Protein 3CBW (pdb70)

B-factor: mean 14.17, std 6.21, range [4.29, 48.8]

Foldseek 3Di:
DQAAFLQPQADPVLSVVLRQLQQLLVDPFQRAFEAAEQEEPPPRHDCVLQVLLCVQAVFGGQEYEYEQAQQQDDDPAQLVRGDQVCLVVQLVLQVQFHAYEYEYLHHQLLDRGHPFFPADDLVSLVQCLDCPHSSVVSNVSNLVVVLVSLVVSVVVPGAYAYEYPAQQLDCGGHLHDPDAQDDDLSSLVSSLSVLVVSQCCNCPVSVRNRYAYEYEHEQPGPDQPSNPNDDSRHQEYEYQYAEQQLQPGPDLVVRVVSVHQYANAEYFHPDLDLRHAVLNNVVNCVVPNSSHRYHYYYDDSRRLSNHHHSNNNCPPRHYNGGPRQAPVPHGPDRRD/DAAFLQPLFDVVLRQVLVQLQQLLQDPFQFAFEAAEQEEPPPRRDCVLQVVLCVVAVFGGQEYEYEQAQQQDDDPAALVRGDQVCLVVQLVLVVQFHAYEYEYLGHQLLDRGHCFFPADDLVSLVQCLDCVHSSVVSVVSNLVSVLVSLVVCVVSVGAYAYEYPAQQLACGGHLHDVDALDDDLSSLVSSLSVLVSSVCCNCPVSVRNRYAYEYEHEQPHPCQPSSPNDDSRHQEYEYQYADPQLLPGHDLVVVVVNVHQYANAEYDHCDDLLRNQVCCVPPVVSHRYHYYYSNCSNVNCVPRHYNGGPQQDDPPHGDDRDDHDDDDDDD

Secondary structure (DSSP, 8-state):
-----SSTT--HHHHHHHHHHHHGGGSSSS-EE-EEEEEETTTT-SSHHHHHHHHHHS---SEEEEEEEETT---SSGGGGB--TTHHHHHHHHHTT-EEEEEEE---TTSSS--TT----HHHHHHHH-TTSHHHHHHHHHHHHHHHHHHHHHTTT--EEEE-S--TTSSSSTTS-SSTT---HHHHHHHHHHHHHHHHIIIIIS---SEEEEE--BTTSS-TTTT---TTS-SEEEEEEEES-TT----HHHHHTTSS-EEEEEEEESS-SS--BHHHHHHHHHHH-TTEEEEEE-SGGG-GGGSBTHHHHHHSTTEE-TT-SEETTEEPP---/----SSTT--HHHHHHHHHHHTGGGSSSS-EE-EEEEEETTTT--SHHHHHHHHHHS---SEEEEEEEETT---SSGGGGB--TTHHHHHHHHHTT-EEEEEEE---TTSSS--TT----HHHHHHHH-TTSHHHHHHHHHHHHHHHHHHHHHHTT--EEEE-S--TTSSSSTTS-SSTT---HHHHHHHHHHHHHHHHIIIIIS---SEEEEE--BTTSS-TTTT---TTT-SEEEEEEE-S-GGG---HHHHHTTSS-EEEEEEE----HHHHHHHHHHH-TTEEEEEE----HHHHHHSTTEE-TTSSEETTEEPPP-PPPP-----

Structure (mmCIF, N/CA/C/O backbone):
data_3CBW
#
_entry.id   3CBW
#
_cell.length_a   57.728
_cell.length_b   69.619
_cell.length_c   72.505
_cell.angle_alpha   90.000
_cell.angle_beta   91.090
_cell.angle_gamma   90.000
#
_symmetry.space_group_name_H-M   'P 1 21 1'
#
loop_
_entity.id
_entity.type
_entity.pdbx_description
1 polymer 'YdhT protein'
2 non-polymer 'CITRIC ACID'
3 water water
#
loop_
_atom_site.group_PDB
_atom_site.id
_atom_site.type_symbol
_atom_site.label_atom_id
_atom_site.label_alt_id
_atom_site.label_comp_id
_atom_site.label_asym_id
_atom_site.label_entity_id
_atom_site.label_seq_id
_atom_site.pdbx_PDB_ins_code
_atom_site.Cartn_x
_atom_site.Cartn_y
_atom_site.Cartn_z
_atom_site.occupancy
_atom_site.B_iso_or_equiv
_atom_site.auth_seq_id
_atom_site.auth_comp_id
_atom_site.auth_asym_id
_atom_site.auth_atom_id
_atom_site.pdbx_PDB_model_num
ATOM 1 N N . HIS A 1 10 ? 22.072 24.774 51.245 1.00 20.87 27 HIS A N 1
ATOM 2 C CA . HIS A 1 10 ? 23.501 25.047 51.542 1.00 20.57 27 HIS A CA 1
ATOM 3 C C . HIS A 1 10 ? 24.309 23.812 51.197 1.00 20.16 27 HIS A C 1
ATOM 4 O O . HIS A 1 10 ? 23.927 22.702 51.563 1.00 20.69 27 HIS A O 1
ATOM 6 N N . THR A 1 11 ? 25.408 24.000 50.479 1.00 19.32 28 THR A N 1
ATOM 7 C CA . THR A 1 11 ? 26.305 22.896 50.158 1.00 18.18 28 THR A CA 1
ATOM 8 C C . THR A 1 11 ? 27.486 22.909 51.108 1.00 16.60 28 THR A C 1
ATOM 9 O O . THR A 1 11 ? 28.056 23.960 51.402 1.00 16.77 28 THR A O 1
ATOM 13 N N . VAL A 1 12 ? 27.828 21.736 51.620 1.00 14.17 29 VAL A N 1
ATOM 14 C CA . VAL A 1 12 ? 29.038 21.588 52.419 1.00 13.16 29 VAL A CA 1
ATOM 15 C C . VAL A 1 12 ? 30.048 20.853 51.553 1.00 12.47 29 VAL A C 1
ATOM 16 O O . VAL A 1 12 ? 29.757 19.777 51.042 1.00 12.67 29 VAL A O 1
ATOM 20 N N . SER A 1 13 ? 31.207 21.478 51.350 1.00 11.34 30 SER A N 1
ATOM 21 C CA . SER A 1 13 ? 32.259 20.938 50.496 1.00 11.25 30 SER A CA 1
ATOM 22 C C . SER A 1 13 ? 33.438 20.530 51.356 1.00 9.98 30 SER A C 1
ATOM 23 O O . SER A 1 13 ? 33.724 21.186 52.353 1.00 9.40 30 SER A O 1
ATOM 26 N N . PRO A 1 14 ? 34.152 19.463 50.956 1.00 9.51 31 PRO A N 1
ATOM 27 C CA . PRO A 1 14 ? 35.380 19.098 51.658 1.00 9.04 31 PRO A CA 1
ATOM 28 C C . PRO A 1 14 ? 36.366 20.268 51.722 1.00 8.73 31 PRO A C 1
ATOM 29 O O . PRO A 1 14 ? 36.387 21.130 50.828 1.00 8.64 31 PRO A O 1
ATOM 33 N N . VAL A 1 15 ? 37.191 20.294 52.762 1.00 8.34 32 VAL A N 1
ATOM 34 C CA . VAL A 1 15 ? 38.216 21.324 52.860 1.00 8.91 32 VAL A CA 1
ATOM 35 C C . VAL A 1 15 ? 39.247 21.221 51.746 1.00 8.68 32 VAL A C 1
ATOM 36 O O . VAL A 1 15 ? 39.782 22.242 51.315 1.00 9.31 32 VAL A O 1
ATOM 40 N N . ASN A 1 16 ? 39.525 20.013 51.267 1.00 8.64 33 ASN A N 1
ATOM 41 C CA . ASN A 1 16 ? 40.439 19.851 50.142 1.00 9.03 33 ASN A CA 1
ATOM 42 C C . ASN A 1 16 ? 39.751 20.334 48.862 1.00 9.19 33 ASN A C 1
ATOM 43 O O . ASN A 1 16 ? 38.775 19.724 48.423 1.00 9.01 33 ASN A O 1
ATOM 48 N N . PRO A 1 17 ? 40.267 21.420 48.239 1.00 9.83 34 PRO A N 1
ATOM 49 C CA . PRO A 1 17 ? 39.585 21.981 47.066 1.00 10.60 34 PRO A CA 1
ATOM 50 C C . PRO A 1 17 ? 39.573 21.050 45.854 1.00 10.63 34 PRO A C 1
ATOM 51 O O . PRO A 1 17 ? 38.769 21.230 44.953 1.00 12.47 34 PRO A O 1
ATOM 55 N N . ASN A 1 18 ? 40.455 20.062 45.847 1.00 9.95 35 ASN A N 1
ATOM 56 C CA . ASN A 1 18 ? 40.568 19.123 44.740 1.00 9.81 35 ASN A CA 1
ATOM 57 C C . ASN A 1 18 ? 39.977 17.764 45.061 1.00 9.53 35 ASN A C 1
ATOM 58 O O . ASN A 1 18 ? 40.287 16.779 44.399 1.00 9.82 35 ASN A O 1
ATOM 63 N N . ALA A 1 19 ? 39.106 17.708 46.062 1.00 9.35 36 ALA A N 1
ATOM 64 C CA . ALA A 1 19 ? 38.454 16.457 46.427 1.00 9.31 36 ALA A CA 1
ATOM 65 C C . ALA A 1 19 ? 37.731 15.834 45.238 1.00 9.85 36 ALA A C 1
ATOM 66 O O . ALA A 1 19 ? 37.104 16.532 44.428 1.00 10.17 36 ALA A O 1
ATOM 68 N N . GLN A 1 20 ? 37.827 14.514 45.141 1.00 9.21 37 GLN A N 1
ATOM 69 C CA . GLN A 1 20 ? 37.097 13.729 44.145 1.00 10.08 37 GLN A CA 1
ATOM 70 C C . GLN A 1 20 ? 35.592 13.941 44.288 1.00 9.65 37 GLN A C 1
ATOM 71 O O . GLN A 1 20 ? 35.084 14.187 45.396 1.00 9.48 37 GLN A O 1
ATOM 77 N N . GLN A 1 21 ? 34.875 13.815 43.169 1.00 10.65 38 GLN A N 1
ATOM 78 C CA . GLN A 1 21 ? 33.430 14.023 43.171 1.00 10.83 38 GLN A CA 1
ATOM 79 C C . GLN A 1 21 ? 32.725 13.144 44.195 1.00 10.40 38 GLN A C 1
ATOM 80 O O . GLN A 1 21 ? 31.847 13.615 44.893 1.00 9.86 38 GLN A O 1
ATOM 86 N N . THR A 1 22 ? 33.112 11.879 44.306 1.00 10.34 39 THR A N 1
ATOM 87 C CA . THR A 1 22 ? 32.423 11.002 45.244 1.00 10.72 39 THR A CA 1
ATOM 88 C C . THR A 1 22 ? 32.605 11.479 46.687 1.00 10.05 39 THR A C 1
ATOM 89 O O . THR A 1 22 ? 31.655 11.438 47.492 1.00 9.78 39 THR A O 1
ATOM 93 N N . THR A 1 23 ? 33.812 11.936 47.002 1.00 9.48 40 THR A N 1
ATOM 94 C CA . THR A 1 23 ? 34.107 12.487 48.315 1.00 9.53 40 THR A CA 1
ATOM 95 C C . THR A 1 23 ? 33.310 13.763 48.568 1.00 9.22 40 THR A C 1
ATOM 96 O O . THR A 1 23 ? 32.770 13.955 49.654 1.00 8.92 40 THR A O 1
ATOM 100 N N . LYS A 1 24 ? 33.208 14.634 47.569 1.00 9.04 41 LYS A N 1
ATOM 101 C CA . LYS A 1 24 ? 32.355 15.826 47.684 1.00 9.65 41 LYS A CA 1
ATOM 102 C C . LYS A 1 24 ? 30.904 15.454 47.972 1.00 9.47 41 LYS A C 1
ATOM 103 O O . LYS A 1 24 ? 30.270 16.049 48.842 1.00 9.81 41 LYS A O 1
ATOM 109 N N . THR A 1 25 ? 30.381 14.480 47.239 1.00 9.65 42 THR A N 1
ATOM 110 C CA . THR A 1 25 ? 28.998 14.056 47.415 1.00 10.99 42 THR A CA 1
ATOM 111 C C . THR A 1 25 ? 28.764 13.495 48.813 1.00 10.33 42 THR A C 1
ATOM 112 O O . THR A 1 25 ? 27.820 13.884 49.497 1.00 10.60 42 THR A O 1
ATOM 116 N N . VAL A 1 26 ? 29.644 12.603 49.247 1.00 9.56 43 VAL A N 1
ATOM 117 C CA . VAL A 1 26 ? 29.515 11.999 50.564 1.00 9.76 43 VAL A CA 1
ATOM 118 C C . VAL A 1 26 ? 29.606 13.063 51.658 1.00 9.20 43 VAL A C 1
ATOM 119 O O . VAL A 1 26 ? 28.831 13.029 52.616 1.00 9.25 43 VAL A O 1
ATOM 123 N N . MET A 1 27 ? 30.525 14.018 51.524 1.00 9.06 44 MET A N 1
ATOM 124 C CA . MET A 1 27 ? 30.658 15.035 52.558 1.00 9.11 44 MET A CA 1
ATOM 125 C C . MET A 1 27 ? 29.382 15.871 52.679 1.00 8.78 44 MET A C 1
ATOM 126 O O . MET A 1 27 ? 28.905 16.137 53.788 1.00 8.86 44 MET A O 1
ATOM 131 N N . ASN A 1 28 ? 28.835 16.312 51.549 1.00 8.95 45 ASN A N 1
ATOM 132 C CA . ASN A 1 28 ? 27.606 17.086 51.585 1.00 9.15 45 ASN A CA 1
ATOM 133 C C . ASN A 1 28 ? 26.451 16.269 52.166 1.00 9.04 45 ASN A C 1
ATOM 134 O O . ASN A 1 28 ? 25.629 16.774 52.943 1.00 9.21 45 ASN A O 1
ATOM 139 N N . TRP A 1 29 ? 26.367 15.006 51.766 1.00 8.77 46 TRP A N 1
ATOM 140 C CA . TRP A 1 29 ? 25.343 14.105 52.276 1.00 8.75 46 TRP A CA 1
ATOM 141 C C . TRP A 1 29 ? 25.461 13.924 53.796 1.00 8.87 46 TRP A C 1
ATOM 142 O O . TRP A 1 29 ? 24.473 14.047 54.523 1.00 8.61 46 TRP A O 1
ATOM 153 N N . LEU A 1 30 ? 26.672 13.664 54.285 1.00 8.46 47 LEU A N 1
ATOM 154 C CA . LEU A 1 30 ? 26.894 13.501 55.727 1.00 8.39 47 LEU A CA 1
ATOM 155 C C . LEU A 1 30 ? 26.455 14.752 56.494 1.00 8.28 47 LEU A C 1
ATOM 156 O O . LEU A 1 30 ? 25.765 14.649 57.510 1.00 8.89 47 LEU A O 1
ATOM 161 N N . ALA A 1 31 ? 26.834 15.923 55.990 1.00 8.58 48 ALA A N 1
ATOM 162 C CA . ALA A 1 31 ? 26.596 17.153 56.715 1.00 8.59 48 ALA A CA 1
ATOM 163 C C . ALA A 1 31 ? 25.110 17.437 56.882 1.00 8.89 48 ALA A C 1
ATOM 164 O O . ALA A 1 31 ? 24.696 18.093 57.845 1.00 9.54 48 ALA A O 1
ATOM 166 N N . HIS A 1 32 ? 24.305 16.943 55.945 1.00 9.01 49 HIS A N 1
ATOM 167 C CA . HIS A 1 32 ? 22.864 17.204 55.972 1.00 9.56 49 HIS A CA 1
ATOM 168 C C . HIS A 1 32 ? 22.034 16.182 56.749 1.00 9.76 49 HIS A C 1
ATOM 169 O O . HIS A 1 32 ? 20.814 16.356 56.887 1.00 9.99 49 HIS A O 1
ATOM 176 N N . LEU A 1 33 ? 22.660 15.129 57.272 1.00 9.04 50 LEU A N 1
ATOM 177 C CA . LEU A 1 33 ? 21.902 14.095 57.977 1.00 9.23 50 LEU A CA 1
ATOM 178 C C . LEU A 1 33 ? 21.018 14.614 59.123 1.00 9.21 50 LEU A C 1
ATOM 179 O O . LEU A 1 33 ? 19.893 14.135 59.264 1.00 9.69 50 LEU A O 1
ATOM 184 N N . PRO A 1 34 ? 21.505 15.567 59.951 1.00 9.35 51 PRO A N 1
ATOM 185 C CA . PRO A 1 34 ? 20.644 15.997 61.072 1.00 10.44 51 PRO A CA 1
ATOM 186 C C . PRO A 1 34 ? 19.353 16.718 60.675 1.00 11.18 51 PRO A C 1
ATOM 187 O O . PRO A 1 34 ? 18.510 16.967 61.537 1.00 12.02 51 PRO A O 1
ATOM 191 N N . ASN A 1 35 ? 19.188 17.046 59.397 1.00 10.85 52 ASN A N 1
ATOM 192 C CA . ASN A 1 35 ? 17.926 17.624 58.918 1.00 11.51 52 ASN A CA 1
ATOM 193 C C . ASN A 1 35 ? 16.831 16.586 58.693 1.00 11.41 52 ASN A C 1
ATOM 194 O O . ASN A 1 35 ? 15.668 16.942 58.502 1.00 12.01 52 ASN A O 1
ATOM 199 N N . ARG A 1 36 ? 17.196 15.309 58.708 1.00 10.70 53 ARG A N 1
ATOM 200 C CA . ARG A 1 36 ? 16.237 14.227 58.512 1.00 11.09 53 ARG A CA 1
ATOM 201 C C . ARG A 1 36 ? 15.438 13.980 59.778 1.00 11.57 53 ARG A C 1
ATOM 202 O O . ARG A 1 36 ? 15.819 14.437 60.858 1.00 11.65 53 ARG A O 1
ATOM 210 N N . THR A 1 37 ? 14.358 13.218 59.632 1.00 12.44 54 THR A N 1
ATOM 211 C CA . THR A 1 37 ? 13.544 12.804 60.774 1.00 13.82 54 THR A CA 1
ATOM 212 C C . THR A 1 37 ? 13.889 11.392 61.248 1.00 14.25 54 THR A C 1
ATOM 213 O O . THR A 1 37 ? 13.490 10.988 62.344 1.00 15.12 54 THR A O 1
ATOM 217 N N . GLU A 1 38 ? 14.603 10.639 60.412 1.00 14.31 55 GLU A N 1
ATOM 218 C CA . GLU A 1 38 ? 15.045 9.287 60.741 1.00 14.84 55 GLU A CA 1
ATOM 219 C C . GLU A 1 38 ? 16.297 9.010 59.927 1.00 13.36 55 GLU A C 1
ATOM 220 O O . GLU A 1 38 ? 16.653 9.828 59.077 1.00 12.57 55 GLU A O 1
ATOM 226 N N . ASN A 1 39 ? 16.956 7.876 60.172 1.00 12.34 56 ASN A N 1
ATOM 227 C CA . ASN A 1 39 ? 18.149 7.494 59.393 1.00 12.28 56 ASN A CA 1
ATOM 228 C C . ASN A 1 39 ? 19.151 8.643 59.318 1.00 10.70 56 ASN A C 1
ATOM 229 O O . ASN A 1 39 ? 19.563 9.073 58.238 1.00 10.56 56 ASN A O 1
ATOM 234 N N . ARG A 1 40 ? 19.546 9.131 60.485 1.00 9.55 57 ARG A N 1
ATOM 235 C CA . ARG A 1 40 ? 20.328 10.362 60.576 1.00 9.59 57 ARG A CA 1
ATOM 236 C C . ARG A 1 40 ? 21.623 10.234 61.376 1.00 8.84 57 ARG A C 1
ATOM 237 O O . ARG A 1 40 ? 22.355 11.213 61.522 1.00 9.52 57 ARG A O 1
ATOM 245 N N . VAL A 1 41 ? 21.899 9.033 61.885 1.00 8.40 58 VAL A N 1
ATOM 246 C CA . VAL A 1 41 ? 23.141 8.760 62.608 1.00 8.68 58 VAL A CA 1
ATOM 247 C C . VAL A 1 41 ? 23.709 7.459 62.073 1.00 8.14 58 VAL A C 1
ATOM 248 O O . VAL A 1 41 ? 23.105 6.397 62.263 1.00 8.92 58 VAL A O 1
ATOM 252 N N . LEU A 1 42 ? 24.851 7.528 61.390 1.00 7.95 59 LEU A N 1
ATOM 253 C CA . LEU A 1 42 ? 25.481 6.308 60.906 1.00 8.35 59 LEU A CA 1
ATOM 254 C C . LEU A 1 42 ? 26.022 5.478 62.063 1.00 8.31 59 LEU A C 1
ATOM 255 O O . LEU A 1 42 ? 26.684 6.004 62.951 1.00 8.36 59 LEU A O 1
ATOM 260 N N . SER A 1 43 ? 25.760 4.179 62.038 1.00 8.12 60 SER A N 1
ATOM 261 C CA . SER A 1 43 ? 26.437 3.258 62.941 1.00 7.81 60 SER A CA 1
ATOM 262 C C . SER A 1 43 ? 27.869 3.020 62.471 1.00 7.39 60 SER A C 1
ATOM 263 O O . SER A 1 43 ? 28.212 3.252 61.307 1.00 8.31 60 SER A O 1
ATOM 266 N N . GLY A 1 44 ? 28.699 2.542 63.382 1.00 7.69 61 GLY A N 1
ATOM 267 C CA . GLY A 1 44 ? 30.100 2.336 63.079 1.00 7.26 61 GLY A CA 1
ATOM 268 C C . GLY A 1 44 ? 30.717 1.394 64.065 1.00 7.37 61 GLY A C 1
ATOM 269 O O . GLY A 1 44 ? 30.306 1.316 65.230 1.00 7.66 61 GLY A O 1
ATOM 270 N N . ALA A 1 45 ? 31.737 0.691 63.591 1.00 7.41 62 ALA A N 1
ATOM 271 C CA . ALA A 1 45 ? 32.510 -0.200 64.442 1.00 8.13 62 ALA A CA 1
ATOM 272 C C . ALA A 1 45 ? 33.961 -0.226 64.017 1.00 8.33 62 ALA A C 1
ATOM 273 O O . ALA A 1 45 ? 34.266 -0.165 62.833 1.00 8.37 62 ALA A O 1
ATOM 275 N N . PHE A 1 46 ? 34.852 -0.319 64.997 1.00 8.37 63 PHE A N 1
ATOM 276 C CA . PHE A 1 46 ? 36.269 -0.527 64.761 1.00 8.76 63 PHE A CA 1
ATOM 277 C C . PHE A 1 46 ? 36.520 -1.998 64.444 1.00 8.89 63 PHE A C 1
ATOM 278 O O . PHE A 1 46 ? 36.109 -2.885 65.193 1.00 9.96 63 PHE A O 1
ATOM 286 N N . GLY A 1 47 ? 37.193 -2.254 63.329 1.00 9.03 64 GLY A N 1
ATOM 287 C CA . GLY A 1 47 ? 37.476 -3.617 62.899 1.00 9.59 64 GLY A CA 1
ATOM 288 C C . GLY A 1 47 ? 38.799 -4.163 63.390 1.00 10.03 64 GLY A C 1
ATOM 289 O O . GLY A 1 47 ? 39.015 -5.375 63.324 1.00 10.91 64 GLY A O 1
ATOM 290 N N . GLY A 1 48 ? 39.702 -3.280 63.838 1.00 9.17 65 GLY A N 1
ATOM 291 C CA . GLY A 1 48 ? 40.987 -3.696 64.386 1.00 9.54 65 GLY A CA 1
ATOM 292 C C . GLY A 1 48 ? 42.185 -3.045 63.717 1.00 9.21 65 GLY A C 1
ATOM 293 O O . GLY A 1 48 ? 42.048 -2.174 62.849 1.00 9.52 65 GLY A O 1
ATOM 294 N N . TYR A 1 49 ? 43.365 -3.494 64.135 1.00 8.90 66 TYR A N 1
ATOM 295 C CA . TYR A 1 49 ? 44.651 -3.003 63.640 1.00 9.01 66 TYR A CA 1
ATOM 296 C C . TYR A 1 49 ? 45.129 -3.866 62.490 1.00 9.40 66 TYR A C 1
ATOM 297 O O . TYR A 1 49 ? 45.135 -5.108 62.586 1.00 9.72 66 TYR A O 1
ATOM 306 N N . SER A 1 50 ? 45.547 -3.222 61.407 1.00 9.05 67 SER A N 1
ATOM 307 C CA . SER A 1 50 ? 45.902 -3.952 60.185 1.00 9.81 67 SER A CA 1
ATOM 308 C C . SER A 1 50 ? 46.967 -5.033 60.446 1.00 10.16 67 SER A C 1
ATOM 309 O O . SER A 1 50 ? 47.930 -4.806 61.184 1.00 10.51 67 SER A O 1
ATOM 312 N N . HIS A 1 51 ? 46.761 -6.198 59.820 1.00 10.77 68 HIS A N 1
ATOM 313 C CA . HIS A 1 51 ? 47.554 -7.423 60.039 1.00 11.31 68 HIS A CA 1
ATOM 314 C C . HIS A 1 51 ? 47.965 -7.627 61.495 1.00 11.49 68 HIS A C 1
ATOM 315 O O . HIS A 1 51 ? 49.145 -7.720 61.832 1.00 12.13 68 HIS A O 1
ATOM 322 N N . ASP A 1 52 ? 46.965 -7.697 62.352 1.00 11.54 69 ASP A N 1
ATOM 323 C CA . ASP A 1 52 ? 47.192 -7.862 63.777 1.00 11.80 69 ASP A CA 1
ATOM 324 C C . ASP A 1 52 ? 45.869 -8.322 64.353 1.00 11.58 69 ASP A C 1
ATOM 325 O O . ASP A 1 52 ? 45.732 -9.482 64.767 1.00 11.40 69 ASP A O 1
ATOM 330 N N . THR A 1 53 ? 44.884 -7.423 64.370 1.00 11.32 70 THR A N 1
ATOM 331 C CA . THR A 1 53 ? 43.551 -7.776 64.838 1.00 11.86 70 THR A CA 1
ATOM 332 C C . THR A 1 53 ? 42.452 -7.411 63.838 1.00 11.85 70 THR A C 1
ATOM 333 O O . THR A 1 53 ? 41.307 -7.819 64.020 1.00 13.10 70 THR A O 1
ATOM 337 N N . PHE A 1 54 ? 42.774 -6.641 62.797 1.00 11.29 71 PHE A N 1
ATOM 338 C CA . PHE A 1 54 ? 41.748 -6.262 61.832 1.00 11.64 71 PHE A CA 1
ATOM 339 C C . PHE A 1 54 ? 41.151 -7.494 61.160 1.00 12.42 71 PHE A C 1
ATOM 340 O O . PHE A 1 54 ? 41.881 -8.375 60.705 1.00 13.26 71 PHE A O 1
ATOM 348 N N . SER A 1 55 ? 39.829 -7.532 61.073 1.00 13.45 72 SER A N 1
ATOM 349 C CA . SER A 1 55 ? 39.155 -8.560 60.299 1.00 14.33 72 SER A CA 1
ATOM 350 C C . SER A 1 55 ? 37.715 -8.130 60.125 1.00 14.26 72 SER A C 1
ATOM 351 O O . SER A 1 55 ? 37.302 -7.091 60.638 1.00 14.46 72 SER A O 1
ATOM 354 N N . MET A 1 56 ? 36.939 -8.944 59.425 1.00 13.47 73 MET A N 1
ATOM 355 C CA . MET A 1 56 ? 35.515 -8.682 59.288 1.00 12.97 73 MET A CA 1
ATOM 356 C C . MET A 1 56 ? 34.705 -9.255 60.439 1.00 12.55 73 MET A C 1
ATOM 357 O O . MET A 1 56 ? 33.488 -9.109 60.455 1.00 12.51 73 MET A O 1
ATOM 362 N N . ALA A 1 57 ? 35.384 -9.862 61.420 1.00 13.18 74 ALA A N 1
ATOM 363 C CA . ALA A 1 57 ? 34.693 -10.519 62.529 1.00 13.68 74 ALA A CA 1
ATOM 364 C C . ALA A 1 57 ? 33.783 -9.575 63.308 1.00 13.60 74 ALA A C 1
ATOM 365 O O . ALA A 1 57 ? 32.661 -9.929 63.658 1.00 13.91 74 ALA A O 1
ATOM 367 N N . GLU A 1 58 ? 34.270 -8.366 63.583 1.00 13.80 75 GLU A N 1
ATOM 368 C CA . GLU A 1 58 ? 33.463 -7.385 64.302 1.00 13.56 75 GLU A CA 1
ATOM 369 C C . GLU A 1 58 ? 32.166 -7.036 63.551 1.00 13.10 75 GLU A C 1
ATOM 370 O O . GLU A 1 58 ? 31.095 -7.068 64.140 1.00 12.80 75 GLU A O 1
ATOM 376 N N . ALA A 1 59 ? 32.261 -6.740 62.257 1.00 13.10 76 ALA A N 1
ATOM 377 C CA . ALA A 1 59 ? 31.064 -6.491 61.449 1.00 13.22 76 ALA A CA 1
ATOM 378 C C . ALA A 1 59 ? 30.134 -7.700 61.442 1.00 13.37 76 ALA A C 1
ATOM 379 O O . ALA A 1 59 ? 28.924 -7.558 61.571 1.00 13.29 76 ALA A O 1
ATOM 381 N N . ASP A 1 60 ? 30.716 -8.893 61.309 1.00 14.10 77 ASP A N 1
ATOM 382 C CA . ASP A 1 60 ? 29.921 -10.111 61.213 1.00 15.19 77 ASP A CA 1
ATOM 383 C C . ASP A 1 60 ? 29.196 -10.442 62.525 1.00 15.60 77 ASP A C 1
ATOM 384 O O . ASP A 1 60 ? 28.047 -10.891 62.495 1.00 15.36 77 ASP A O 1
ATOM 389 N N . ARG A 1 61 ? 29.855 -10.184 63.660 1.00 16.15 78 ARG A N 1
ATOM 390 C CA . ARG A 1 61 ? 29.264 -10.375 64.999 1.00 16.98 78 ARG A CA 1
ATOM 391 C C . ARG A 1 61 ? 28.106 -9.421 65.238 1.00 16.08 78 ARG A C 1
ATOM 392 O O . ARG A 1 61 ? 27.110 -9.794 65.845 1.00 16.04 78 ARG A O 1
ATOM 400 N N . ILE A 1 62 ? 28.251 -8.175 64.784 1.00 15.24 79 ILE A N 1
ATOM 401 C CA . ILE A 1 62 ? 27.172 -7.202 64.909 1.00 14.97 79 ILE A CA 1
ATOM 402 C C . ILE A 1 62 ? 25.968 -7.642 64.073 1.00 14.97 79 ILE A C 1
ATOM 403 O O . ILE A 1 62 ? 24.819 -7.564 64.514 1.00 15.39 79 ILE A O 1
ATOM 408 N N . ARG A 1 63 ? 26.246 -8.140 62.872 1.00 15.51 80 ARG A N 1
ATOM 409 C CA . ARG A 1 63 ? 25.187 -8.646 62.014 1.00 16.03 80 ARG A CA 1
ATOM 410 C C . ARG A 1 63 ? 24.503 -9.892 62.594 1.00 16.68 80 ARG A C 1
ATOM 411 O O . ARG A 1 63 ? 23.285 -10.018 62.511 1.00 16.49 80 ARG A O 1
ATOM 419 N N . SER A 1 64 ? 25.291 -10.787 63.187 1.00 16.91 81 SER A N 1
ATOM 420 C CA A SER A 1 64 ? 24.728 -11.970 63.830 0.50 17.52 81 SER A CA 1
ATOM 421 C CA B SER A 1 64 ? 24.779 -11.984 63.866 0.50 17.57 81 SER A CA 1
ATOM 422 C C . SER A 1 64 ? 23.869 -11.593 65.033 1.00 17.78 81 SER A C 1
ATOM 423 O O . SER A 1 64 ? 22.844 -12.237 65.291 1.00 18.10 81 SER A O 1
ATOM 428 N N . ALA A 1 65 ? 24.262 -10.540 65.748 1.00 17.89 82 ALA A N 1
ATOM 429 C CA . ALA A 1 65 ? 23.527 -10.071 66.929 1.00 17.99 82 ALA A CA 1
ATOM 430 C C . ALA A 1 65 ? 22.285 -9.238 66.619 1.00 18.14 82 ALA A C 1
ATOM 431 O O . ALA A 1 65 ? 21.349 -9.217 67.419 1.00 19.16 82 ALA A O 1
ATOM 433 N N . THR A 1 66 ? 22.271 -8.538 65.480 1.00 17.65 83 THR A N 1
ATOM 434 C CA . THR A 1 66 ? 21.238 -7.524 65.225 1.00 17.28 83 THR A CA 1
ATOM 435 C C . THR A 1 66 ? 20.563 -7.631 63.860 1.00 16.85 83 THR A C 1
ATOM 436 O O . THR A 1 66 ? 19.552 -6.971 63.601 1.00 17.54 83 THR A O 1
ATOM 440 N N . GLY A 1 67 ? 21.152 -8.419 62.966 1.00 16.49 84 GLY A N 1
ATOM 441 C CA . GLY A 1 67 ? 20.682 -8.476 61.587 1.00 16.09 84 GLY A CA 1
ATOM 442 C C . GLY A 1 67 ? 21.146 -7.324 60.707 1.00 15.89 84 GLY A C 1
ATOM 443 O O . GLY A 1 67 ? 20.836 -7.296 59.530 1.00 16.19 84 GLY A O 1
ATOM 444 N N . GLN A 1 68 ? 21.883 -6.374 61.281 1.00 15.29 85 GLN A N 1
ATOM 445 C CA . GLN A 1 68 ? 22.355 -5.199 60.562 1.00 14.85 85 GLN A CA 1
ATOM 446 C C . GLN A 1 68 ? 23.859 -5.110 60.676 1.00 13.84 85 GLN A C 1
ATOM 447 O O . GLN A 1 68 ? 24.452 -5.668 61.593 1.00 13.82 85 GLN A O 1
ATOM 453 N N . SER A 1 69 ? 24.476 -4.377 59.754 1.00 13.19 86 SER A N 1
ATOM 454 C CA . SER A 1 69 ? 25.922 -4.151 59.793 1.00 12.30 86 SER A CA 1
ATOM 455 C C . SER A 1 69 ? 26.227 -2.668 60.001 1.00 11.07 86 SER A C 1
ATOM 456 O O . SER A 1 69 ? 25.457 -1.820 59.555 1.00 10.27 86 SER A O 1
ATOM 459 N N . PRO A 1 70 ? 27.369 -2.349 60.648 1.00 10.12 87 PRO A N 1
ATOM 460 C CA . PRO A 1 70 ? 27.699 -0.932 60.838 1.00 9.79 87 PRO A CA 1
ATOM 461 C C . PRO A 1 70 ? 27.884 -0.211 59.506 1.00 9.09 87 PRO A C 1
ATOM 462 O O . PRO A 1 70 ? 28.475 -0.765 58.566 1.00 9.39 87 PRO A O 1
ATOM 466 N N . ALA A 1 71 ? 27.365 1.008 59.403 1.00 8.74 88 ALA A N 1
ATOM 467 C CA . ALA A 1 71 ? 27.588 1.807 58.201 1.00 8.49 88 ALA A CA 1
ATOM 468 C C . ALA A 1 71 ? 29.070 2.124 57.981 1.00 8.51 88 ALA A C 1
ATOM 469 O O . ALA A 1 71 ? 29.552 2.100 56.842 1.00 8.99 88 ALA A O 1
ATOM 471 N N . ILE A 1 72 ? 29.787 2.419 59.066 1.00 8.09 89 ILE A N 1
ATOM 472 C CA . ILE A 1 72 ? 31.198 2.756 59.012 1.00 7.93 89 ILE A CA 1
ATOM 473 C C . ILE A 1 72 ? 32.032 1.625 59.604 1.00 7.82 89 ILE A C 1
ATOM 474 O O . ILE A 1 72 ? 31.680 1.061 60.648 1.00 7.96 89 ILE A O 1
ATOM 479 N N . TYR A 1 73 ? 33.121 1.268 58.918 1.00 7.70 90 TYR A N 1
ATOM 480 C CA . TYR A 1 73 ? 34.022 0.240 59.436 1.00 8.13 90 TYR A CA 1
ATOM 481 C C . TYR A 1 73 ? 35.422 0.808 59.507 1.00 7.31 90 TYR A C 1
ATOM 482 O O . TYR A 1 73 ? 35.924 1.372 58.531 1.00 7.93 90 TYR A O 1
ATOM 491 N N . GLY A 1 74 ? 36.036 0.676 60.684 1.00 7.77 91 GLY A N 1
ATOM 492 C CA . GLY A 1 74 ? 37.324 1.284 60.928 1.00 7.58 91 GLY A CA 1
ATOM 493 C C . GLY A 1 74 ? 38.492 0.328 60.887 1.00 8.10 91 GLY A C 1
ATOM 494 O O . GLY A 1 74 ? 38.375 -0.837 61.291 1.00 8.21 91 GLY A O 1
ATOM 495 N N . CYS A 1 75 ? 39.633 0.841 60.424 1.00 8.45 92 CYS A N 1
ATOM 496 C CA . CYS A 1 75 ? 40.915 0.140 60.539 1.00 9.12 92 CYS A CA 1
ATOM 497 C C . CYS A 1 75 ? 41.951 1.117 61.056 1.00 8.78 92 CYS A C 1
ATOM 498 O O . CYS A 1 75 ? 41.845 2.320 60.829 1.00 9.55 92 CYS A O 1
ATOM 501 N N . ASP A 1 76 ? 42.961 0.604 61.748 1.00 8.25 93 ASP A N 1
ATOM 502 C CA . ASP A 1 76 ? 44.086 1.442 62.152 1.00 8.50 93 ASP A CA 1
ATOM 503 C C . ASP A 1 76 ? 45.339 0.834 61.547 1.00 8.22 93 ASP A C 1
ATOM 504 O O . ASP A 1 76 ? 45.647 -0.334 61.755 1.00 8.78 93 ASP A O 1
ATOM 509 N N . TYR A 1 77 ? 46.041 1.626 60.748 1.00 8.04 94 TYR A N 1
ATOM 510 C CA . TYR A 1 77 ? 47.239 1.159 60.069 1.00 8.91 94 TYR A CA 1
ATOM 511 C C . TYR A 1 77 ? 48.450 1.001 60.996 1.00 8.89 94 TYR A C 1
ATOM 512 O O . TYR A 1 77 ? 49.423 0.318 60.629 1.00 9.78 94 TYR A O 1
ATOM 521 N N . ALA A 1 78 ? 48.444 1.676 62.144 1.00 8.45 95 ALA A N 1
ATOM 522 C CA . ALA A 1 78 ? 49.689 1.871 62.885 1.00 9.31 95 ALA A CA 1
ATOM 523 C C . ALA A 1 78 ? 49.701 1.132 64.209 1.00 9.16 95 ALA A C 1
ATOM 524 O O . ALA A 1 78 ? 48.893 1.407 65.099 1.00 10.00 95 ALA A O 1
ATOM 526 N N . ARG A 1 79 ? 50.632 0.183 64.323 1.00 9.60 96 ARG A N 1
ATOM 527 C CA . ARG A 1 79 ? 50.796 -0.599 65.522 1.00 10.30 96 ARG A CA 1
ATOM 528 C C . ARG A 1 79 ? 51.970 0.004 66.299 1.00 10.10 96 ARG A C 1
ATOM 529 O O . ARG A 1 79 ? 53.060 -0.569 66.367 1.00 10.68 96 ARG A O 1
ATOM 537 N N . GLY A 1 80 ? 51.726 1.161 66.905 1.00 9.98 97 GLY A N 1
ATOM 538 C CA . GLY A 1 80 ? 52.810 2.015 67.408 1.00 10.47 97 GLY A CA 1
ATOM 539 C C . GLY A 1 80 ? 53.516 1.559 68.672 1.00 10.83 97 GLY A C 1
ATOM 540 O O . GLY A 1 80 ? 54.455 2.218 69.115 1.00 11.19 97 GLY A O 1
ATOM 541 N N . TRP A 1 81 ? 53.045 0.458 69.256 1.00 11.46 98 TRP A N 1
ATOM 542 C CA . TRP A 1 81 ? 53.716 -0.193 70.393 1.00 12.25 98 TRP A CA 1
ATOM 543 C C . TRP A 1 81 ? 54.879 -1.086 69.953 1.00 12.74 98 TRP A C 1
ATOM 544 O O . TRP A 1 81 ? 55.711 -1.457 70.779 1.00 13.20 98 TRP A O 1
ATOM 555 N N . LEU A 1 82 ? 54.937 -1.445 68.674 1.00 12.94 99 LEU A N 1
ATOM 556 C CA . LEU A 1 82 ? 55.941 -2.412 68.211 1.00 13.86 99 LEU A CA 1
ATOM 557 C C . LEU A 1 82 ? 57.328 -1.801 68.187 1.00 14.28 99 LEU A C 1
ATOM 558 O O . LEU A 1 82 ? 57.513 -0.672 67.739 1.00 14.39 99 LEU A O 1
ATOM 563 N N . GLU A 1 83 ? 58.306 -2.558 68.679 1.00 15.36 100 GLU A N 1
ATOM 564 C CA . GLU A 1 83 ? 59.704 -2.205 68.487 1.00 16.81 100 GLU A CA 1
ATOM 565 C C . GLU A 1 83 ? 60.167 -2.896 67.221 1.00 16.84 100 GLU A C 1
ATOM 566 O O . GLU A 1 83 ? 60.160 -4.123 67.134 1.00 17.39 100 GLU A O 1
ATOM 572 N N . THR A 1 84 ? 60.566 -2.100 66.239 1.00 17.34 101 THR A N 1
ATOM 573 C CA . THR A 1 84 ? 60.815 -2.610 64.896 1.00 17.69 101 THR A CA 1
ATOM 574 C C . THR A 1 84 ? 62.151 -2.091 64.384 1.00 18.17 101 THR A C 1
ATOM 575 O O . THR A 1 84 ? 62.685 -1.102 64.906 1.00 18.25 101 THR A O 1
ATOM 579 N N . ALA A 1 85 ? 62.684 -2.755 63.360 1.00 18.79 102 ALA A N 1
ATOM 580 C CA . ALA A 1 85 ? 63.970 -2.375 62.763 1.00 19.04 102 ALA A CA 1
ATOM 581 C C . ALA A 1 85 ? 63.925 -0.969 62.164 1.00 18.99 102 ALA A C 1
ATOM 582 O O . ALA A 1 85 ? 64.847 -0.168 62.343 1.00 19.54 102 ALA A O 1
ATOM 584 N N . ASN A 1 86 ? 62.833 -0.677 61.461 1.00 17.99 103 ASN A N 1
ATOM 585 C CA . ASN A 1 86 ? 62.576 0.644 60.910 1.00 17.18 103 ASN A CA 1
ATOM 586 C C . ASN A 1 86 ? 61.240 1.098 61.474 1.00 15.67 103 ASN A C 1
ATOM 587 O O . ASN A 1 86 ? 60.314 0.294 61.586 1.00 15.35 103 ASN A O 1
ATOM 592 N N . ILE A 1 87 ? 61.147 2.366 61.857 1.00 14.23 104 ILE A N 1
ATOM 593 C CA . ILE A 1 87 ? 59.915 2.866 62.476 1.00 13.80 104 ILE A CA 1
ATOM 594 C C . ILE A 1 87 ? 58.666 2.631 61.611 1.00 13.66 104 ILE A C 1
ATOM 595 O O . ILE A 1 87 ? 57.602 2.306 62.137 1.00 13.28 104 ILE A O 1
ATOM 600 N N . GLU A 1 88 ? 58.810 2.743 60.295 1.00 13.65 105 GLU A N 1
ATOM 601 C CA . GLU A 1 88 ? 57.670 2.560 59.400 1.00 13.87 105 GLU A CA 1
ATOM 602 C C . GLU A 1 88 ? 57.164 1.111 59.314 1.00 13.64 105 GLU A C 1
ATOM 603 O O . GLU A 1 88 ? 56.079 0.875 58.777 1.00 13.51 105 GLU A O 1
ATOM 609 N N . ASP A 1 89 ? 57.917 0.149 59.860 1.00 13.61 106 ASP A N 1
ATOM 610 C CA . ASP A 1 89 ? 57.441 -1.237 59.936 1.00 14.23 106 ASP A CA 1
ATOM 611 C C . ASP A 1 89 ? 56.185 -1.352 60.811 1.00 13.52 106 ASP A C 1
ATOM 612 O O . ASP A 1 89 ? 55.436 -2.332 60.717 1.00 14.16 106 ASP A O 1
ATOM 617 N N . SER A 1 90 ? 55.978 -0.368 61.683 1.00 12.72 107 SER A N 1
ATOM 618 C CA . SER A 1 90 ? 54.769 -0.279 62.489 1.00 12.44 107 SER A CA 1
ATOM 619 C C . SER A 1 90 ? 53.504 -0.065 61.652 1.00 11.81 107 SER A C 1
ATOM 620 O O . SER A 1 90 ? 52.420 -0.323 62.136 1.00 11.47 107 SER A O 1
ATOM 623 N N . ILE A 1 91 ? 53.654 0.431 60.429 1.00 11.15 108 ILE A N 1
ATOM 624 C CA . ILE A 1 91 ? 52.527 0.686 59.538 1.00 11.26 108 ILE A CA 1
ATOM 625 C C . ILE A 1 91 ? 52.250 -0.539 58.674 1.00 10.15 108 ILE A C 1
ATOM 626 O O . ILE A 1 91 ? 53.163 -1.077 58.050 1.00 11.15 108 ILE A O 1
ATOM 631 N N . ASP A 1 92 ? 50.992 -0.964 58.627 1.00 9.97 109 ASP A N 1
ATOM 632 C CA . ASP A 1 92 ? 50.542 -2.034 57.725 1.00 9.81 109 ASP A CA 1
ATOM 633 C C . ASP A 1 92 ? 49.231 -1.584 57.093 1.00 9.75 109 ASP A C 1
ATOM 634 O O . ASP A 1 92 ? 48.377 -1.044 57.785 1.00 9.42 109 ASP A O 1
ATOM 639 N N . VAL A 1 93 ? 49.078 -1.800 55.790 1.00 9.49 110 VAL A N 1
ATOM 640 C CA . VAL A 1 93 ? 47.908 -1.297 55.067 1.00 9.76 110 VAL A CA 1
ATOM 641 C C . VAL A 1 93 ? 47.077 -2.410 54.421 1.00 10.23 110 VAL A C 1
ATOM 642 O O . VAL A 1 93 ? 46.203 -2.144 53.598 1.00 10.43 110 VAL A O 1
ATOM 646 N N . SER A 1 94 ? 47.312 -3.649 54.836 1.00 10.32 111 SER A N 1
ATOM 647 C CA . SER A 1 94 ? 46.636 -4.804 54.233 1.00 10.92 111 SER A CA 1
ATOM 648 C C . SER A 1 94 ? 45.117 -4.837 54.442 1.00 10.47 111 SER A C 1
ATOM 649 O O . SER A 1 94 ? 44.430 -5.577 53.739 1.00 10.71 111 SER A O 1
ATOM 652 N N . CYS A 1 95 ? 44.598 -4.057 55.391 1.00 9.99 112 CYS A N 1
ATOM 653 C CA . CYS A 1 95 ? 43.151 -3.947 55.590 1.00 9.30 112 CYS A CA 1
ATOM 654 C C . CYS A 1 95 ? 42.460 -3.222 54.429 1.00 9.16 112 CYS A C 1
ATOM 655 O O . CYS A 1 95 ? 41.240 -3.240 54.340 1.00 9.24 112 CYS A O 1
ATOM 658 N N . ASN A 1 96 ? 43.233 -2.596 53.542 1.00 8.89 113 ASN A N 1
ATOM 659 C CA . ASN A 1 96 ? 42.675 -1.807 52.439 1.00 9.41 113 ASN A CA 1
ATOM 660 C C . ASN A 1 96 ? 41.631 -2.531 51.607 1.00 9.58 113 ASN A C 1
ATOM 661 O O . ASN A 1 96 ? 40.596 -1.963 51.294 1.00 9.28 113 ASN A O 1
ATOM 666 N N . GLY A 1 97 ? 41.904 -3.775 51.219 1.00 9.55 114 GLY A N 1
ATOM 667 C CA . GLY A 1 97 ? 40.955 -4.532 50.397 1.00 9.61 114 GLY A CA 1
ATOM 668 C C . GLY A 1 97 ? 39.565 -4.555 51.019 1.00 9.53 114 GLY A C 1
ATOM 669 O O . GLY A 1 97 ? 38.563 -4.282 50.351 1.00 9.32 114 GLY A O 1
ATOM 670 N N . ASP A 1 98 ? 39.505 -4.875 52.310 1.00 9.01 115 ASP A N 1
ATOM 671 C CA . ASP A 1 98 ? 38.247 -4.921 53.047 1.00 9.38 115 ASP A CA 1
ATOM 672 C C . ASP A 1 98 ? 37.580 -3.554 53.155 1.00 9.08 115 ASP A C 1
ATOM 673 O O . ASP A 1 98 ? 36.352 -3.456 53.109 1.00 9.36 115 ASP A O 1
ATOM 678 N N . LEU A 1 99 ? 38.383 -2.500 53.277 1.00 8.76 116 LEU A N 1
ATOM 679 C CA . LEU A 1 99 ? 37.816 -1.155 53.327 1.00 9.28 116 LEU A CA 1
ATOM 680 C C . LEU A 1 99 ? 37.180 -0.762 51.994 1.00 9.50 116 LEU A C 1
ATOM 681 O O . LEU A 1 99 ? 36.093 -0.183 51.961 1.00 9.50 116 LEU A O 1
ATOM 686 N N . MET A 1 100 ? 37.868 -1.068 50.899 1.00 9.90 117 MET A N 1
ATOM 687 C CA . MET A 1 100 ? 37.327 -0.806 49.568 1.00 11.38 117 MET A CA 1
ATOM 688 C C . MET A 1 100 ? 36.049 -1.600 49.323 1.00 10.13 117 MET A C 1
ATOM 689 O O . MET A 1 100 ? 35.064 -1.069 48.810 1.00 9.94 117 MET A O 1
ATOM 694 N N . SER A 1 101 ? 36.050 -2.858 49.741 1.00 9.24 118 SER A N 1
ATOM 695 C CA . SER A 1 101 ? 34.873 -3.701 49.598 1.00 9.34 118 SER A CA 1
ATOM 696 C C . SER A 1 101 ? 33.719 -3.181 50.435 1.00 9.08 118 SER A C 1
ATOM 697 O O . SER A 1 101 ? 32.556 -3.275 50.028 1.00 9.53 118 SER A O 1
ATOM 700 N N . TYR A 1 102 ? 34.040 -2.618 51.601 1.00 8.88 119 TYR A N 1
ATOM 701 C CA . TYR A 1 102 ? 32.996 -2.084 52.470 1.00 8.98 119 TYR A CA 1
ATOM 702 C C . TYR A 1 102 ? 32.265 -0.939 51.788 1.00 8.98 119 TYR A C 1
ATOM 703 O O . TYR A 1 102 ? 31.025 -0.880 51.826 1.00 9.50 119 TYR A O 1
ATOM 712 N N . TRP A 1 103 ? 33.022 -0.049 51.143 1.00 9.13 120 TRP A N 1
ATOM 713 C CA . TRP A 1 103 ? 32.441 1.026 50.337 1.00 9.58 120 TRP A CA 1
ATOM 714 C C . TRP A 1 103 ? 31.599 0.486 49.181 1.00 9.89 120 TRP A C 1
ATOM 715 O O . TRP A 1 103 ? 30.452 0.919 48.971 1.00 10.25 120 TRP A O 1
ATOM 726 N N . LYS A 1 104 ? 32.162 -0.454 48.422 1.00 10.08 121 LYS A N 1
ATOM 727 C CA . LYS A 1 104 ? 31.438 -1.085 47.311 1.00 10.91 121 LYS A CA 1
ATOM 728 C C . LYS A 1 104 ? 30.092 -1.643 47.762 1.00 11.10 121 LYS A C 1
ATOM 729 O O . LYS A 1 104 ? 29.097 -1.548 47.044 1.00 11.47 121 LYS A O 1
ATOM 735 N N . ASN A 1 105 ? 30.065 -2.201 48.968 1.00 10.75 122 ASN A N 1
ATOM 736 C CA . ASN A 1 105 ? 28.891 -2.869 49.506 1.00 11.87 122 ASN A CA 1
ATOM 737 C C . ASN A 1 105 ? 28.027 -2.027 50.438 1.00 11.48 122 ASN A C 1
ATOM 738 O O . ASN A 1 105 ? 27.198 -2.558 51.184 1.00 12.65 122 ASN A O 1
ATOM 743 N N . GLY A 1 106 ? 28.207 -0.708 50.378 1.00 10.75 123 GLY A N 1
ATOM 744 C CA . GLY A 1 106 ? 27.230 0.201 50.977 1.00 10.81 123 GLY A CA 1
ATOM 745 C C . GLY A 1 106 ? 27.573 0.820 52.320 1.00 10.66 123 GLY A C 1
ATOM 746 O O . GLY A 1 106 ? 26.688 1.359 52.981 1.00 10.56 123 GLY A O 1
ATOM 747 N N . GLY A 1 107 ? 28.840 0.756 52.728 1.00 9.85 124 GLY A N 1
ATOM 748 C CA . GLY A 1 107 ? 29.297 1.445 53.933 1.00 9.45 124 GLY A CA 1
ATOM 749 C C . GLY A 1 107 ? 30.381 2.452 53.595 1.00 9.70 124 GLY A C 1
ATOM 750 O O . GLY A 1 107 ? 30.565 2.816 52.423 1.00 9.86 124 GLY A O 1
ATOM 751 N N . ILE A 1 108 ? 31.085 2.929 54.623 1.00 9.17 125 ILE A N 1
ATOM 752 C CA . ILE A 1 108 ? 32.165 3.907 54.452 1.00 9.71 125 ILE A CA 1
ATOM 753 C C . ILE A 1 108 ? 33.328 3.508 55.364 1.00 8.71 125 ILE A C 1
ATOM 754 O O . ILE A 1 108 ? 33.121 3.197 56.540 1.00 8.47 125 ILE A O 1
ATOM 759 N N . PRO A 1 109 ? 34.557 3.487 54.830 1.00 8.15 126 PRO A N 1
ATOM 760 C CA . PRO A 1 109 ? 35.708 3.178 55.685 1.00 7.80 126 PRO A CA 1
ATOM 761 C C . PRO A 1 109 ? 36.220 4.372 56.482 1.00 7.66 126 PRO A C 1
ATOM 762 O O . PRO A 1 109 ? 36.082 5.527 56.067 1.00 7.97 126 PRO A O 1
ATOM 766 N N . GLN A 1 110 ? 36.839 4.052 57.610 1.00 7.36 127 GLN A N 1
ATOM 767 C CA . GLN A 1 110 ? 37.462 5.034 58.491 1.00 7.10 127 GLN A CA 1
ATOM 768 C C . GLN A 1 110 ? 38.835 4.519 58.872 1.00 7.41 127 GLN A C 1
ATOM 769 O O . GLN A 1 110 ? 38.991 3.345 59.215 1.00 7.43 127 GLN A O 1
ATOM 775 N N . ILE A 1 111 ? 39.827 5.402 58.839 1.00 6.87 128 ILE A N 1
ATOM 776 C CA . ILE A 1 111 ? 41.191 5.051 59.247 1.00 7.83 128 ILE A CA 1
ATOM 777 C C . ILE A 1 111 ? 41.703 5.978 60.343 1.00 7.63 128 ILE A C 1
ATOM 778 O O . ILE A 1 111 ? 41.614 7.205 60.222 1.00 8.35 128 ILE A O 1
ATOM 783 N N . SER A 1 112 ? 42.217 5.365 61.410 1.00 7.74 129 SER A N 1
ATOM 784 C CA . SER A 1 112 ? 42.961 6.066 62.461 1.00 7.57 129 SER A CA 1
ATOM 785 C C . SER A 1 112 ? 44.389 5.547 62.499 1.00 7.65 129 SER A C 1
ATOM 786 O O . SER A 1 112 ? 44.726 4.603 61.793 1.00 8.03 129 SER A O 1
ATOM 789 N N . LEU A 1 113 ? 45.222 6.187 63.317 1.00 7.77 130 LEU A N 1
ATOM 790 C CA . LEU A 1 113 ? 46.649 5.866 63.368 1.00 7.77 130 LEU A CA 1
ATOM 791 C C . LEU A 1 113 ? 47.205 5.915 64.781 1.00 8.17 130 LEU A C 1
ATOM 792 O O . LEU A 1 113 ? 47.387 6.998 65.346 1.00 9.03 130 LEU A O 1
ATOM 797 N N . HIS A 1 114 ? 47.529 4.754 65.340 1.00 8.09 131 HIS A N 1
ATOM 798 C CA . HIS A 1 114 ? 48.275 4.715 66.610 1.00 8.23 131 HIS A CA 1
ATOM 799 C C . HIS A 1 114 ? 49.772 4.824 66.327 1.00 8.07 131 HIS A C 1
ATOM 800 O O . HIS A 1 114 ? 50.531 3.869 66.510 1.00 9.04 131 HIS A O 1
ATOM 807 N N . LEU A 1 115 ? 50.201 6.006 65.884 1.00 8.07 132 LEU A N 1
ATOM 808 C CA . LEU A 1 115 ? 51.548 6.208 65.366 1.00 8.97 132 LEU A CA 1
ATOM 809 C C . LEU A 1 115 ? 52.623 5.918 66.385 1.00 8.73 132 LEU A C 1
ATOM 810 O O . LEU A 1 115 ? 52.551 6.385 67.527 1.00 8.89 132 LEU A O 1
ATOM 815 N N . ALA A 1 116 ? 53.643 5.182 65.949 1.00 8.87 133 ALA A N 1
ATOM 816 C CA . ALA A 1 116 ? 54.889 5.096 66.704 1.00 9.04 133 ALA A CA 1
ATOM 817 C C . ALA A 1 116 ? 55.462 6.498 66.877 1.00 8.87 133 ALA A C 1
ATOM 818 O O . ALA A 1 116 ? 55.119 7.427 66.131 1.00 8.99 133 ALA A O 1
ATOM 820 N N . ASN A 1 117 ? 56.341 6.635 67.866 1.00 9.63 134 ASN A N 1
ATOM 821 C CA . ASN A 1 117 ? 56.844 7.916 68.325 1.00 9.59 134 ASN A CA 1
ATOM 822 C C . ASN A 1 117 ? 58.188 8.216 67.679 1.00 10.10 134 ASN A C 1
ATOM 823 O O . ASN A 1 117 ? 59.197 7.589 68.019 1.00 10.58 134 ASN A O 1
ATOM 828 N N . PRO A 1 118 ? 58.220 9.190 66.757 1.00 9.88 135 PRO A N 1
ATOM 829 C CA . PRO A 1 118 ? 59.465 9.449 66.024 1.00 10.34 135 PRO A CA 1
ATOM 830 C C . PRO A 1 118 ? 60.549 10.154 66.846 1.00 10.98 135 PRO A C 1
ATOM 831 O O . PRO A 1 118 ? 61.639 10.387 66.334 1.00 11.46 135 PRO A O 1
ATOM 835 N N . ALA A 1 119 ? 60.278 10.467 68.110 1.00 11.23 136 ALA A N 1
ATOM 836 C CA . ALA A 1 119 ? 61.358 10.897 69.008 1.00 11.88 136 ALA A CA 1
ATOM 837 C C . ALA A 1 119 ? 62.273 9.722 69.352 1.00 12.21 136 ALA A C 1
ATOM 838 O O . ALA A 1 119 ? 63.374 9.922 69.881 1.00 12.81 136 ALA A O 1
ATOM 840 N N . PHE A 1 120 ? 61.819 8.507 69.054 1.00 12.25 137 PHE A N 1
ATOM 841 C CA . PHE A 1 120 ? 62.536 7.267 69.337 1.00 13.47 137 PHE A CA 1
ATOM 842 C C . PHE A 1 120 ? 62.808 6.502 68.051 1.00 13.64 137 PHE A C 1
ATOM 843 O O . PHE A 1 120 ? 62.221 6.787 67.006 1.00 13.24 137 PHE A O 1
ATOM 851 N N . GLN A 1 121 ? 63.695 5.517 68.131 1.00 13.96 138 GLN A N 1
ATOM 852 C CA . GLN A 1 121 ? 64.024 4.698 66.978 1.00 14.19 138 GLN A CA 1
ATOM 853 C C . GLN A 1 121 ? 62.782 3.992 66.416 1.00 13.81 138 GLN A C 1
ATOM 854 O O . GLN A 1 121 ? 62.623 3.866 65.202 1.00 13.48 138 GLN A O 1
ATOM 860 N N . SER A 1 122 ? 61.930 3.501 67.313 1.00 13.45 139 SER A N 1
ATOM 861 C CA . SER A 1 122 ? 60.651 2.912 66.934 1.00 13.48 139 SER A CA 1
ATOM 862 C C . SER A 1 122 ? 59.769 2.813 68.169 1.00 12.78 139 SER A C 1
ATOM 863 O O . SER A 1 122 ? 60.204 3.146 69.273 1.00 12.52 139 SER A O 1
ATOM 866 N N . GLY A 1 123 ? 58.526 2.377 67.962 1.00 12.24 140 GLY A N 1
ATOM 867 C CA . GLY A 1 123 ? 57.590 2.136 69.055 1.00 12.44 140 GLY A CA 1
ATOM 868 C C . GLY A 1 123 ? 57.347 3.359 69.915 1.00 12.19 140 GLY A C 1
ATOM 869 O O . GLY A 1 123 ? 57.302 4.488 69.420 1.00 11.67 140 GLY A O 1
ATOM 870 N N . HIS A 1 124 ? 57.153 3.124 71.209 1.00 12.20 141 HIS A N 1
ATOM 871 C CA . HIS A 1 124 ? 57.024 4.196 72.204 1.00 12.33 141 HIS A CA 1
ATOM 872 C C . HIS A 1 124 ? 55.832 5.132 71.981 1.00 11.72 141 HIS A C 1
ATOM 873 O O . HIS A 1 124 ? 55.887 6.301 72.366 1.00 10.83 141 HIS A O 1
ATOM 880 N N . PHE A 1 125 ? 54.741 4.610 71.418 1.00 10.46 142 PHE A N 1
ATOM 881 C CA . PHE A 1 125 ? 53.588 5.454 71.057 1.00 10.72 142 PHE A CA 1
ATOM 882 C C . PHE A 1 125 ? 52.941 6.211 72.215 1.00 10.35 142 PHE A C 1
ATOM 883 O O . PHE A 1 125 ? 52.319 7.256 72.001 1.00 9.78 142 PHE A O 1
ATOM 891 N N . LYS A 1 126 ? 53.102 5.686 73.430 1.00 10.68 143 LYS A N 1
ATOM 892 C CA . LYS A 1 126 ? 52.544 6.313 74.637 1.00 11.75 143 LYS A CA 1
ATOM 893 C C . LYS A 1 126 ? 53.610 6.874 75.573 1.00 12.08 143 LYS A C 1
ATOM 894 O O . LYS A 1 126 ? 53.345 7.151 76.746 1.00 13.34 143 LYS A O 1
ATOM 900 N N . THR A 1 127 ? 54.817 7.057 75.058 1.00 11.98 144 THR A N 1
ATOM 901 C CA . THR A 1 127 ? 55.887 7.661 75.847 1.00 12.19 144 THR A CA 1
ATOM 902 C C . THR A 1 127 ? 55.846 9.165 75.609 1.00 11.19 144 THR A C 1
ATOM 903 O O . THR A 1 127 ? 55.963 9.608 74.468 1.00 11.34 144 THR A O 1
ATOM 907 N N . PRO A 1 128 ? 55.666 9.968 76.672 1.00 10.79 145 PRO A N 1
ATOM 908 C CA . PRO A 1 128 ? 55.551 11.409 76.448 1.00 10.23 145 PRO A CA 1
ATOM 909 C C . PRO A 1 128 ? 56.891 12.025 76.081 1.00 10.07 145 PRO A C 1
ATOM 910 O O . PRO A 1 128 ? 57.949 11.475 76.421 1.00 10.02 145 PRO A O 1
ATOM 914 N N . ILE A 1 129 ? 56.827 13.160 75.396 1.00 9.69 146 ILE A N 1
ATOM 915 C CA . ILE A 1 129 ? 58.012 13.855 74.926 1.00 10.16 146 ILE A CA 1
ATOM 916 C C . ILE A 1 129 ? 57.953 15.314 75.303 1.00 9.84 146 ILE A C 1
ATOM 917 O O . ILE A 1 129 ? 56.888 15.852 75.596 1.00 9.68 146 ILE A O 1
ATOM 922 N N . THR A 1 130 ? 59.117 15.952 75.315 1.00 10.13 147 THR A N 1
ATOM 923 C CA . THR A 1 130 ? 59.187 17.353 75.648 1.00 10.51 147 THR A CA 1
ATOM 924 C C . THR A 1 130 ? 58.867 18.202 74.422 1.00 10.30 147 THR A C 1
ATOM 925 O O . THR A 1 130 ? 58.869 17.711 73.286 1.00 9.88 147 THR A O 1
ATOM 929 N N . ASN A 1 131 ? 58.600 19.478 74.649 1.00 10.50 148 ASN A N 1
ATOM 930 C CA . ASN A 1 131 ? 58.383 20.400 73.534 1.00 11.09 148 ASN A CA 1
ATOM 931 C C . ASN A 1 131 ? 59.595 20.514 72.620 1.00 11.36 148 ASN A C 1
ATOM 932 O O . ASN A 1 131 ? 59.439 20.645 71.403 1.00 11.55 148 ASN A O 1
ATOM 937 N N . ASP A 1 132 ? 60.802 20.430 73.178 1.00 11.76 149 ASP A N 1
ATOM 938 C CA . ASP A 1 132 ? 62.006 20.462 72.346 1.00 12.53 149 ASP A CA 1
ATOM 939 C C . ASP A 1 132 ? 62.070 19.239 71.417 1.00 12.06 149 ASP A C 1
ATOM 940 O O . ASP A 1 132 ? 62.439 19.364 70.242 1.00 12.68 149 ASP A O 1
ATOM 945 N N . GLN A 1 133 ? 61.699 18.062 71.926 1.00 11.13 150 GLN A N 1
ATOM 946 C CA . GLN A 1 133 ? 61.635 16.866 71.093 1.00 11.25 150 GLN A CA 1
ATOM 947 C C . GLN A 1 133 ? 60.551 16.981 70.018 1.00 11.13 150 GLN A C 1
ATOM 948 O O . GLN A 1 133 ? 60.753 16.593 68.860 1.00 11.87 150 GLN A O 1
ATOM 954 N N . TYR A 1 134 ? 59.400 17.518 70.414 1.00 10.66 151 TYR A N 1
ATOM 955 C CA . TYR A 1 134 ? 58.274 17.711 69.501 1.00 10.52 151 TYR A CA 1
ATOM 956 C C . TYR A 1 134 ? 58.663 18.666 68.358 1.00 10.73 151 TYR A C 1
ATOM 957 O O . TYR A 1 134 ? 58.325 18.435 67.193 1.00 10.65 151 TYR A O 1
ATOM 966 N N . LYS A 1 135 ? 59.403 19.724 68.685 1.00 11.28 152 LYS A N 1
ATOM 967 C CA . LYS A 1 135 ? 59.885 20.654 67.656 1.00 12.11 152 LYS A CA 1
ATOM 968 C C . LYS A 1 135 ? 60.755 19.952 66.628 1.00 12.16 152 LYS A C 1
ATOM 969 O O . LYS A 1 135 ? 60.679 20.268 65.437 1.00 13.12 152 LYS A O 1
ATOM 975 N N . LYS A 1 136 ? 61.590 19.017 67.071 1.00 12.59 153 LYS A N 1
ATOM 976 C CA . LYS A 1 136 ? 62.443 18.269 66.147 1.00 13.53 153 LYS A CA 1
ATOM 977 C C . LYS A 1 136 ? 61.618 17.428 65.175 1.00 12.93 153 LYS A C 1
ATOM 978 O O . LYS A 1 136 ? 61.941 17.344 63.990 1.00 12.47 153 LYS A O 1
ATOM 984 N N . ILE A 1 137 ? 60.550 16.811 65.678 1.00 12.20 154 ILE A N 1
ATOM 985 C CA . ILE A 1 137 ? 59.656 15.998 64.851 1.00 12.30 154 ILE A CA 1
ATOM 986 C C . ILE A 1 137 ? 59.052 16.816 63.706 1.00 12.24 154 ILE A C 1
ATOM 987 O O . ILE A 1 137 ? 58.842 16.298 62.610 1.00 12.03 154 ILE A O 1
ATOM 992 N N . LEU A 1 138 ? 58.793 18.095 63.959 1.00 12.98 155 LEU A N 1
ATOM 993 C CA . LEU A 1 138 ? 58.188 18.993 62.974 1.00 14.12 155 LEU A CA 1
ATOM 994 C C . LEU A 1 138 ? 59.150 19.422 61.884 1.00 15.07 155 LEU A C 1
ATOM 995 O O . LEU A 1 138 ? 58.727 19.901 60.829 1.00 15.92 155 LEU A O 1
ATOM 1000 N N . ASP A 1 139 ? 60.439 19.238 62.143 1.00 15.46 156 ASP A N 1
ATOM 1001 C CA . ASP A 1 139 ? 61.507 19.714 61.281 1.00 16.37 156 ASP A CA 1
ATOM 1002 C C . ASP A 1 139 ? 61.963 18.549 60.421 1.00 16.25 156 ASP A C 1
ATOM 1003 O O . ASP A 1 139 ? 62.613 17.630 60.909 1.00 15.48 156 ASP A O 1
ATOM 1008 N N . SER A 1 140 ? 61.613 18.598 59.135 1.00 16.73 157 SER A N 1
ATOM 1009 C CA . SER A 1 140 ? 61.895 17.506 58.199 1.00 17.17 157 SER A CA 1
ATOM 1010 C C . SER A 1 140 ? 63.387 17.191 58.035 1.00 17.51 157 SER A C 1
ATOM 1011 O O . SER A 1 140 ? 63.747 16.135 57.514 1.00 18.30 157 SER A O 1
ATOM 1014 N N . SER A 1 141 ? 64.242 18.098 58.499 1.00 17.85 158 SER A N 1
ATOM 1015 C CA . SER A 1 141 ? 65.692 17.931 58.393 1.00 17.89 158 SER A CA 1
ATOM 1016 C C . SER A 1 141 ? 66.341 17.149 59.549 1.00 17.30 158 SER A C 1
ATOM 1017 O O . SER A 1 141 ? 67.528 16.842 59.488 1.00 17.70 158 SER A O 1
ATOM 1020 N N . THR A 1 142 ? 65.584 16.820 60.598 1.00 15.77 159 THR A N 1
ATOM 1021 C CA . THR A 1 142 ? 66.158 16.088 61.739 1.00 15.03 159 THR A CA 1
ATOM 1022 C C . THR A 1 142 ? 65.903 14.595 61.599 1.00 14.54 159 THR A C 1
ATOM 1023 O O . THR A 1 142 ? 65.075 14.175 60.785 1.00 13.92 159 THR A O 1
ATOM 1027 N N . VAL A 1 143 ? 66.590 13.783 62.394 1.00 14.00 160 VAL A N 1
ATOM 1028 C CA . VAL A 1 143 ? 66.300 12.349 62.394 1.00 14.44 160 VAL A CA 1
ATOM 1029 C C . VAL A 1 143 ? 64.836 12.086 62.788 1.00 13.32 160 VAL A C 1
ATOM 1030 O O . VAL A 1 143 ? 64.187 11.211 62.216 1.00 12.60 160 VAL A O 1
ATOM 1034 N N . GLU A 1 144 ? 64.327 12.876 63.735 1.00 12.50 161 GLU A N 1
ATOM 1035 C CA . GLU A 1 144 ? 62.945 12.766 64.215 1.00 12.55 161 GLU A CA 1
ATOM 1036 C C . GLU A 1 144 ? 61.959 13.081 63.078 1.00 12.19 161 GLU A C 1
ATOM 1037 O O . GLU A 1 144 ? 60.985 12.351 62.854 1.00 12.23 161 GLU A O 1
ATOM 1043 N N . GLY A 1 145 ? 62.213 14.173 62.358 1.00 12.00 162 GLY A N 1
ATOM 1044 C CA . GLY A 1 145 ? 61.375 14.561 61.228 1.00 11.89 162 GLY A CA 1
ATOM 1045 C C . GLY A 1 145 ? 61.402 13.551 60.101 1.00 11.85 162 GLY A C 1
ATOM 1046 O O . GLY A 1 145 ? 60.383 13.279 59.460 1.00 11.81 162 GLY A O 1
ATOM 1047 N N . LYS A 1 146 ? 62.575 12.984 59.847 1.00 11.27 163 LYS A N 1
ATOM 1048 C CA . LYS A 1 146 ? 62.690 11.958 58.821 1.00 11.56 163 LYS A CA 1
ATOM 1049 C C . LYS A 1 146 ? 61.923 10.696 59.191 1.00 11.27 163 LYS A C 1
ATOM 1050 O O . LYS A 1 146 ? 61.297 10.080 58.328 1.00 11.18 163 LYS A O 1
ATOM 1056 N N . ARG A 1 147 ? 61.946 10.324 60.469 1.00 10.68 164 ARG A N 1
ATOM 1057 C CA . ARG A 1 147 ? 61.168 9.174 60.944 1.00 11.01 164 ARG A CA 1
ATOM 1058 C C . ARG A 1 147 ? 59.678 9.435 60.753 1.00 10.40 164 ARG A C 1
ATOM 1059 O O . ARG A 1 147 ? 58.939 8.561 60.279 1.00 10.42 164 ARG A O 1
ATOM 1067 N N . LEU A 1 148 ? 59.239 10.640 61.102 1.00 10.15 165 LEU A N 1
ATOM 1068 C CA . LEU A 1 148 ? 57.832 10.986 60.868 1.00 10.78 165 LEU A CA 1
ATOM 1069 C C . LEU A 1 148 ? 57.478 10.838 59.386 1.00 10.81 165 LEU A C 1
ATOM 1070 O O . LEU A 1 148 ? 56.507 10.157 59.026 1.00 10.52 165 LEU A O 1
ATOM 1075 N N . ASN A 1 149 ? 58.295 11.434 58.518 1.00 10.87 166 ASN A N 1
ATOM 1076 C CA . ASN A 1 149 ? 58.015 11.387 57.093 1.00 11.53 166 ASN A CA 1
ATOM 1077 C C . ASN A 1 149 ? 58.050 9.986 56.494 1.00 11.15 166 ASN A C 1
ATOM 1078 O O . ASN A 1 149 ? 57.273 9.689 55.592 1.00 11.25 166 ASN A O 1
ATOM 1083 N N . ALA A 1 150 ? 58.900 9.108 57.030 1.00 11.09 167 ALA A N 1
ATOM 1084 C CA . ALA A 1 150 ? 58.915 7.709 56.603 1.00 11.54 167 ALA A CA 1
ATOM 1085 C C . ALA A 1 150 ? 57.586 7.016 56.899 1.00 10.80 167 ALA A C 1
ATOM 1086 O O . ALA A 1 150 ? 57.065 6.248 56.080 1.00 11.07 167 ALA A O 1
ATOM 1088 N N . MET A 1 151 ? 57.030 7.281 58.077 1.00 10.25 168 MET A N 1
ATOM 1089 C CA . MET A 1 151 ? 55.700 6.755 58.407 1.00 9.85 168 MET A CA 1
ATOM 1090 C C . MET A 1 151 ? 54.629 7.344 57.494 1.00 9.67 168 MET A C 1
ATOM 1091 O O . MET A 1 151 ? 53.781 6.628 56.965 1.00 9.10 168 MET A O 1
ATOM 1096 N N . LEU A 1 152 ? 54.659 8.658 57.323 1.00 9.21 169 LEU A N 1
ATOM 1097 C CA . LEU A 1 152 ? 53.645 9.311 56.506 1.00 9.50 169 LEU A CA 1
ATOM 1098 C C . LEU A 1 152 ? 53.684 8.796 55.071 1.00 9.33 169 LEU A C 1
ATOM 1099 O O . LEU A 1 152 ? 52.642 8.635 54.444 1.00 9.23 169 LEU A O 1
ATOM 1104 N N . SER A 1 153 ? 54.881 8.546 54.542 1.00 9.50 170 SER A N 1
ATOM 1105 C CA . SER A 1 153 ? 55.016 8.066 53.178 1.00 9.88 170 SER A CA 1
ATOM 1106 C C . SER A 1 153 ? 54.355 6.712 53.007 1.00 9.44 170 SER A C 1
ATOM 1107 O O . SER A 1 153 ? 53.664 6.478 52.021 1.00 9.47 170 SER A O 1
ATOM 1110 N N . LYS A 1 154 ? 54.557 5.815 53.970 1.00 9.36 171 LYS A N 1
ATOM 1111 C CA . LYS A 1 154 ? 53.969 4.489 53.879 1.00 9.85 171 LYS A CA 1
ATOM 1112 C C . LYS A 1 154 ? 52.445 4.544 54.040 1.00 9.32 171 LYS A C 1
ATOM 1113 O O . LYS A 1 154 ? 51.718 3.830 53.359 1.00 9.78 171 LYS A O 1
ATOM 1119 N N . ILE A 1 155 ? 51.976 5.397 54.945 1.00 9.27 172 ILE A N 1
ATOM 1120 C CA . ILE A 1 155 ? 50.542 5.638 55.128 1.00 8.59 172 ILE A CA 1
ATOM 1121 C C . ILE A 1 155 ? 49.926 6.140 53.820 1.00 8.39 172 ILE A C 1
ATOM 1122 O O . ILE A 1 155 ? 48.897 5.623 53.366 1.00 8.71 172 ILE A O 1
ATOM 1127 N N . ALA A 1 156 ? 50.578 7.122 53.200 1.00 7.93 173 ALA A N 1
ATOM 1128 C CA . ALA A 1 156 ? 50.077 7.687 51.951 1.00 8.52 173 ALA A CA 1
ATOM 1129 C C . ALA A 1 156 ? 50.040 6.648 50.840 1.00 8.90 173 ALA A C 1
ATOM 1130 O O . ALA A 1 156 ? 49.100 6.627 50.056 1.00 8.89 173 ALA A O 1
ATOM 1132 N N . ASP A 1 157 ? 51.042 5.766 50.784 1.00 9.12 174 ASP A N 1
ATOM 1133 C CA . ASP A 1 157 ? 51.033 4.685 49.788 1.00 10.11 174 ASP A CA 1
ATOM 1134 C C . ASP A 1 157 ? 49.780 3.831 49.976 1.00 10.03 174 ASP A C 1
ATOM 1135 O O . ASP A 1 157 ? 49.132 3.434 49.009 1.00 11.07 174 ASP A O 1
ATOM 1140 N N . GLY A 1 158 ? 49.432 3.547 51.230 1.00 9.93 175 GLY A N 1
ATOM 1141 C CA . GLY A 1 158 ? 48.219 2.786 51.515 1.00 10.29 175 GLY A CA 1
ATOM 1142 C C . GLY A 1 158 ? 46.973 3.553 51.115 1.00 10.00 175 GLY A C 1
ATOM 1143 O O . GLY A 1 158 ? 46.078 3.007 50.479 1.00 9.45 175 GLY A O 1
ATOM 1144 N N . LEU A 1 159 ? 46.912 4.825 51.475 1.00 9.43 176 LEU A N 1
ATOM 1145 C CA . LEU A 1 159 ? 45.731 5.631 51.146 1.00 9.21 176 LEU A CA 1
ATOM 1146 C C . LEU A 1 159 ? 45.515 5.755 49.634 1.00 9.14 176 LEU A C 1
ATOM 1147 O O . LEU A 1 159 ? 44.372 5.755 49.148 1.00 8.56 176 LEU A O 1
ATOM 1152 N N . GLN A 1 160 ? 46.610 5.806 48.880 1.00 9.09 177 GLN A N 1
ATOM 1153 C CA . GLN A 1 160 ? 46.524 5.902 47.429 1.00 9.61 177 GLN A CA 1
ATOM 1154 C C . GLN A 1 160 ? 45.766 4.723 46.828 1.00 9.93 177 GLN A C 1
ATOM 1155 O O . GLN A 1 160 ? 45.048 4.888 45.851 1.00 10.05 177 GLN A O 1
ATOM 1161 N N . GLU A 1 161 ? 45.928 3.539 47.420 1.00 9.95 178 GLU A N 1
ATOM 1162 C CA . GLU A 1 161 ? 45.242 2.356 46.912 1.00 10.57 178 GLU A CA 1
ATOM 1163 C C . GLU A 1 161 ? 43.718 2.560 46.930 1.00 10.44 178 GLU A C 1
ATOM 1164 O O . GLU A 1 161 ? 43.012 2.206 45.988 1.00 10.53 178 GLU A O 1
ATOM 1170 N N . LEU A 1 162 ? 43.213 3.168 47.999 1.00 9.86 179 LEU A N 1
ATOM 1171 C CA . LEU A 1 162 ? 41.783 3.450 48.114 1.00 10.41 179 LEU A CA 1
ATOM 1172 C C . LEU A 1 162 ? 41.366 4.554 47.144 1.00 9.94 179 LEU A C 1
ATOM 1173 O O . LEU A 1 162 ? 40.309 4.463 46.516 1.00 9.92 179 LEU A O 1
ATOM 1178 N N . GLU A 1 163 ? 42.206 5.574 46.989 1.00 9.64 180 GLU A N 1
ATOM 1179 C CA . GLU A 1 163 ? 41.907 6.671 46.078 1.00 10.31 180 GLU A CA 1
ATOM 1180 C C . GLU A 1 163 ? 41.767 6.191 44.636 1.00 10.72 180 GLU A C 1
ATOM 1181 O O . GLU A 1 163 ? 40.945 6.713 43.880 1.00 10.98 180 GLU A O 1
ATOM 1187 N N . ASN A 1 164 ? 42.565 5.190 44.265 1.00 10.73 181 ASN A N 1
ATOM 1188 C CA . ASN A 1 164 ? 42.535 4.632 42.903 1.00 12.01 181 ASN A CA 1
ATOM 1189 C C . ASN A 1 164 ? 41.200 3.998 42.541 1.00 12.66 181 ASN A C 1
ATOM 1190 O O . ASN A 1 164 ? 40.877 3.854 41.353 1.00 13.70 181 ASN A O 1
ATOM 1195 N N . GLN A 1 165 ? 40.423 3.627 43.553 1.00 12.42 182 GLN A N 1
ATOM 1196 C CA . GLN A 1 165 ? 39.072 3.113 43.321 1.00 13.32 182 GLN A CA 1
ATOM 1197 C C . GLN A 1 165 ? 37.999 4.141 43.697 1.00 12.03 182 GLN A C 1
ATOM 1198 O O . GLN A 1 165 ? 36.816 3.802 43.787 1.00 11.97 182 GLN A O 1
ATOM 1204 N N . GLY A 1 166 ? 38.416 5.383 43.942 1.00 10.90 183 GLY A N 1
ATOM 1205 C CA . GLY A 1 166 ? 37.464 6.454 44.254 1.00 10.07 183 GLY A CA 1
ATOM 1206 C C . GLY A 1 166 ? 36.755 6.300 45.598 1.00 10.05 183 GLY A C 1
ATOM 1207 O O . GLY A 1 166 ? 35.647 6.804 45.768 1.00 9.98 183 GLY A O 1
ATOM 1208 N N . VAL A 1 167 ? 37.383 5.608 46.548 1.00 9.30 184 VAL A N 1
ATOM 1209 C CA . VAL A 1 167 ? 36.754 5.318 47.836 1.00 9.47 184 VAL A CA 1
ATOM 1210 C C . VAL A 1 167 ? 36.994 6.464 48.823 1.00 9.16 184 VAL A C 1
ATOM 1211 O O . VAL A 1 167 ? 38.145 6.735 49.176 1.00 8.97 184 VAL A O 1
ATOM 1215 N N . PRO A 1 168 ? 35.919 7.142 49.277 1.00 8.94 185 PRO A N 1
ATOM 1216 C CA A PRO A 1 168 ? 36.074 8.170 50.304 0.50 8.93 185 PRO A CA 1
ATOM 1217 C CA B PRO A 1 168 ? 36.104 8.162 50.307 0.50 8.79 185 PRO A CA 1
ATOM 1218 C C . PRO A 1 168 ? 36.485 7.524 51.626 1.00 8.43 185 PRO A C 1
ATOM 1219 O O . PRO A 1 168 ? 36.012 6.433 51.949 1.00 9.33 185 PRO A O 1
ATOM 1226 N N . VAL A 1 169 ? 37.319 8.221 52.384 1.00 8.10 186 VAL A N 1
ATOM 1227 C CA . VAL A 1 169 ? 37.816 7.702 53.657 1.00 8.24 186 VAL A CA 1
ATOM 1228 C C . VAL A 1 169 ? 37.669 8.760 54.737 1.00 7.91 186 VAL A C 1
ATOM 1229 O O . VAL A 1 169 ? 38.111 9.899 54.557 1.00 7.99 186 VAL A O 1
ATOM 1233 N N . LEU A 1 170 ? 37.068 8.369 55.858 1.00 7.28 187 LEU A N 1
ATOM 1234 C CA . LEU A 1 170 ? 37.064 9.198 57.054 1.00 7.24 187 LEU A CA 1
ATOM 1235 C C . LEU A 1 170 ? 38.441 9.027 57.693 1.00 7.42 187 LEU A C 1
ATOM 1236 O O . LEU A 1 170 ? 38.753 7.967 58.237 1.00 8.03 187 LEU A O 1
ATOM 1241 N N . PHE A 1 171 ? 39.268 10.066 57.599 1.00 7.36 188 PHE A N 1
ATOM 1242 C CA . PHE A 1 171 ? 40.675 9.986 58.024 1.00 7.13 188 PHE A CA 1
ATOM 1243 C C . PHE A 1 171 ? 40.822 10.765 59.315 1.00 6.92 188 PHE A C 1
ATOM 1244 O O . PHE A 1 171 ? 40.564 11.977 59.355 1.00 6.89 188 PHE A O 1
ATOM 1252 N N . ARG A 1 172 ? 41.185 10.056 60.378 1.00 6.95 189 ARG A N 1
ATOM 1253 C CA . ARG A 1 172 ? 41.146 10.622 61.718 1.00 6.76 189 ARG A CA 1
ATOM 1254 C C . ARG A 1 172 ? 42.522 10.492 62.375 1.00 7.04 189 ARG A C 1
ATOM 1255 O O . ARG A 1 172 ? 42.732 9.603 63.186 1.00 7.45 189 ARG A O 1
ATOM 1263 N N . PRO A 1 173 ? 43.456 11.397 62.034 1.00 7.17 190 PRO A N 1
ATOM 1264 C CA . PRO A 1 173 ? 44.815 11.344 62.571 1.00 7.42 190 PRO A CA 1
ATOM 1265 C C . PRO A 1 173 ? 44.938 12.096 63.898 1.00 7.02 190 PRO A C 1
ATOM 1266 O O . PRO A 1 173 ? 44.171 13.029 64.165 1.00 7.97 190 PRO A O 1
ATOM 1270 N N . LEU A 1 174 ? 45.916 11.708 64.717 1.00 7.11 191 LEU A N 1
ATOM 1271 C CA . LEU A 1 174 ? 46.321 12.515 65.878 1.00 7.46 191 LEU A CA 1
ATOM 1272 C C . LEU A 1 174 ? 45.161 12.770 66.831 1.00 7.78 191 LEU A C 1
ATOM 1273 O O . LEU A 1 174 ? 44.954 13.886 67.317 1.00 7.88 191 LEU A O 1
ATOM 1278 N N . HIS A 1 175 ? 44.429 11.701 67.137 1.00 7.06 192 HIS A N 1
ATOM 1279 C CA . HIS A 1 175 ? 43.234 11.791 67.969 1.00 7.26 192 HIS A CA 1
ATOM 1280 C C . HIS A 1 175 ? 43.574 11.889 69.458 1.00 7.20 192 HIS A C 1
ATOM 1281 O O . HIS A 1 175 ? 44.701 11.598 69.882 1.00 7.34 192 HIS A O 1
ATOM 1288 N N . GLU A 1 176 ? 42.597 12.328 70.246 1.00 7.30 193 GLU A N 1
ATOM 1289 C CA . GLU A 1 176 ? 42.736 12.391 71.710 1.00 7.71 193 GLU A CA 1
ATOM 1290 C C . GLU A 1 176 ? 43.955 13.196 72.149 1.00 7.39 193 GLU A C 1
ATOM 1291 O O . GLU A 1 176 ? 44.630 12.860 73.124 1.00 7.75 193 GLU A O 1
ATOM 1297 N N . MET A 1 177 ? 44.214 14.270 71.418 1.00 7.77 194 MET A N 1
ATOM 1298 C CA . MET A 1 177 ? 45.375 15.114 71.632 1.00 7.81 194 MET A CA 1
ATOM 1299 C C . MET A 1 177 ? 45.314 15.919 72.930 1.00 8.27 194 MET A C 1
ATOM 1300 O O . MET A 1 177 ? 46.349 16.389 73.405 1.00 8.60 194 MET A O 1
ATOM 1305 N N . ASN A 1 178 ? 44.111 16.097 73.482 1.00 7.58 195 ASN A N 1
ATOM 1306 C CA . ASN A 1 178 ? 43.957 16.741 74.786 1.00 7.51 195 ASN A CA 1
ATOM 1307 C C . ASN A 1 178 ? 44.146 15.754 75.932 1.00 8.23 195 ASN A C 1
ATOM 1308 O O . ASN A 1 178 ? 44.141 16.155 77.097 1.00 9.04 195 ASN A O 1
ATOM 1313 N N . GLY A 1 179 ? 44.319 14.474 75.591 1.00 8.31 196 GLY A N 1
ATOM 1314 C CA . GLY A 1 179 ? 44.732 13.474 76.566 1.00 8.98 196 GLY A CA 1
ATOM 1315 C C . GLY A 1 179 ? 46.240 13.495 76.733 1.00 9.59 196 GLY A C 1
ATOM 1316 O O . GLY A 1 179 ? 46.967 14.133 75.962 1.00 11.75 196 GLY A O 1
ATOM 1317 N N . GLU A 1 180 ? 46.709 12.751 77.724 1.00 9.47 197 GLU A N 1
ATOM 1318 C CA . GLU A 1 180 ? 48.107 12.790 78.120 1.00 10.03 197 GLU A CA 1
ATOM 1319 C C . GLU A 1 180 ? 48.805 11.463 77.866 1.00 10.10 197 GLU A C 1
ATOM 1320 O O . GLU A 1 180 ? 49.918 11.248 78.341 1.00 11.40 197 GLU A O 1
ATOM 1326 N N . TRP A 1 181 ? 48.169 10.580 77.101 1.00 9.47 198 TRP A N 1
ATOM 1327 C CA . TRP A 1 181 ? 48.709 9.243 76.848 1.00 9.73 198 TRP A CA 1
ATOM 1328 C C . TRP A 1 181 ? 49.521 9.142 75.542 1.00 10.20 198 TRP A C 1
ATOM 1329 O O . TRP A 1 181 ? 50.644 8.632 75.563 1.00 11.78 198 TRP A O 1
ATOM 1340 N N . PHE A 1 182 ? 49.004 9.650 74.426 1.00 8.78 199 PHE A N 1
ATOM 1341 C CA . PHE A 1 182 ? 49.740 9.572 73.153 1.00 8.90 199 PHE A CA 1
ATOM 1342 C C . PHE A 1 182 ? 50.847 10.616 73.076 1.00 9.00 199 PHE A C 1
ATOM 1343 O O . PHE A 1 182 ? 50.721 11.716 73.610 1.00 9.05 199 PHE A O 1
ATOM 1351 N N . TRP A 1 183 ? 51.918 10.282 72.363 1.00 8.90 200 TRP A N 1
ATOM 1352 C CA . TRP A 1 183 ? 53.073 11.177 72.300 1.00 8.79 200 TRP A CA 1
ATOM 1353 C C . TRP A 1 183 ? 52.745 12.555 71.710 1.00 8.59 200 TRP A C 1
ATOM 1354 O O . TRP A 1 183 ? 53.409 13.543 72.032 1.00 8.92 200 TRP A O 1
ATOM 1365 N N . TRP A 1 184 ? 51.734 12.626 70.845 1.00 8.54 201 TRP A N 1
ATOM 1366 C CA . TRP A 1 184 ? 51.398 13.879 70.169 1.00 8.69 201 TRP A CA 1
ATOM 1367 C C . TRP A 1 184 ? 50.506 14.814 70.994 1.00 8.85 201 TRP A C 1
ATOM 1368 O O . TRP A 1 184 ? 50.218 15.935 70.568 1.00 9.91 201 TRP A O 1
ATOM 1379 N N . GLY A 1 185 ? 50.058 14.348 72.160 1.00 9.17 202 GLY A N 1
ATOM 1380 C CA . GLY A 1 185 ? 49.098 15.093 72.985 1.00 10.05 202 GLY A CA 1
ATOM 1381 C C . GLY A 1 185 ? 49.741 15.906 74.103 1.00 9.71 202 GLY A C 1
ATOM 1382 O O . GLY A 1 185 ? 50.923 16.255 74.049 1.00 10.32 202 GLY A O 1
ATOM 1383 N N . LEU A 1 186 ? 48.947 16.237 75.116 1.00 9.56 203 LEU A N 1
ATOM 1384 C CA . LEU A 1 186 ? 49.450 16.917 76.302 1.00 9.99 203 LEU A CA 1
ATOM 1385 C C . LEU A 1 186 ? 50.330 15.974 77.117 1.00 10.68 203 LEU A C 1
ATOM 1386 O O . LEU A 1 186 ? 50.304 14.762 76.928 1.00 11.58 203 LEU A O 1
ATOM 1391 N N . THR A 1 187 ? 51.089 16.539 78.049 1.00 12.21 204 THR A N 1
ATOM 1392 C CA . THR A 1 187 ? 52.055 15.745 78.806 1.00 12.93 204 THR A CA 1
ATOM 1393 C C . THR A 1 187 ? 51.629 15.466 80.246 1.00 13.27 204 THR A C 1
ATOM 1394 O O . THR A 1 187 ? 52.122 14.527 80.873 1.00 13.55 204 THR A O 1
ATOM 1398 N N . SER A 1 188 ? 50.740 16.303 80.768 1.00 13.02 205 SER A N 1
ATOM 1399 C CA . SER A 1 188 ? 50.181 16.116 82.094 1.00 13.17 205 SER A CA 1
ATOM 1400 C C . SER A 1 188 ? 48.676 16.314 82.040 1.00 12.49 205 SER A C 1
ATOM 1401 O O . SER A 1 188 ? 48.170 17.137 81.272 1.00 12.43 205 SER A O 1
ATOM 1404 N N . TYR A 1 189 ? 47.992 15.562 82.888 1.00 11.75 206 TYR A N 1
ATOM 1405 C CA . TYR A 1 189 ? 46.543 15.541 83.007 1.00 11.81 206 TYR A CA 1
ATOM 1406 C C . TYR A 1 189 ? 45.944 16.936 83.086 1.00 12.28 206 TYR A C 1
ATOM 1407 O O . TYR A 1 189 ? 46.173 17.664 84.057 1.00 12.80 206 TYR A O 1
ATOM 1416 N N . ASN A 1 190 ? 45.167 17.302 82.063 1.00 12.01 207 ASN A N 1
ATOM 1417 C CA . ASN A 1 190 ? 44.449 18.594 82.024 1.00 12.54 207 ASN A CA 1
ATOM 1418 C C . ASN A 1 190 ? 45.335 19.816 82.259 1.00 12.97 207 ASN A C 1
ATOM 1419 O O . ASN A 1 190 ? 44.878 20.842 82.752 1.00 13.85 207 ASN A O 1
ATOM 1424 N N . GLN A 1 191 ? 46.598 19.707 81.882 1.00 13.05 208 GLN A N 1
ATOM 1425 C CA . GLN A 1 191 ? 47.553 20.782 82.078 1.00 14.03 208 GLN A CA 1
ATOM 1426 C C . GLN A 1 191 ? 47.711 21.541 80.773 1.00 13.81 208 GLN A C 1
ATOM 1427 O O . GLN A 1 191 ? 48.263 21.018 79.801 1.00 13.60 208 GLN A O 1
ATOM 1433 N N . LYS A 1 192 ? 47.216 22.771 80.748 1.00 14.20 209 LYS A N 1
ATOM 1434 C CA . LYS A 1 192 ? 47.347 23.600 79.561 1.00 14.51 209 LYS A CA 1
ATOM 1435 C C . LYS A 1 192 ? 48.822 23.919 79.357 1.00 14.64 209 LYS A C 1
ATOM 1436 O O . LYS A 1 192 ? 49.530 24.257 80.304 1.00 16.12 209 LYS A O 1
ATOM 1442 N N . ASP A 1 193 ? 49.288 23.739 78.130 1.00 13.65 210 ASP A N 1
ATOM 1443 C CA . ASP A 1 193 ? 50.656 24.035 77.734 1.00 13.10 210 ASP A CA 1
ATOM 1444 C C . ASP A 1 193 ? 50.472 24.717 76.390 1.00 12.68 210 ASP A C 1
ATOM 1445 O O . ASP A 1 193 ? 50.149 24.070 75.392 1.00 12.08 210 ASP A O 1
ATOM 1450 N N . ASN A 1 194 ? 50.632 26.035 76.376 1.00 12.68 211 ASN A N 1
ATOM 1451 C CA . ASN A 1 194 ? 50.357 26.827 75.189 1.00 12.93 211 ASN A CA 1
ATOM 1452 C C . ASN A 1 194 ? 51.266 26.446 74.034 1.00 12.52 211 ASN A C 1
ATOM 1453 O O . ASN A 1 194 ? 50.827 26.387 72.886 1.00 12.66 211 ASN A O 1
ATOM 1458 N N . GLU A 1 195 ? 52.526 26.165 74.343 1.00 12.34 212 GLU A N 1
ATOM 1459 C CA . GLU A 1 195 ? 53.460 25.739 73.315 1.00 12.48 212 GLU A CA 1
ATOM 1460 C C . GLU A 1 195 ? 53.070 24.381 72.735 1.00 11.90 212 GLU A C 1
ATOM 1461 O O . GLU A 1 195 ? 53.119 24.198 71.520 1.00 11.73 212 GLU A O 1
ATOM 1467 N N . ARG A 1 196 ? 52.666 23.440 73.588 1.00 11.29 213 ARG A N 1
ATOM 1468 C CA . ARG A 1 196 ? 52.211 22.132 73.097 1.00 10.77 213 ARG A CA 1
ATOM 1469 C C . ARG A 1 196 ? 50.998 22.269 72.175 1.00 10.06 213 ARG A C 1
ATOM 1470 O O . ARG A 1 196 ? 50.927 21.594 71.139 1.00 9.89 213 ARG A O 1
ATOM 1478 N N . ILE A 1 197 ? 50.048 23.125 72.540 1.00 10.17 214 ILE A N 1
ATOM 1479 C CA . ILE A 1 197 ? 48.866 23.362 71.720 1.00 10.77 214 ILE A CA 1
ATOM 1480 C C . ILE A 1 197 ? 49.291 23.879 70.335 1.00 10.84 214 ILE A C 1
ATOM 1481 O O . ILE A 1 197 ? 48.799 23.396 69.306 1.00 10.63 214 ILE A O 1
ATOM 1486 N N . SER A 1 198 ? 50.226 24.833 70.302 1.00 11.16 215 SER A N 1
ATOM 1487 C CA . SER A 1 198 ? 50.723 25.371 69.036 1.00 11.73 215 SER A CA 1
ATOM 1488 C C . SER A 1 198 ? 51.417 24.299 68.199 1.00 11.07 215 SER A C 1
ATOM 1489 O O . SER A 1 198 ? 51.196 24.187 66.979 1.00 11.17 215 SER A O 1
ATOM 1492 N N . LEU A 1 199 ? 52.266 23.512 68.853 1.00 10.55 216 LEU A N 1
ATOM 1493 C CA . LEU A 1 199 ? 52.993 22.454 68.165 1.00 10.20 216 LEU A CA 1
ATOM 1494 C C . LEU A 1 199 ? 52.057 21.374 67.615 1.00 9.70 216 LEU A C 1
ATOM 1495 O O . LEU A 1 199 ? 52.285 20.851 66.516 1.00 9.59 216 LEU A O 1
ATOM 1500 N N . TYR A 1 200 ? 51.016 21.036 68.372 1.00 9.40 217 TYR A N 1
ATOM 1501 C CA . TYR A 1 200 ? 50.039 20.086 67.880 1.00 9.40 217 TYR A CA 1
ATOM 1502 C C . TYR A 1 200 ? 49.412 20.584 66.574 1.00 9.49 217 TYR A C 1
ATOM 1503 O O . TYR A 1 200 ? 49.286 19.826 65.596 1.00 8.87 217 TYR A O 1
ATOM 1512 N N . LYS A 1 201 ? 48.982 21.842 66.566 1.00 9.45 218 LYS A N 1
ATOM 1513 C CA . LYS A 1 201 ? 48.366 22.398 65.369 1.00 9.91 218 LYS A CA 1
ATOM 1514 C C . LYS A 1 201 ? 49.327 22.320 64.194 1.00 10.08 218 LYS A C 1
ATOM 1515 O O . LYS A 1 201 ? 48.915 21.982 63.083 1.00 10.08 218 LYS A O 1
ATOM 1521 N N . GLN A 1 202 ? 50.602 22.614 64.437 1.00 10.03 219 GLN A N 1
ATOM 1522 C CA . GLN A 1 202 ? 51.625 22.499 63.402 1.00 10.15 219 GLN A CA 1
ATOM 1523 C C . GLN A 1 202 ? 51.752 21.072 62.890 1.00 9.69 219 GLN A C 1
ATOM 1524 O O . GLN A 1 202 ? 51.876 20.852 61.686 1.00 9.92 219 GLN A O 1
ATOM 1530 N N . LEU A 1 203 ? 51.696 20.098 63.793 1.00 9.18 220 LEU A N 1
ATOM 1531 C CA . LEU A 1 203 ? 51.807 18.699 63.401 1.00 9.48 220 LEU A CA 1
ATOM 1532 C C . LEU A 1 203 ? 50.604 18.239 62.575 1.00 9.35 220 LEU A C 1
ATOM 1533 O O . LEU A 1 203 ? 50.761 17.543 61.567 1.00 9.90 220 LEU A O 1
ATOM 1538 N N . TYR A 1 204 ? 49.408 18.633 62.994 1.00 8.95 221 TYR A N 1
ATOM 1539 C CA . TYR A 1 204 ? 48.218 18.286 62.248 1.00 9.18 221 TYR A CA 1
ATOM 1540 C C . TYR A 1 204 ? 48.314 18.879 60.837 1.00 9.31 221 TYR A C 1
ATOM 1541 O O . TYR A 1 204 ? 48.058 18.185 59.844 1.00 9.10 221 TYR A O 1
ATOM 1550 N N . LYS A 1 205 ? 48.693 20.151 60.740 1.00 9.27 222 LYS A N 1
ATOM 1551 C CA . LYS A 1 205 ? 48.814 20.799 59.435 1.00 9.94 222 LYS A CA 1
ATOM 1552 C C . LYS A 1 205 ? 49.910 20.167 58.584 1.00 10.01 222 LYS A C 1
ATOM 1553 O O . LYS A 1 205 ? 49.763 20.072 57.372 1.00 10.39 222 LYS A O 1
ATOM 1559 N N . LYS A 1 206 ? 50.992 19.719 59.214 1.00 9.77 223 LYS A N 1
ATOM 1560 C CA . LYS A 1 206 ? 52.065 19.031 58.495 1.00 10.69 223 LYS A CA 1
ATOM 1561 C C . LYS A 1 206 ? 51.539 17.743 57.858 1.00 10.31 223 LYS A C 1
ATOM 1562 O O . LYS A 1 206 ? 51.832 17.431 56.699 1.00 10.42 223 LYS A O 1
ATOM 1568 N N . ILE A 1 207 ? 50.738 16.996 58.608 1.00 9.84 224 ILE A N 1
ATOM 1569 C CA . ILE A 1 207 ? 50.147 15.789 58.049 1.00 9.65 224 ILE A CA 1
ATOM 1570 C C . ILE A 1 207 ? 49.126 16.142 56.958 1.00 8.73 224 ILE A C 1
ATOM 1571 O O . ILE A 1 207 ? 49.087 15.493 55.909 1.00 8.72 224 ILE A O 1
ATOM 1576 N N . TYR A 1 208 ? 48.300 17.159 57.201 1.00 8.16 225 TYR A N 1
ATOM 1577 C CA . TYR A 1 208 ? 47.341 17.604 56.185 1.00 8.58 225 TYR A CA 1
ATOM 1578 C C . TYR A 1 208 ? 48.074 17.946 54.877 1.00 8.87 225 TYR A C 1
ATOM 1579 O O . TYR A 1 208 ? 47.667 17.508 53.797 1.00 8.93 225 TYR A O 1
ATOM 1588 N N . HIS A 1 209 ? 49.153 18.720 54.972 1.00 8.88 226 HIS A N 1
ATOM 1589 C CA . HIS A 1 209 ? 49.886 19.129 53.773 1.00 9.48 226 HIS A CA 1
ATOM 1590 C C . HIS A 1 209 ? 50.620 17.980 53.122 1.00 9.06 226 HIS A C 1
ATOM 1591 O O . HIS A 1 209 ? 50.675 17.915 51.891 1.00 9.82 226 HIS A O 1
ATOM 1598 N N . TYR A 1 210 ? 51.152 17.057 53.913 1.00 9.48 227 TYR A N 1
ATOM 1599 C CA . TYR A 1 210 ? 51.811 15.901 53.337 1.00 9.81 227 TYR A CA 1
ATOM 1600 C C . TYR A 1 210 ? 50.804 15.089 52.525 1.00 9.56 227 TYR A C 1
ATOM 1601 O O . TYR A 1 210 ? 51.061 14.715 51.377 1.00 9.98 227 TYR A O 1
ATOM 1610 N N . MET A 1 211 ? 49.652 14.788 53.123 1.00 8.89 228 MET A N 1
ATOM 1611 C CA . MET A 1 211 ? 48.675 13.937 52.448 1.00 8.75 228 MET A CA 1
ATOM 1612 C C . MET A 1 211 ? 48.028 14.637 51.260 1.00 9.11 228 MET A C 1
ATOM 1613 O O . MET A 1 211 ? 47.863 14.043 50.203 1.00 9.01 228 MET A O 1
ATOM 1618 N N . THR A 1 212 ? 47.644 15.893 51.445 1.00 9.03 229 THR A N 1
ATOM 1619 C CA . THR A 1 212 ? 46.862 16.613 50.450 1.00 9.19 229 THR A CA 1
ATOM 1620 C C . THR A 1 212 ? 47.746 17.152 49.327 1.00 9.68 229 THR A C 1
ATOM 1621 O O . THR A 1 212 ? 47.439 16.967 48.148 1.00 10.75 229 THR A O 1
ATOM 1625 N N . ASP A 1 213 ? 48.843 17.811 49.691 1.00 9.39 230 ASP A N 1
ATOM 1626 C CA . ASP A 1 213 ? 49.655 18.499 48.687 1.00 9.86 230 ASP A CA 1
ATOM 1627 C C . ASP A 1 213 ? 50.797 17.622 48.192 1.00 10.44 230 ASP A C 1
ATOM 1628 O O . ASP A 1 213 ? 50.870 17.331 47.001 1.00 12.00 230 ASP A O 1
ATOM 1633 N N . THR A 1 214 ? 51.657 17.153 49.081 1.00 10.50 231 THR A N 1
ATOM 1634 C CA . THR A 1 214 ? 52.781 16.303 48.656 1.00 11.23 231 THR A CA 1
ATOM 1635 C C . THR A 1 214 ? 52.287 15.048 47.951 1.00 10.87 231 THR A C 1
ATOM 1636 O O . THR A 1 214 ? 52.855 14.639 46.929 1.00 11.49 231 THR A O 1
ATOM 1640 N N . ARG A 1 215 ? 51.218 14.453 48.475 1.00 10.06 232 ARG A N 1
ATOM 1641 C CA . ARG A 1 215 ? 50.768 13.158 47.998 1.00 10.05 232 ARG A CA 1
ATOM 1642 C C . ARG A 1 215 ? 49.482 13.193 47.178 1.00 10.07 232 ARG A C 1
ATOM 1643 O O . ARG A 1 215 ? 49.058 12.168 46.640 1.00 10.61 232 ARG A O 1
ATOM 1651 N N . GLY A 1 216 ? 48.864 14.366 47.065 1.00 10.02 233 GLY A N 1
ATOM 1652 C CA . GLY A 1 216 ? 47.704 14.554 46.193 1.00 10.61 233 GLY A CA 1
ATOM 1653 C C . GLY A 1 216 ? 46.491 13.711 46.544 1.00 10.65 233 GLY A C 1
ATOM 1654 O O . GLY A 1 216 ? 45.688 13.367 45.676 1.00 11.52 233 GLY A O 1
ATOM 1655 N N . LEU A 1 217 ? 46.327 13.389 47.825 1.00 9.98 234 LEU A N 1
ATOM 1656 C CA . LEU A 1 217 ? 45.254 12.480 48.234 1.00 9.75 234 LEU A CA 1
ATOM 1657 C C . LEU A 1 217 ? 43.909 13.203 48.318 1.00 9.83 234 LEU A C 1
ATOM 1658 O O . LEU A 1 217 ? 43.687 14.014 49.213 1.00 11.72 234 LEU A O 1
ATOM 1663 N N . ASP A 1 218 ? 43.023 12.901 47.370 1.00 9.06 235 ASP A N 1
ATOM 1664 C CA . ASP A 1 218 ? 41.809 13.687 47.123 1.00 8.98 235 ASP A CA 1
ATOM 1665 C C . ASP A 1 218 ? 40.515 12.988 47.557 1.00 8.77 235 ASP A C 1
ATOM 1666 O O . ASP A 1 218 ? 39.428 13.455 47.234 1.00 8.87 235 ASP A O 1
ATOM 1671 N N . HIS A 1 219 ? 40.649 11.926 48.343 1.00 8.52 236 HIS A N 1
ATOM 1672 C CA . HIS A 1 219 ? 39.519 11.114 48.784 1.00 8.35 236 HIS A CA 1
ATOM 1673 C C . HIS A 1 219 ? 39.376 11.145 50.308 1.00 7.99 236 HIS A C 1
ATOM 1674 O O . HIS A 1 219 ? 38.626 10.351 50.862 1.00 8.59 236 HIS A O 1
ATOM 1681 N N . LEU A 1 220 ? 40.085 12.051 50.978 1.00 7.96 237 LEU A N 1
ATOM 1682 C CA . LEU A 1 220 ? 40.092 12.090 52.443 1.00 7.73 237 LEU A CA 1
ATOM 1683 C C . LEU A 1 220 ? 39.151 13.136 53.009 1.00 7.63 237 LEU A C 1
ATOM 1684 O O . LEU A 1 220 ? 39.084 14.274 52.533 1.00 8.67 237 LEU A O 1
ATOM 1689 N N . ILE A 1 221 ? 38.418 12.708 54.033 1.00 7.07 238 ILE A N 1
ATOM 1690 C CA . ILE A 1 221 ? 37.556 13.571 54.840 1.00 7.60 238 ILE A CA 1
ATOM 1691 C C . ILE A 1 221 ? 38.228 13.625 56.204 1.00 7.27 238 ILE A C 1
ATOM 1692 O O . ILE A 1 221 ? 38.431 12.598 56.844 1.00 7.75 238 ILE A O 1
ATOM 1697 N N . TRP A 1 222 ? 38.611 14.825 56.622 1.00 6.22 239 TRP A N 1
ATOM 1698 C CA . TRP A 1 222 ? 39.498 15.025 57.762 1.00 6.73 239 TRP A CA 1
ATOM 1699 C C . TRP A 1 222 ? 38.735 15.171 59.070 1.00 6.62 239 TRP A C 1
ATOM 1700 O O . TRP A 1 222 ? 37.851 16.038 59.185 1.00 6.51 239 TRP A O 1
ATOM 1711 N N . VAL A 1 223 ? 39.080 14.333 60.052 1.00 6.76 240 VAL A N 1
ATOM 1712 C CA . VAL A 1 223 ? 38.324 14.257 61.313 1.00 7.48 240 VAL A CA 1
ATOM 1713 C C . VAL A 1 223 ? 39.206 14.679 62.490 1.00 7.54 240 VAL A C 1
ATOM 1714 O O . VAL A 1 223 ? 40.294 14.133 62.675 1.00 8.34 240 VAL A O 1
ATOM 1718 N N . TYR A 1 224 ? 38.715 15.631 63.291 1.00 6.72 241 TYR A N 1
ATOM 1719 C CA . TYR A 1 224 ? 39.402 16.153 64.488 1.00 7.41 241 TYR A CA 1
ATOM 1720 C C . TYR A 1 224 ? 38.677 15.604 65.700 1.00 6.86 241 TYR A C 1
ATOM 1721 O O . TYR A 1 224 ? 37.488 15.895 65.877 1.00 7.37 241 TYR A O 1
ATOM 1730 N N . SER A 1 225 ? 39.388 14.853 66.545 1.00 7.12 242 SER A N 1
ATOM 1731 C CA A SER A 1 225 ? 38.730 14.053 67.583 0.50 7.63 242 SER A CA 1
ATOM 1732 C CA B SER A 1 225 ? 38.747 14.042 67.585 0.50 7.36 242 SER A CA 1
ATOM 1733 C C . SER A 1 225 ? 39.397 14.130 68.962 1.00 7.30 242 SER A C 1
ATOM 1734 O O . SER A 1 225 ? 40.101 13.207 69.382 1.00 8.19 242 SER A O 1
ATOM 1739 N N . PRO A 1 226 ? 39.140 15.221 69.706 1.00 7.42 243 PRO A N 1
ATOM 1740 C CA . PRO A 1 226 ? 39.562 15.257 71.101 1.00 7.74 243 PRO A CA 1
ATOM 1741 C C . PRO A 1 226 ? 38.852 14.207 71.958 1.00 7.74 243 PRO A C 1
ATOM 1742 O O . PRO A 1 226 ? 37.790 13.676 71.583 1.00 7.96 243 PRO A O 1
ATOM 1746 N N . ASP A 1 227 ? 39.449 13.918 73.107 1.00 7.54 244 ASP A N 1
ATOM 1747 C CA . ASP A 1 227 ? 38.837 13.059 74.105 1.00 8.33 244 ASP A CA 1
ATOM 1748 C C . ASP A 1 227 ? 37.789 13.829 74.914 1.00 8.20 244 ASP A C 1
ATOM 1749 O O . ASP A 1 227 ? 38.043 14.948 75.370 1.00 8.95 244 ASP A O 1
ATOM 1754 N N . ALA A 1 228 ? 36.643 13.191 75.155 1.00 8.33 245 ALA A N 1
ATOM 1755 C CA . ALA A 1 228 ? 35.559 13.797 75.935 1.00 8.77 245 ALA A CA 1
ATOM 1756 C C . ALA A 1 228 ? 35.890 13.991 77.406 1.00 9.42 245 ALA A C 1
ATOM 1757 O O . ALA A 1 228 ? 35.271 14.814 78.074 1.00 9.98 245 ALA A O 1
ATOM 1759 N N . ASN A 1 229 ? 36.845 13.221 77.916 1.00 9.79 246 ASN A N 1
ATOM 1760 C CA . ASN A 1 229 ? 37.122 13.203 79.342 1.00 10.79 246 ASN A CA 1
ATOM 1761 C C . ASN A 1 229 ? 38.320 14.042 79.753 1.00 9.91 246 ASN A C 1
ATOM 1762 O O . ASN A 1 229 ? 38.845 13.866 80.847 1.00 10.47 246 ASN A O 1
ATOM 1767 N N . ARG A 1 230 ? 38.721 14.969 78.891 1.00 9.21 247 ARG A N 1
ATOM 1768 C CA . ARG A 1 230 ? 39.779 15.923 79.210 1.00 9.53 247 ARG A CA 1
ATOM 1769 C C . ARG A 1 230 ? 39.380 17.311 78.736 1.00 9.91 247 ARG A C 1
ATOM 1770 O O . ARG A 1 230 ? 38.521 17.455 77.863 1.00 9.64 247 ARG A O 1
ATOM 1778 N N . ASP A 1 231 ? 40.006 18.329 79.317 1.00 11.12 248 ASP A N 1
ATOM 1779 C CA . ASP A 1 231 ? 39.730 19.714 78.963 1.00 11.83 248 ASP A CA 1
ATOM 1780 C C . ASP A 1 231 ? 40.289 20.068 77.586 1.00 11.73 248 ASP A C 1
ATOM 1781 O O . ASP A 1 231 ? 40.922 19.238 76.924 1.00 11.48 248 ASP A O 1
ATOM 1786 N N . PHE A 1 232 ? 40.035 21.303 77.158 1.00 12.66 249 PHE A N 1
ATOM 1787 C CA . PHE A 1 232 ? 40.681 21.909 75.996 1.00 13.26 249 PHE A CA 1
ATOM 1788 C C . PHE A 1 232 ? 40.230 21.312 74.678 1.00 13.14 249 PHE A C 1
ATOM 1789 O O . PHE A 1 232 ? 41.032 21.164 73.759 1.00 13.96 249 PHE A O 1
ATOM 1797 N N . LYS A 1 233 ? 38.947 20.996 74.567 1.00 12.60 250 LYS A N 1
ATOM 1798 C CA . LYS A 1 233 ? 38.459 20.325 73.367 1.00 12.89 250 LYS A CA 1
ATOM 1799 C C . LYS A 1 233 ? 38.642 21.143 72.110 1.00 12.14 250 LYS A C 1
ATOM 1800 O O . LYS A 1 233 ? 38.850 20.571 71.050 1.00 12.32 250 LYS A O 1
ATOM 1806 N N . THR A 1 234 ? 38.535 22.467 72.207 1.00 11.80 251 THR A N 1
ATOM 1807 C CA . THR A 1 234 ? 38.667 23.322 71.027 1.00 12.70 251 THR A CA 1
ATOM 1808 C C . THR A 1 234 ? 40.010 24.012 70.888 1.00 12.20 251 THR A C 1
ATOM 1809 O O . THR A 1 234 ? 40.300 24.534 69.820 1.00 12.01 251 THR A O 1
ATOM 1813 N N . ASP A 1 235 ? 40.835 24.016 71.937 1.00 1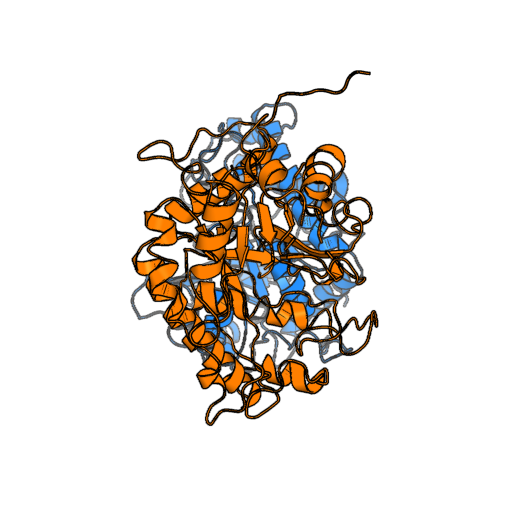1.70 252 ASP A N 1
ATOM 1814 C CA A ASP A 1 235 ? 42.099 24.741 71.882 0.50 11.52 252 ASP A CA 1
ATOM 1815 C CA B ASP A 1 235 ? 42.122 24.716 71.907 0.50 11.73 252 ASP A CA 1
ATOM 1816 C C . ASP A 1 235 ? 43.039 24.160 70.833 1.00 11.13 252 ASP A C 1
ATOM 1817 O O . ASP A 1 235 ? 43.833 24.884 70.248 1.00 11.15 252 ASP A O 1
ATOM 1826 N N . PHE A 1 236 ? 42.923 22.862 70.579 1.00 10.86 253 PHE A N 1
ATOM 1827 C CA . PHE A 1 236 ? 43.790 22.181 69.631 1.00 10.38 253 PHE A CA 1
ATOM 1828 C C . PHE A 1 236 ? 43.308 22.247 68.184 1.00 10.00 253 PHE A C 1
ATOM 1829 O O . PHE A 1 236 ? 43.959 21.721 67.299 1.00 10.27 253 PHE A O 1
ATOM 1837 N N . TYR A 1 237 ? 42.180 22.897 67.949 1.00 9.76 254 TYR A N 1
ATOM 1838 C CA . TYR A 1 237 ? 41.585 22.903 66.613 1.00 9.87 254 TYR A CA 1
ATOM 1839 C C . TYR A 1 237 ? 42.511 23.623 65.647 1.00 10.21 254 TYR A C 1
ATOM 1840 O O . TYR A 1 237 ? 42.839 24.778 65.862 1.00 10.93 254 TYR A O 1
ATOM 1849 N N . PRO A 1 238 ? 42.973 22.935 64.586 1.00 10.64 255 PRO A N 1
ATOM 1850 C CA . PRO A 1 238 ? 43.952 23.574 63.717 1.00 11.24 255 PRO A CA 1
ATOM 1851 C C . PRO A 1 238 ? 43.375 24.632 62.781 1.00 11.12 255 PRO A C 1
ATOM 1852 O O . PRO A 1 238 ? 44.138 25.426 62.227 1.00 12.54 255 PRO A O 1
ATOM 1856 N N . GLY A 1 239 ? 42.054 24.649 62.618 1.00 10.34 256 GLY A N 1
ATOM 1857 C CA . GLY A 1 239 ? 41.398 25.643 61.773 1.00 10.30 256 GLY A CA 1
ATOM 1858 C C . GLY A 1 239 ? 40.446 25.029 60.775 1.00 9.73 256 GLY A C 1
ATOM 1859 O O . GLY A 1 239 ? 40.552 23.841 60.422 1.00 9.50 256 GLY A O 1
ATOM 1860 N N . ALA A 1 240 ? 39.532 25.865 60.288 1.00 9.44 257 ALA A N 1
ATOM 1861 C CA . ALA A 1 240 ? 38.459 25.416 59.405 1.00 9.76 257 ALA A CA 1
ATOM 1862 C C . ALA A 1 240 ? 38.949 24.876 58.076 1.00 10.04 257 ALA A C 1
ATOM 1863 O O . ALA A 1 240 ? 38.237 24.111 57.424 1.00 10.54 257 ALA A O 1
ATOM 1865 N N . SER A 1 241 ? 40.137 25.288 57.645 1.00 9.74 258 SER A N 1
ATOM 1866 C CA . SER A 1 241 ? 40.628 24.789 56.359 1.00 9.78 258 SER A CA 1
ATOM 1867 C C . SER A 1 241 ? 41.289 23.409 56.411 1.00 8.95 258 SER A C 1
ATOM 1868 O O . SER A 1 241 ? 41.669 22.879 55.371 1.00 8.69 258 SER A O 1
ATOM 1871 N N . TYR A 1 242 ? 41.381 22.806 57.603 1.00 8.20 259 TYR A N 1
ATOM 1872 C CA . TYR A 1 242 ? 42.078 21.534 57.750 1.00 8.18 259 TYR A CA 1
ATOM 1873 C C . TYR A 1 242 ? 41.188 20.436 58.303 1.00 7.92 259 TYR A C 1
ATOM 1874 O O . TYR A 1 242 ? 41.673 19.321 58.486 1.00 7.97 259 TYR A O 1
ATOM 1883 N N . VAL A 1 243 ? 39.919 20.741 58.584 1.00 7.76 260 VAL A N 1
ATOM 1884 C CA . VAL A 1 243 ? 39.032 19.807 59.287 1.00 8.06 260 VAL A CA 1
ATOM 1885 C C . VAL A 1 243 ? 37.677 19.797 58.623 1.00 7.77 260 VAL A C 1
ATOM 1886 O O . VAL A 1 243 ? 37.062 20.847 58.427 1.00 7.84 260 VAL A O 1
ATOM 1890 N N . ASP A 1 244 ? 37.198 18.604 58.300 1.00 6.96 261 ASP A N 1
ATOM 1891 C CA . ASP A 1 244 ? 35.848 18.426 57.763 1.00 7.35 261 ASP A CA 1
ATOM 1892 C C . ASP A 1 244 ? 34.804 18.090 58.830 1.00 7.15 261 ASP A C 1
ATOM 1893 O O . ASP A 1 244 ? 33.664 18.565 58.758 1.00 7.71 261 ASP A O 1
ATOM 1898 N N . ILE A 1 245 ? 35.187 17.247 59.793 1.00 7.14 262 ILE A N 1
ATOM 1899 C CA . ILE A 1 245 ? 34.275 16.732 60.819 1.00 7.21 262 ILE A CA 1
ATOM 1900 C C . ILE A 1 245 ? 34.965 16.864 62.153 1.00 6.96 262 ILE A C 1
ATOM 1901 O O . ILE A 1 245 ? 36.155 16.569 62.266 1.00 6.95 262 ILE A O 1
ATOM 1906 N N . VAL A 1 246 ? 34.226 17.343 63.152 1.00 7.28 263 VAL A N 1
ATOM 1907 C CA . VAL A 1 246 ? 34.717 17.381 64.530 1.00 7.58 263 VAL A CA 1
ATOM 1908 C C . VAL A 1 246 ? 34.008 16.302 65.333 1.00 7.15 263 VAL A C 1
ATOM 1909 O O . VAL A 1 246 ? 32.894 15.883 64.988 1.00 7.46 263 VAL A O 1
ATOM 1913 N N . GLY A 1 247 ? 34.621 15.841 66.412 1.00 7.17 264 GLY A N 1
ATOM 1914 C CA . GLY A 1 247 ? 33.941 14.831 67.189 1.00 7.62 264 GLY A CA 1
ATOM 1915 C C . GLY A 1 247 ? 34.617 14.515 68.489 1.00 7.48 264 GLY A C 1
ATOM 1916 O O . GLY A 1 247 ? 35.687 15.030 68.787 1.00 8.31 264 GLY A O 1
ATOM 1917 N N . LEU A 1 248 ? 33.982 13.640 69.258 1.00 7.78 265 LEU A N 1
ATOM 1918 C CA . LEU A 1 248 ? 34.499 13.213 70.549 1.00 7.86 265 LEU A CA 1
ATOM 1919 C C . LEU A 1 248 ? 34.772 11.733 70.583 1.00 7.72 265 LEU A C 1
ATOM 1920 O O . LEU A 1 248 ? 33.926 10.935 70.171 1.00 7.58 265 LEU A O 1
ATOM 1925 N N . ASP A 1 249 ? 35.949 11.385 71.093 1.00 7.58 266 ASP A N 1
ATOM 1926 C CA . ASP A 1 249 ? 36.223 10.038 71.567 1.00 8.06 266 ASP A CA 1
ATOM 1927 C C . ASP A 1 249 ? 35.721 9.966 73.013 1.00 8.58 266 ASP A C 1
ATOM 1928 O O . ASP A 1 249 ? 36.234 10.663 73.887 1.00 9.26 266 ASP A O 1
ATOM 1933 N N . ALA A 1 250 ? 34.705 9.140 73.246 1.00 9.03 267 ALA A N 1
ATOM 1934 C CA . ALA A 1 250 ? 33.942 9.149 74.501 1.00 10.61 267 ALA A CA 1
ATOM 1935 C C . ALA A 1 250 ? 33.842 7.744 75.073 1.00 11.01 267 ALA A C 1
ATOM 1936 O O . ALA A 1 250 ? 33.172 6.884 74.501 1.00 10.69 267 ALA A O 1
ATOM 1938 N N . TYR A 1 251 ? 34.535 7.524 76.181 1.00 11.26 268 TYR A N 1
ATOM 1939 C CA . TYR A 1 251 ? 34.410 6.279 76.932 1.00 11.62 268 TYR A CA 1
ATOM 1940 C C . TYR A 1 251 ? 33.815 6.644 78.273 1.00 11.85 268 TYR A C 1
ATOM 1941 O O . TYR A 1 251 ? 34.350 7.474 78.985 1.00 12.74 268 TYR A O 1
ATOM 1950 N N . PHE A 1 252 ? 32.678 6.048 78.601 1.00 11.47 269 PHE A N 1
ATOM 1951 C CA . PHE A 1 252 ? 31.857 6.579 79.673 1.00 11.55 269 PHE A CA 1
ATOM 1952 C C . PHE A 1 252 ? 30.960 5.496 80.233 1.00 11.74 269 PHE A C 1
ATOM 1953 O O . PHE A 1 252 ? 30.741 4.443 79.610 1.00 11.56 269 PHE A O 1
ATOM 1961 N N . GLN A 1 253 ? 30.420 5.781 81.408 1.00 11.99 270 GLN A N 1
ATOM 1962 C CA . GLN A 1 253 ? 29.298 5.006 81.912 1.00 13.33 270 GLN A CA 1
ATOM 1963 C C . GLN A 1 253 ? 27.972 5.740 81.716 1.00 12.78 270 GLN A C 1
ATOM 1964 O O . GLN A 1 253 ? 26.937 5.106 81.481 1.00 13.61 270 GLN A O 1
ATOM 1970 N N . ASP A 1 254 ? 28.016 7.063 81.810 1.00 11.54 271 ASP A N 1
ATOM 1971 C CA . ASP A 1 254 ? 26.839 7.917 81.717 1.00 11.20 271 ASP A CA 1
ATOM 1972 C C . ASP A 1 254 ? 26.813 8.574 80.343 1.00 11.02 271 ASP A C 1
ATOM 1973 O O . ASP A 1 254 ? 27.571 9.515 80.078 1.00 10.36 271 ASP A O 1
ATOM 1978 N N . ALA A 1 255 ? 25.922 8.091 79.481 1.00 11.49 272 ALA A N 1
ATOM 1979 C CA . ALA A 1 255 ? 25.795 8.624 78.126 1.00 12.23 272 ALA A CA 1
ATOM 1980 C C . ALA A 1 255 ? 25.327 10.064 78.054 1.00 11.84 272 ALA A C 1
ATOM 1981 O O . ALA A 1 255 ? 25.496 10.709 77.037 1.00 12.38 272 ALA A O 1
ATOM 1983 N N . TYR A 1 256 ? 24.742 10.571 79.129 1.00 10.66 273 TYR A N 1
ATOM 1984 C CA . TYR A 1 256 ? 24.072 11.860 79.096 1.00 10.45 273 TYR A CA 1
ATOM 1985 C C . TYR A 1 256 ? 24.946 12.999 79.609 1.00 10.88 273 TYR A C 1
ATOM 1986 O O . TYR A 1 256 ? 24.552 14.165 79.510 1.00 11.41 273 TYR A O 1
ATOM 1995 N N . SER A 1 257 ? 26.114 12.649 80.147 1.00 11.34 274 SER A N 1
ATOM 1996 C CA . SER A 1 257 ? 27.014 13.607 80.785 1.00 12.23 274 SER A CA 1
ATOM 1997 C C . SER A 1 257 ? 28.283 13.861 79.990 1.00 12.37 274 SER A C 1
ATOM 1998 O O . SER A 1 257 ? 29.254 14.397 80.524 1.00 12.86 274 SER A O 1
ATOM 2001 N N . ILE A 1 258 ? 28.280 13.485 78.718 1.00 12.00 275 ILE A N 1
ATOM 2002 C CA . ILE A 1 258 ? 29.471 13.665 77.897 1.00 12.08 275 ILE A CA 1
ATOM 2003 C C . ILE A 1 258 ? 29.678 15.148 77.633 1.00 12.46 275 ILE A C 1
ATOM 2004 O O . ILE A 1 258 ? 28.759 15.842 77.202 1.00 14.15 275 ILE A O 1
ATOM 2009 N N . ASN A 1 259 ? 30.879 15.626 77.943 1.00 11.54 276 ASN A N 1
ATOM 2010 C CA . ASN A 1 259 ? 31.237 17.024 77.775 1.00 11.43 276 ASN A CA 1
ATOM 2011 C C . ASN A 1 259 ? 31.871 17.266 76.412 1.00 10.83 276 ASN A C 1
ATOM 2012 O O . ASN A 1 259 ? 32.700 16.470 75.962 1.00 11.33 276 ASN A O 1
ATOM 2017 N N . GLY A 1 260 ? 31.477 18.354 75.754 1.00 10.49 277 GLY A N 1
ATOM 2018 C CA . GLY A 1 260 ? 32.200 18.816 74.568 1.00 11.03 277 GLY A CA 1
ATOM 2019 C C . GLY A 1 260 ? 31.362 19.052 73.330 1.00 10.29 277 GLY A C 1
ATOM 2020 O O . GLY A 1 260 ? 31.819 19.680 72.375 1.00 11.08 277 GLY A O 1
ATOM 2021 N N . TYR A 1 261 ? 30.134 18.545 73.336 1.00 9.70 278 TYR A N 1
ATOM 2022 C CA . TYR A 1 261 ? 29.250 18.650 72.187 1.00 9.93 278 TYR A CA 1
ATOM 2023 C C . TYR A 1 261 ? 28.943 20.107 71.826 1.00 10.03 278 TYR A C 1
ATOM 2024 O O . TYR A 1 261 ? 29.000 20.490 70.663 1.00 9.77 278 TYR A O 1
ATOM 2033 N N . ASP A 1 262 ? 28.606 20.926 72.822 1.00 10.29 279 ASP A N 1
ATOM 2034 C CA . ASP A 1 262 ? 28.284 22.326 72.560 1.00 12.03 279 ASP A CA 1
ATOM 2035 C C . ASP A 1 262 ? 29.470 23.062 71.942 1.00 12.12 279 ASP A C 1
ATOM 2036 O O . ASP A 1 262 ? 29.313 23.747 70.937 1.00 13.41 279 ASP A O 1
ATOM 2041 N N . GLN A 1 263 ? 30.641 22.897 72.558 1.00 12.82 280 GLN A N 1
ATOM 2042 C CA . GLN A 1 263 ? 31.907 23.517 72.117 1.00 13.82 280 GLN A CA 1
ATOM 2043 C C . GLN A 1 263 ? 32.280 23.125 70.687 1.00 12.60 280 GLN A C 1
ATOM 2044 O O . GLN A 1 263 ? 32.727 23.957 69.893 1.00 12.44 280 GLN A O 1
ATOM 2050 N N . LEU A 1 264 ? 32.119 21.850 70.351 1.00 11.14 281 LEU A N 1
ATOM 2051 C CA . LEU A 1 264 ? 32.531 21.363 69.033 1.00 10.45 281 LEU A CA 1
ATOM 2052 C C . LEU A 1 264 ? 31.527 21.697 67.940 1.00 10.12 281 LEU A C 1
ATOM 2053 O O . LEU A 1 264 ? 31.911 22.147 66.866 1.00 10.19 281 LEU A O 1
ATOM 2058 N N . THR A 1 265 ? 30.235 21.532 68.216 1.00 10.65 282 THR A N 1
ATOM 2059 C CA . THR A 1 265 ? 29.229 21.906 67.220 1.00 11.03 282 THR A CA 1
ATOM 2060 C C . THR A 1 265 ? 29.292 23.409 66.902 1.00 11.45 282 THR A C 1
ATOM 2061 O O . THR A 1 265 ? 28.985 23.816 65.783 1.00 12.56 282 THR A O 1
ATOM 2065 N N . ALA A 1 266 ? 29.741 24.203 67.871 1.00 11.55 283 ALA A N 1
ATOM 2066 C CA . ALA A 1 266 ? 29.879 25.656 67.691 1.00 12.97 283 ALA A CA 1
ATOM 2067 C C . ALA A 1 266 ? 30.919 26.032 66.620 1.00 13.11 283 ALA A C 1
ATOM 2068 O O . ALA A 1 266 ? 30.910 27.155 66.094 1.00 13.86 283 ALA A O 1
ATOM 2070 N N . LEU A 1 267 ? 31.808 25.092 66.288 1.00 12.71 284 LEU A N 1
ATOM 2071 C CA . LEU A 1 267 ? 32.809 25.314 65.243 1.00 12.87 284 LEU A CA 1
ATOM 2072 C C . LEU A 1 267 ? 32.211 25.272 63.833 1.00 13.02 284 LEU A C 1
ATOM 2073 O O . LEU A 1 267 ? 32.910 25.493 62.844 1.00 13.82 284 LEU A O 1
ATOM 2078 N N . ASN A 1 268 ? 30.917 24.990 63.739 1.00 13.49 285 ASN A N 1
ATOM 2079 C CA . ASN A 1 268 ? 30.217 24.918 62.454 1.00 14.15 285 ASN A CA 1
ATOM 2080 C C . ASN A 1 268 ? 30.807 23.857 61.510 1.00 13.13 285 ASN A C 1
ATOM 2081 O O . ASN A 1 268 ? 31.023 24.095 60.322 1.00 13.88 285 ASN A O 1
ATOM 2086 N N . LYS A 1 269 ? 31.087 22.686 62.075 1.00 11.25 286 LYS A N 1
ATOM 2087 C CA . LYS A 1 269 ? 31.453 21.499 61.311 1.00 10.16 286 LYS A CA 1
ATOM 2088 C C . LYS A 1 269 ? 30.534 20.388 61.787 1.00 9.25 286 LYS A C 1
ATOM 2089 O O . LYS A 1 269 ? 30.131 20.390 62.956 1.00 9.46 286 LYS A O 1
ATOM 2095 N N . PRO A 1 270 ? 30.204 19.424 60.909 1.00 8.62 287 PRO A N 1
ATOM 2096 C CA . PRO A 1 270 ? 29.434 18.267 61.355 1.00 8.50 287 PRO A CA 1
ATOM 2097 C C . PRO A 1 270 ? 30.143 17.583 62.522 1.00 7.95 287 PRO A C 1
ATOM 2098 O O . PRO A 1 270 ? 31.382 17.538 62.564 1.00 8.47 287 PRO A O 1
ATOM 2102 N N . PHE A 1 271 ? 29.346 17.039 63.441 1.00 8.01 288 PHE A N 1
ATOM 2103 C CA . PHE A 1 271 ? 29.818 16.451 64.688 1.00 7.99 288 PHE A CA 1
ATOM 2104 C C . PHE A 1 271 ? 29.551 14.944 64.718 1.00 7.30 288 PHE A C 1
ATOM 2105 O O . PHE A 1 271 ? 28.485 14.496 64.299 1.00 7.68 288 PHE A O 1
ATOM 2113 N N . ALA A 1 272 ? 30.508 14.182 65.240 1.00 7.33 289 ALA A N 1
ATOM 2114 C CA . ALA A 1 272 ? 30.340 12.739 65.399 1.00 7.36 289 ALA A CA 1
ATOM 2115 C C . ALA A 1 272 ? 30.912 12.252 66.714 1.00 7.43 289 ALA A C 1
ATOM 2116 O O . ALA A 1 272 ? 31.764 12.915 67.314 1.00 7.49 289 ALA A O 1
ATOM 2118 N N . PHE A 1 273 ? 30.410 11.116 67.184 1.00 6.90 290 PHE A N 1
ATOM 2119 C CA . PHE A 1 273 ? 31.077 10.375 68.254 1.00 6.65 290 PHE A CA 1
ATOM 2120 C C . PHE A 1 273 ? 32.089 9.436 67.620 1.00 7.07 290 PHE A C 1
ATOM 2121 O O . PHE A 1 273 ? 31.763 8.337 67.165 1.00 7.98 290 PHE A O 1
ATOM 2129 N N . THR A 1 274 ? 33.310 9.941 67.510 1.00 7.16 291 THR A N 1
ATOM 2130 C CA . THR A 1 274 ? 34.334 9.344 66.674 1.00 7.50 291 THR A CA 1
ATOM 2131 C C . THR A 1 274 ? 34.932 8.067 67.261 1.00 7.69 291 THR A C 1
ATOM 2132 O O . THR A 1 274 ? 35.533 7.290 66.526 1.00 7.81 291 THR A O 1
ATOM 2136 N N . GLU A 1 275 ? 34.771 7.869 68.570 1.00 8.15 292 GLU A N 1
ATOM 2137 C CA . GLU A 1 275 ? 34.976 6.586 69.270 1.00 9.52 292 GLU A CA 1
ATOM 2138 C C . GLU A 1 275 ? 33.983 6.547 70.399 1.00 10.47 292 GLU A C 1
ATOM 2139 O O . GLU A 1 275 ? 33.695 7.573 71.030 1.00 11.78 292 GLU A O 1
ATOM 2145 N N . VAL A 1 276 ? 33.435 5.375 70.670 1.00 9.78 293 VAL A N 1
ATOM 2146 C CA . VAL A 1 276 ? 32.560 5.207 71.830 1.00 10.92 293 VAL A CA 1
ATOM 2147 C C . VAL A 1 276 ? 32.774 3.834 72.434 1.00 10.64 293 VAL A C 1
ATOM 2148 O O . VAL A 1 276 ? 33.041 2.862 71.731 1.00 9.94 293 VAL A O 1
ATOM 2152 N N . GLY A 1 277 ? 32.663 3.766 73.749 1.00 11.10 294 GLY A N 1
ATOM 2153 C CA . GLY A 1 277 ? 32.529 2.488 74.413 1.00 11.57 294 GLY A CA 1
ATOM 2154 C C . GLY A 1 277 ? 32.413 2.656 75.904 1.00 12.03 294 GLY A C 1
ATOM 2155 O O . GLY A 1 277 ? 32.551 3.761 76.439 1.00 11.05 294 GLY A O 1
ATOM 2156 N N . PRO A 1 278 ? 32.150 1.544 76.599 1.00 12.54 295 PRO A N 1
ATOM 2157 C CA . PRO A 1 278 ? 32.122 1.552 78.049 1.00 13.73 295 PRO A CA 1
ATOM 2158 C C . PRO A 1 278 ? 33.466 1.927 78.657 1.00 15.18 295 PRO A C 1
ATOM 2159 O O . PRO A 1 278 ? 34.521 1.496 78.177 1.00 15.22 295 PRO A O 1
ATOM 2163 N N . GLN A 1 279 ? 33.426 2.738 79.707 1.00 17.37 296 GLN A N 1
ATOM 2164 C CA . GLN A 1 279 ? 34.650 3.084 80.429 1.00 20.47 296 GLN A CA 1
ATOM 2165 C C . GLN A 1 279 ? 35.213 1.853 81.143 1.00 22.09 296 GLN A C 1
ATOM 2166 O O . GLN A 1 279 ? 36.426 1.635 81.150 1.00 22.89 296 GLN A O 1
ATOM 2172 N N . THR A 1 280 ? 34.322 1.052 81.722 1.00 24.01 297 THR A N 1
ATOM 2173 C CA . THR A 1 280 ? 34.711 -0.195 82.380 1.00 25.90 297 THR A CA 1
ATOM 2174 C C . THR A 1 280 ? 33.771 -1.336 81.986 1.00 26.72 297 THR A C 1
ATOM 2175 O O . THR A 1 280 ? 32.586 -1.117 81.719 1.00 27.04 297 THR A O 1
ATOM 2179 N N . ALA A 1 281 ? 34.307 -2.553 81.954 1.00 27.85 298 ALA A N 1
ATOM 2180 C CA . ALA A 1 281 ? 33.498 -3.746 81.718 1.00 28.81 298 ALA A CA 1
ATOM 2181 C C . ALA A 1 281 ? 32.802 -4.146 83.018 1.00 29.40 298 ALA A C 1
ATOM 2182 O O . ALA A 1 281 ? 33.399 -4.799 83.879 1.00 30.11 298 ALA A O 1
ATOM 2184 N N . ASN A 1 282 ? 31.541 -3.735 83.155 1.00 29.63 299 ASN A N 1
ATOM 2185 C CA . ASN A 1 282 ? 30.795 -3.887 84.404 1.00 29.63 299 ASN A CA 1
ATOM 2186 C C . ASN A 1 282 ? 29.439 -4.576 84.242 1.00 29.40 299 ASN A C 1
ATOM 2187 O O . ASN A 1 282 ? 28.779 -4.899 85.233 1.00 29.66 299 ASN A O 1
ATOM 2189 N N . GLY A 1 283 ? 29.029 -4.791 82.994 1.00 28.91 300 GLY A N 1
ATOM 2190 C CA . GLY A 1 283 ? 27.706 -5.332 82.687 1.00 28.32 300 GLY A CA 1
ATOM 2191 C C . GLY A 1 283 ? 26.599 -4.300 82.819 1.00 27.72 300 GLY A C 1
ATOM 2192 O O . GLY A 1 283 ? 25.418 -4.634 82.699 1.00 28.14 300 GLY A O 1
ATOM 2193 N N . SER A 1 284 ? 26.985 -3.049 83.071 1.00 26.89 301 SER A N 1
ATOM 2194 C CA . SER A 1 284 ? 26.043 -1.945 83.266 1.00 25.92 301 SER A CA 1
ATOM 2195 C C . SER A 1 284 ? 25.822 -1.158 81.979 1.00 24.36 301 SER A C 1
ATOM 2196 O O . SER A 1 284 ? 24.744 -0.587 81.777 1.00 24.66 301 SER A O 1
ATOM 2199 N N . PHE A 1 285 ? 26.832 -1.127 81.111 1.00 22.17 302 PHE A N 1
ATOM 2200 C CA . PHE A 1 285 ? 26.776 -0.288 79.911 1.00 19.95 302 PHE A CA 1
ATOM 2201 C C . PHE A 1 285 ? 25.630 -0.699 79.003 1.00 19.02 302 PHE A C 1
ATOM 2202 O O . PHE A 1 285 ? 25.416 -1.881 78.776 1.00 19.82 302 PHE A O 1
ATOM 2210 N N . ASP A 1 286 ? 24.899 0.280 78.479 1.00 17.18 303 ASP A N 1
ATOM 2211 C CA . ASP A 1 286 ? 23.742 0.002 77.643 1.00 15.72 303 ASP A CA 1
ATOM 2212 C C . ASP A 1 286 ? 23.724 0.918 76.420 1.00 14.58 303 ASP A C 1
ATOM 2213 O O . ASP A 1 286 ? 23.486 2.131 76.539 1.00 14.63 303 ASP A O 1
ATOM 2218 N N . TYR A 1 287 ? 23.953 0.336 75.244 1.00 13.90 304 TYR A N 1
ATOM 2219 C CA . TYR A 1 287 ? 23.987 1.118 74.011 1.00 13.40 304 TYR A CA 1
ATOM 2220 C C . TYR A 1 287 ? 22.630 1.731 73.660 1.00 12.90 304 TYR A C 1
ATOM 2221 O O . TYR A 1 287 ? 22.574 2.711 72.922 1.00 13.00 304 TYR A O 1
ATOM 2230 N N . SER A 1 288 ? 21.538 1.174 74.191 1.00 13.09 305 SER A N 1
ATOM 2231 C CA . SER A 1 288 ? 20.216 1.771 73.956 1.00 13.44 305 SER A CA 1
ATOM 2232 C C . SER A 1 288 ? 20.100 3.144 74.614 1.00 12.45 305 SER A C 1
ATOM 2233 O O . SER A 1 288 ? 19.424 4.032 74.091 1.00 12.64 305 SER A O 1
ATOM 2236 N N . LEU A 1 289 ? 20.787 3.318 75.741 1.00 11.80 306 LEU A N 1
ATOM 2237 C CA . LEU A 1 289 ? 20.827 4.608 76.418 1.00 11.71 306 LEU A CA 1
ATOM 2238 C C . LEU A 1 289 ? 21.675 5.618 75.658 1.00 11.32 306 LEU A C 1
ATOM 2239 O O . LEU A 1 289 ? 21.412 6.814 75.703 1.00 11.27 306 LEU A O 1
ATOM 2244 N N . PHE A 1 290 ? 22.704 5.131 74.973 1.00 10.09 307 PHE A N 1
ATOM 2245 C CA . PHE A 1 290 ? 23.559 6.010 74.160 1.00 9.82 307 PHE A CA 1
ATOM 2246 C C . PHE A 1 290 ? 22.785 6.617 72.984 1.00 10.39 307 PHE A C 1
ATOM 2247 O O . PHE A 1 290 ? 22.850 7.826 72.749 1.00 10.27 307 PHE A O 1
ATOM 2255 N N . ILE A 1 291 ? 22.027 5.793 72.265 1.00 10.44 308 ILE A N 1
ATOM 2256 C CA . ILE A 1 291 ? 21.212 6.346 71.183 1.00 10.95 308 ILE A CA 1
ATOM 2257 C C . ILE A 1 291 ? 20.115 7.274 71.717 1.00 10.77 308 ILE A C 1
ATOM 2258 O O . ILE A 1 291 ? 19.803 8.283 71.089 1.00 10.96 308 ILE A O 1
ATOM 2263 N N . ASN A 1 292 ? 19.547 6.955 72.878 1.00 10.48 309 ASN A N 1
ATOM 2264 C CA . ASN A 1 292 ? 18.582 7.854 73.477 1.00 10.72 309 ASN A CA 1
ATOM 2265 C C . ASN A 1 292 ? 19.214 9.197 73.841 1.00 10.52 309 ASN A C 1
ATOM 2266 O O . ASN A 1 292 ? 18.621 10.245 73.618 1.00 10.60 309 ASN A O 1
ATOM 2271 N N . ALA A 1 293 ? 20.413 9.157 74.417 1.00 9.68 310 ALA A N 1
ATOM 2272 C CA . ALA A 1 293 ? 21.155 10.382 74.739 1.00 9.43 310 ALA A CA 1
ATOM 2273 C C . ALA A 1 293 ? 21.452 11.207 73.490 1.00 9.47 310 ALA A C 1
ATOM 2274 O O . ALA A 1 293 ? 21.362 12.436 73.511 1.00 10.16 310 ALA A O 1
ATOM 2276 N N . ILE A 1 294 ? 21.789 10.538 72.390 1.00 9.08 311 ILE A N 1
ATOM 2277 C CA . ILE A 1 294 ? 21.966 11.269 71.133 1.00 9.48 311 ILE A CA 1
ATOM 2278 C C . ILE A 1 294 ? 20.698 12.038 70.763 1.00 9.99 311 ILE A C 1
ATOM 2279 O O . ILE A 1 294 ? 20.758 13.232 70.448 1.00 10.18 311 ILE A O 1
ATOM 2284 N N . LYS A 1 295 ? 19.556 11.362 70.836 1.00 10.81 312 LYS A N 1
ATOM 2285 C CA . LYS A 1 295 ? 18.297 12.006 70.473 1.00 12.21 312 LYS A CA 1
ATOM 2286 C C . LYS A 1 295 ? 17.980 13.192 71.380 1.00 12.15 312 LYS A C 1
ATOM 2287 O O . LYS A 1 295 ? 17.505 14.235 70.920 1.00 13.45 312 LYS A O 1
ATOM 2293 N N . GLN A 1 296 ? 18.243 13.044 72.674 1.00 12.04 313 GLN A N 1
ATOM 2294 C CA . GLN A 1 296 ? 17.878 14.082 73.646 1.00 13.15 313 GLN A CA 1
ATOM 2295 C C . GLN A 1 296 ? 18.918 15.186 73.821 1.00 13.73 313 GLN A C 1
ATOM 2296 O O . GLN A 1 296 ? 18.563 16.340 74.090 1.00 15.06 313 GLN A O 1
ATOM 2302 N N . LYS A 1 297 ? 20.196 14.823 73.716 1.00 12.98 314 LYS A N 1
ATOM 2303 C CA . LYS A 1 297 ? 21.319 15.680 74.138 1.00 13.30 314 LYS A CA 1
ATOM 2304 C C . LYS A 1 297 ? 22.252 16.056 72.980 1.00 12.12 314 LYS A C 1
ATOM 2305 O O . LYS A 1 297 ? 22.866 17.109 73.006 1.00 13.03 314 LYS A O 1
ATOM 2311 N N . TYR A 1 298 ? 22.398 15.175 71.989 1.00 10.79 315 TYR A N 1
ATOM 2312 C CA . TYR A 1 298 ? 23.419 15.366 70.945 1.00 10.48 315 TYR A CA 1
ATOM 2313 C C . TYR A 1 298 ? 22.826 15.182 69.541 1.00 9.99 315 TYR A C 1
ATOM 2314 O O . TYR A 1 298 ? 23.349 14.412 68.737 1.00 9.88 315 TYR A O 1
ATOM 2323 N N . PRO A 1 299 ? 21.738 15.898 69.217 1.00 10.13 316 PRO A N 1
ATOM 2324 C CA . PRO A 1 299 ? 21.031 15.575 67.982 1.00 10.79 316 PRO A CA 1
ATOM 2325 C C . PRO A 1 299 ? 21.802 15.819 66.677 1.00 10.39 316 PRO A C 1
ATOM 2326 O O . PRO A 1 299 ? 21.471 15.206 65.659 1.00 11.12 316 PRO A O 1
ATOM 2330 N N . LYS A 1 300 ? 22.812 16.691 66.709 1.00 9.59 317 LYS A N 1
ATOM 2331 C CA . LYS A 1 300 ? 23.618 16.961 65.507 1.00 9.74 317 LYS A CA 1
ATOM 2332 C C . LYS A 1 300 ? 24.619 15.845 65.178 1.00 8.95 317 LYS A C 1
ATOM 2333 O O . LYS A 1 300 ? 25.286 15.899 64.147 1.00 8.99 317 LYS A O 1
ATOM 2339 N N . THR A 1 301 ? 24.717 14.839 66.043 1.00 8.11 318 THR A N 1
ATOM 2340 C CA . THR A 1 301 ? 25.584 13.687 65.783 1.00 8.08 318 THR A CA 1
ATOM 2341 C C . THR A 1 301 ? 25.260 13.047 64.434 1.00 8.01 318 THR A C 1
ATOM 2342 O O . THR A 1 301 ? 24.107 12.686 64.162 1.00 8.73 318 THR A O 1
ATOM 2346 N N . ILE A 1 302 ? 26.276 12.896 63.591 1.00 7.38 319 ILE A N 1
ATOM 2347 C CA . ILE A 1 302 ? 26.089 12.251 62.289 1.00 8.22 319 ILE A CA 1
ATOM 2348 C C . ILE A 1 302 ? 26.549 10.794 62.230 1.00 7.77 319 ILE A C 1
ATOM 2349 O O . ILE A 1 302 ? 26.156 10.077 61.324 1.00 7.90 319 ILE A O 1
ATOM 2354 N N . TYR A 1 303 ? 27.390 10.365 63.172 1.00 7.88 320 TYR A N 1
ATOM 2355 C CA . TYR A 1 303 ? 27.796 8.969 63.249 1.00 7.70 320 TYR A CA 1
ATOM 2356 C C . TYR A 1 303 ? 28.359 8.656 64.612 1.00 7.33 320 TYR A C 1
ATOM 2357 O O . TYR A 1 303 ? 28.735 9.556 65.363 1.00 6.96 320 TYR A O 1
ATOM 2366 N N . PHE A 1 304 ? 28.386 7.365 64.937 1.00 7.43 321 PHE A N 1
ATOM 2367 C CA . PHE A 1 304 ? 29.185 6.874 66.060 1.00 7.68 321 PHE A CA 1
ATOM 2368 C C . PHE A 1 304 ? 30.060 5.727 65.584 1.00 7.64 321 PHE A C 1
ATOM 2369 O O . PHE A 1 304 ? 29.706 5.028 64.625 1.00 8.06 321 PHE A O 1
ATOM 2377 N N . LEU A 1 305 ? 31.199 5.538 66.253 1.00 7.89 322 LEU A N 1
ATOM 2378 C CA . LEU A 1 305 ? 32.084 4.417 65.949 1.00 8.03 322 LEU A CA 1
ATOM 2379 C C . LEU A 1 305 ? 32.411 3.720 67.253 1.00 7.95 322 LEU A C 1
ATOM 2380 O O . LEU A 1 305 ? 33.216 4.214 68.045 1.00 8.39 322 LEU A O 1
ATOM 2385 N N . ALA A 1 306 ? 31.727 2.618 67.506 1.00 8.37 323 ALA A N 1
ATOM 2386 C CA . ALA A 1 306 ? 31.974 1.855 68.713 1.00 9.15 323 ALA A CA 1
ATOM 2387 C C . ALA A 1 306 ? 33.236 1.042 68.540 1.00 9.45 323 ALA A C 1
ATOM 2388 O O . ALA A 1 306 ? 33.521 0.545 67.446 1.00 10.09 323 ALA A O 1
ATOM 2390 N N . TRP A 1 307 ? 34.007 0.905 69.609 1.00 10.56 324 TRP A N 1
ATOM 2391 C CA . TRP A 1 307 ? 35.227 0.111 69.511 1.00 11.37 324 TRP A CA 1
ATOM 2392 C C . TRP A 1 307 ? 34.900 -1.391 69.474 1.00 11.88 324 TRP A C 1
ATOM 2393 O O . TRP A 1 307 ? 33.737 -1.788 69.548 1.00 12.14 324 TRP A O 1
ATOM 2404 N N . ASN A 1 308 ? 35.920 -2.218 69.289 1.00 12.91 325 ASN A N 1
ATOM 2405 C CA . ASN A 1 308 ? 35.724 -3.669 69.186 1.00 13.44 325 ASN A CA 1
ATOM 2406 C C . ASN A 1 308 ? 35.945 -4.351 70.537 1.00 14.35 325 ASN A C 1
ATOM 2407 O O . ASN A 1 308 ? 35.882 -3.690 71.580 1.00 13.87 325 ASN A O 1
ATOM 2412 N N . ASP A 1 309 ? 36.196 -5.662 70.514 1.00 16.07 326 ASP A N 1
ATOM 2413 C CA . ASP A 1 309 ? 36.468 -6.442 71.726 1.00 17.25 326 ASP A CA 1
ATOM 2414 C C . ASP A 1 309 ? 35.412 -6.187 72.810 1.00 17.35 326 ASP A C 1
ATOM 2415 O O . ASP A 1 309 ? 34.223 -6.222 72.504 1.00 17.19 326 ASP A O 1
ATOM 2420 N N . GLU A 1 310 ? 35.823 -5.928 74.051 1.00 17.94 327 GLU A N 1
ATOM 2421 C CA . GLU A 1 310 ? 34.857 -5.781 75.153 1.00 18.00 327 GLU A CA 1
ATOM 2422 C C . GLU A 1 310 ? 33.982 -4.520 75.064 1.00 16.92 327 GLU A C 1
ATOM 2423 O O . GLU A 1 310 ? 32.959 -4.418 75.753 1.00 16.82 327 GLU A O 1
ATOM 2429 N N . TRP A 1 311 ? 34.390 -3.572 74.217 1.00 15.86 328 TRP A N 1
ATOM 2430 C CA . TRP A 1 311 ? 33.634 -2.343 73.975 1.00 15.16 328 TRP A CA 1
ATOM 2431 C C . TRP A 1 311 ? 32.557 -2.518 72.903 1.00 14.08 328 TRP A C 1
ATOM 2432 O O . TRP A 1 311 ? 31.737 -1.623 72.686 1.00 14.25 328 TRP A O 1
ATOM 2443 N N . SER A 1 312 ? 32.576 -3.662 72.216 1.00 12.98 329 SER A N 1
ATOM 2444 C CA . SER A 1 312 ? 31.742 -3.884 71.036 1.00 12.96 329 SER A CA 1
ATOM 2445 C C . SER A 1 312 ? 30.258 -3.789 71.317 1.00 12.54 329 SER A C 1
ATOM 2446 O O . SER A 1 312 ? 29.776 -4.276 72.341 1.00 12.30 329 SER A O 1
ATOM 2449 N N . ALA A 1 313 ? 29.520 -3.204 70.379 1.00 12.84 330 ALA A N 1
ATOM 2450 C CA . ALA A 1 313 ? 28.065 -3.227 70.458 1.00 13.31 330 ALA A CA 1
ATOM 2451 C C . ALA A 1 313 ? 27.557 -4.665 70.557 1.00 13.68 330 ALA A C 1
ATOM 2452 O O . ALA A 1 313 ? 26.597 -4.932 71.267 1.00 13.58 330 ALA A O 1
ATOM 2454 N N . ALA A 1 314 ? 28.218 -5.595 69.862 1.00 13.96 331 ALA A N 1
ATOM 2455 C CA . ALA A 1 314 ? 27.728 -6.973 69.792 1.00 14.21 331 ALA A CA 1
ATOM 2456 C C . ALA A 1 314 ? 27.649 -7.677 71.146 1.00 14.34 331 ALA A C 1
ATOM 2457 O O . ALA A 1 314 ? 26.784 -8.537 71.343 1.00 14.90 331 ALA A O 1
ATOM 2459 N N . VAL A 1 315 ? 28.536 -7.310 72.071 1.00 14.31 332 VAL A N 1
ATOM 2460 C CA . VAL A 1 315 ? 28.646 -8.017 73.361 1.00 15.35 332 VAL A CA 1
ATOM 2461 C C . VAL A 1 315 ? 28.126 -7.190 74.534 1.00 15.47 332 VAL A C 1
ATOM 2462 O O . VAL A 1 315 ? 28.240 -7.593 75.694 1.00 16.87 332 VAL A O 1
ATOM 2466 N N . ASN A 1 316 ? 27.574 -6.017 74.236 1.00 15.22 333 ASN A N 1
ATOM 2467 C CA . ASN A 1 316 ? 27.056 -5.154 75.279 1.00 15.00 333 ASN A CA 1
ATOM 2468 C C . ASN A 1 316 ? 25.551 -5.058 75.184 1.00 15.18 333 ASN A C 1
ATOM 2469 O O . ASN A 1 316 ? 24.965 -5.322 74.131 1.00 14.99 333 ASN A O 1
ATOM 2474 N N . LYS A 1 317 ? 24.898 -4.697 76.284 1.00 15.36 334 LYS A N 1
ATOM 2475 C CA . LYS A 1 317 ? 23.445 -4.640 76.231 1.00 16.96 334 LYS A CA 1
ATOM 2476 C C . LYS A 1 317 ? 22.942 -3.509 75.322 1.00 15.83 334 LYS A C 1
ATOM 2477 O O . LYS A 1 317 ? 23.641 -2.514 75.084 1.00 15.88 334 LYS A O 1
ATOM 2483 N N . GLY A 1 318 ? 21.761 -3.714 74.760 1.00 15.33 335 GLY A N 1
ATOM 2484 C CA . GLY A 1 318 ? 21.114 -2.704 73.930 1.00 15.05 335 GLY A CA 1
ATOM 2485 C C . GLY A 1 318 ? 21.553 -2.660 72.475 1.00 14.58 335 GLY A C 1
ATOM 2486 O O . GLY A 1 318 ? 21.178 -1.740 71.752 1.00 14.66 335 GLY A O 1
ATOM 2487 N N . ALA A 1 319 ? 22.309 -3.658 72.025 1.00 14.39 336 ALA A N 1
ATOM 2488 C CA . ALA A 1 319 ? 22.765 -3.706 70.624 1.00 15.08 336 ALA A CA 1
ATOM 2489 C C . ALA A 1 319 ? 21.624 -3.647 69.615 1.00 15.49 336 ALA A C 1
ATOM 2490 O O . ALA A 1 319 ? 21.699 -2.898 68.642 1.00 14.65 336 ALA A O 1
ATOM 2492 N N . SER A 1 320 ? 20.582 -4.450 69.832 1.00 16.27 337 SER A N 1
ATOM 2493 C CA A SER A 1 320 ? 19.446 -4.489 68.916 0.50 16.67 337 SER A CA 1
ATOM 2494 C CA B SER A 1 320 ? 19.450 -4.489 68.910 0.50 16.59 337 SER A CA 1
ATOM 2495 C C . SER A 1 320 ? 18.724 -3.151 68.886 1.00 16.57 337 SER A C 1
ATOM 2496 O O . SER A 1 320 ? 18.390 -2.646 67.812 1.00 17.01 337 SER A O 1
ATOM 2501 N N . ALA A 1 321 ? 18.499 -2.573 70.065 1.00 16.44 338 ALA A N 1
ATOM 2502 C CA . ALA A 1 321 ? 17.825 -1.279 70.159 1.00 16.31 338 ALA A CA 1
ATOM 2503 C C . ALA A 1 321 ? 18.642 -0.179 69.479 1.00 15.69 338 ALA A C 1
ATOM 2504 O O . ALA A 1 321 ? 18.076 0.691 68.813 1.00 16.65 338 ALA A O 1
ATOM 2506 N N . LEU A 1 322 ? 19.967 -0.229 69.639 1.00 14.75 339 LEU A N 1
ATOM 2507 C CA . LEU A 1 322 ? 20.880 0.704 68.967 1.00 14.25 339 LEU A CA 1
ATOM 2508 C C . LEU A 1 322 ? 20.771 0.585 67.447 1.00 13.67 339 LEU A C 1
ATOM 2509 O O . LEU A 1 322 ? 20.596 1.586 66.742 1.00 14.43 339 LEU A O 1
ATOM 2514 N N . TYR A 1 323 ? 20.854 -0.639 66.943 1.00 12.87 340 TYR A N 1
ATOM 2515 C CA . TYR A 1 323 ? 20.902 -0.865 65.508 1.00 12.53 340 TYR A CA 1
ATOM 2516 C C . TYR A 1 323 ? 19.544 -0.739 64.828 1.00 12.95 340 TYR A C 1
ATOM 2517 O O . TYR A 1 323 ? 19.476 -0.443 63.639 1.00 13.14 340 TYR A O 1
ATOM 2526 N N . HIS A 1 324 ? 18.466 -0.924 65.591 1.00 13.32 341 HIS A N 1
ATOM 2527 C CA . HIS A 1 324 ? 17.120 -0.841 65.024 1.00 14.13 341 HIS A CA 1
ATOM 2528 C C . HIS A 1 324 ? 16.421 0.475 65.299 1.00 13.75 341 HIS A C 1
ATOM 2529 O O . HIS A 1 324 ? 15.299 0.677 64.836 1.00 14.09 341 HIS A O 1
ATOM 2536 N N . ASP A 1 325 ? 17.070 1.373 66.036 1.00 13.05 342 ASP A N 1
ATOM 2537 C CA . ASP A 1 325 ? 16.477 2.676 66.305 1.00 13.25 342 ASP A CA 1
ATOM 2538 C C . ASP A 1 325 ? 16.179 3.375 64.983 1.00 13.09 342 ASP A C 1
ATOM 2539 O O . ASP A 1 325 ? 16.956 3.264 64.034 1.00 12.41 342 ASP A O 1
ATOM 2544 N N . SER A 1 326 ? 15.065 4.097 64.913 1.00 13.08 343 SER A N 1
ATOM 2545 C CA . SER A 1 326 ? 14.695 4.794 63.677 1.00 13.12 343 SER A CA 1
ATOM 2546 C C . SER A 1 326 ? 15.774 5.792 63.229 1.00 12.05 343 SER A C 1
ATOM 2547 O O . SER A 1 326 ? 15.891 6.086 62.049 1.00 11.64 343 SER A O 1
ATOM 2550 N N . TRP A 1 327 ? 16.556 6.309 64.172 1.00 11.18 344 TRP A N 1
ATOM 2551 C CA . TRP A 1 327 ? 17.627 7.248 63.832 1.00 10.70 344 TRP A CA 1
ATOM 2552 C C . TRP A 1 327 ? 18.860 6.608 63.213 1.00 10.47 344 TRP A C 1
ATOM 2553 O O . TRP A 1 327 ? 19.626 7.299 62.540 1.00 9.81 344 TRP A O 1
ATOM 2564 N N . THR A 1 328 ? 19.063 5.318 63.448 1.00 10.36 345 THR A N 1
ATOM 2565 C CA . THR A 1 328 ? 20.329 4.685 63.077 1.00 10.69 345 THR A CA 1
ATOM 2566 C C . THR A 1 328 ? 20.345 4.279 61.606 1.00 11.16 345 THR A C 1
ATOM 2567 O O . THR A 1 328 ? 19.437 3.605 61.124 1.00 13.13 345 THR A O 1
ATOM 2571 N N . LEU A 1 329 ? 21.391 4.700 60.903 1.00 10.40 346 LEU A N 1
ATOM 2572 C CA . LEU A 1 329 ? 21.581 4.376 59.506 1.00 10.16 346 LEU A CA 1
ATOM 2573 C C . LEU A 1 329 ? 22.704 3.349 59.397 1.00 9.43 346 LEU A C 1
ATOM 2574 O O . LEU A 1 329 ? 23.838 3.603 59.824 1.00 9.59 346 LEU A O 1
ATOM 2579 N N . ASN A 1 330 ? 22.387 2.195 58.813 1.00 9.53 347 ASN A N 1
ATOM 2580 C CA . ASN A 1 330 ? 23.305 1.068 58.758 1.00 9.66 347 ASN A CA 1
ATOM 2581 C C . ASN A 1 330 ? 23.840 0.824 57.351 1.00 9.70 347 ASN A C 1
ATOM 2582 O O . ASN A 1 330 ? 23.437 1.495 56.395 1.00 10.05 347 ASN A O 1
ATOM 2587 N N . LYS A 1 331 ? 24.788 -0.102 57.238 1.00 9.75 348 LYS A N 1
ATOM 2588 C CA . LYS A 1 331 ? 25.358 -0.465 55.952 1.00 10.44 348 LYS A CA 1
ATOM 2589 C C . LYS A 1 331 ? 24.233 -0.774 54.968 1.00 10.89 348 LYS A C 1
ATOM 2590 O O . LYS A 1 331 ? 23.285 -1.490 55.304 1.00 11.57 348 LYS A O 1
ATOM 2596 N N . GLY A 1 332 ? 24.345 -0.217 53.767 1.00 11.11 349 GLY A N 1
ATOM 2597 C CA . GLY A 1 332 ? 23.337 -0.415 52.718 1.00 11.95 349 GLY A CA 1
ATOM 2598 C C . GLY A 1 332 ? 22.287 0.684 52.653 1.00 12.55 349 GLY A C 1
ATOM 2599 O O . GLY A 1 332 ? 21.423 0.663 51.764 1.00 13.90 349 GLY A O 1
ATOM 2600 N N . GLU A 1 333 ? 22.333 1.638 53.586 1.00 13.22 350 GLU A N 1
ATOM 2601 C CA . GLU A 1 333 ? 21.332 2.715 53.656 1.00 13.77 350 GLU A CA 1
ATOM 2602 C C . GLU A 1 333 ? 21.882 4.091 53.260 1.00 13.95 350 GLU A C 1
ATOM 2603 O O . GLU A 1 333 ? 21.224 5.113 53.471 1.00 14.22 350 GLU A O 1
ATOM 2609 N N . ILE A 1 334 ? 23.068 4.119 52.666 1.00 14.30 351 ILE A N 1
ATOM 2610 C CA . ILE A 1 334 ? 23.653 5.363 52.161 1.00 14.81 351 ILE A CA 1
ATOM 2611 C C . ILE A 1 334 ? 23.089 5.588 50.763 1.00 15.26 351 ILE A C 1
ATOM 2612 O O . ILE A 1 334 ? 22.501 6.632 50.481 1.00 13.90 351 ILE A O 1
ATOM 2617 N N . TRP A 1 335 ? 23.265 4.582 49.909 1.00 16.72 352 TRP A N 1
ATOM 2618 C CA . TRP A 1 335 ? 22.730 4.575 48.552 1.00 18.49 352 TRP A CA 1
ATOM 2619 C C . TRP A 1 335 ? 21.467 3.736 48.508 1.00 18.85 352 TRP A C 1
ATOM 2620 O O . TRP A 1 335 ? 21.347 2.727 49.210 1.00 19.86 352 TRP A O 1
ATOM 2631 N N . ASN A 1 336 ? 20.518 4.175 47.692 1.00 18.61 353 ASN A N 1
ATOM 2632 C CA . ASN A 1 336 ? 19.371 3.371 47.335 1.00 19.46 353 ASN A CA 1
ATOM 2633 C C . ASN A 1 336 ? 19.598 2.895 45.907 1.00 18.92 353 ASN A C 1
ATOM 2634 O O . ASN A 1 336 ? 19.186 3.552 44.946 1.00 18.80 353 ASN A O 1
ATOM 2639 N N . GLY A 1 337 ? 20.293 1.767 45.769 1.00 18.73 354 GLY A N 1
ATOM 2640 C CA . GLY A 1 337 ? 20.697 1.269 44.460 1.00 18.42 354 GLY A CA 1
ATOM 2641 C C . GLY A 1 337 ? 21.566 2.295 43.755 1.00 18.00 354 GLY A C 1
ATOM 2642 O O . GLY A 1 337 ?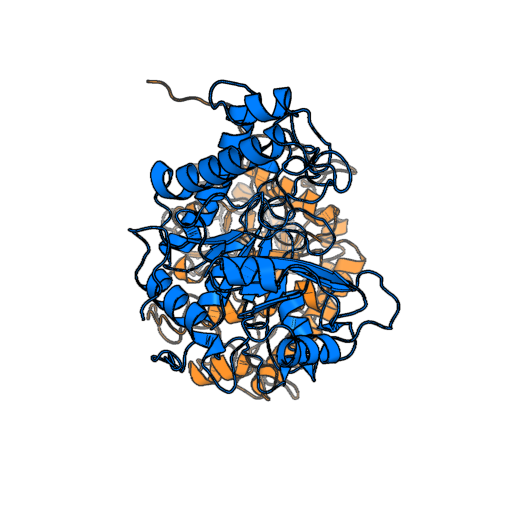 22.640 2.646 44.235 1.00 18.13 354 GLY A O 1
ATOM 2643 N N . ASP A 1 338 ? 21.080 2.814 42.631 1.00 17.46 355 ASP A N 1
ATOM 2644 C CA . ASP A 1 338 ? 21.862 3.745 41.813 1.00 17.61 355 ASP A CA 1
ATOM 2645 C C . ASP A 1 338 ? 21.622 5.202 42.176 1.00 17.55 355 ASP A C 1
ATOM 2646 O O . ASP A 1 338 ? 22.154 6.109 41.523 1.00 17.99 355 ASP A O 1
ATOM 2651 N N . SER A 1 339 ? 20.824 5.425 43.213 1.00 17.36 356 SER A N 1
ATOM 2652 C CA . SER A 1 339 ? 20.550 6.777 43.662 1.00 17.18 356 SER A CA 1
ATOM 2653 C C . SER A 1 339 ? 21.040 6.989 45.087 1.00 16.26 356 SER A C 1
ATOM 2654 O O . SER A 1 339 ? 21.211 6.044 45.868 1.00 15.72 356 SER A O 1
ATOM 2657 N N . LEU A 1 340 ? 21.271 8.244 45.428 1.00 15.24 357 LEU A N 1
ATOM 2658 C CA . LEU A 1 340 ? 21.658 8.591 46.777 1.00 14.65 357 LEU A CA 1
ATOM 2659 C C . LEU A 1 340 ? 20.407 8.778 47.611 1.00 13.34 357 LEU A C 1
ATOM 2660 O O . LEU A 1 340 ? 19.411 9.321 47.119 1.00 14.25 357 LEU A O 1
ATOM 2665 N N . THR A 1 341 ? 20.430 8.326 48.870 1.00 13.03 358 THR A N 1
ATOM 2666 C CA . THR A 1 341 ? 19.304 8.637 49.758 1.00 12.57 358 THR A CA 1
ATOM 2667 C C . THR A 1 341 ? 19.264 10.154 50.014 1.00 12.76 358 THR A C 1
ATOM 2668 O O . THR A 1 341 ? 20.283 10.836 49.869 1.00 12.16 358 THR A O 1
ATOM 2672 N N . PRO A 1 342 ? 18.079 10.698 50.351 1.00 13.73 359 PRO A N 1
ATOM 2673 C CA . PRO A 1 342 ? 17.856 12.140 50.309 1.00 14.29 359 PRO A CA 1
ATOM 2674 C C . PRO A 1 342 ? 18.797 13.031 51.097 1.00 14.48 359 PRO A C 1
ATOM 2675 O O . PRO A 1 342 ? 19.205 12.716 52.231 1.00 14.59 359 PRO A O 1
ATOM 2679 N N . ILE A 1 343 ? 19.145 14.144 50.471 1.00 14.45 360 ILE A N 1
ATOM 2680 C CA . ILE A 1 343 ? 19.780 15.247 51.152 1.00 15.24 360 ILE A CA 1
ATOM 2681 C C . ILE A 1 343 ? 18.670 16.230 51.501 1.00 15.94 360 ILE A C 1
ATOM 2682 O O . ILE A 1 343 ? 18.050 16.830 50.610 1.00 17.12 360 ILE A O 1
ATOM 2687 N N . VAL A 1 344 ? 18.391 16.358 52.795 1.00 16.01 361 VAL A N 1
ATOM 2688 C CA . VAL A 1 344 ? 17.350 17.255 53.286 1.00 16.74 361 VAL A CA 1
ATOM 2689 C C . VAL A 1 344 ? 18.006 18.571 53.705 1.00 17.35 361 VAL A C 1
ATOM 2690 O O . VAL A 1 344 ? 19.008 18.567 54.423 1.00 16.55 361 VAL A O 1
ATOM 2694 N N . GLU A 1 345 ? 17.439 19.694 53.258 1.00 18.86 362 GLU A N 1
ATOM 2695 C CA . GLU A 1 345 ? 17.917 21.029 53.663 1.00 20.38 362 GLU A CA 1
ATOM 2696 C C . GLU A 1 345 ? 17.224 21.549 54.922 1.00 21.00 362 GLU A C 1
ATOM 2697 O O . GLU A 1 345 ? 16.260 20.953 55.412 1.00 22.04 362 GLU A O 1
ATOM 2703 N N . THR B 1 11 ? 60.857 -10.869 56.612 1.00 19.52 28 THR B N 1
ATOM 2704 C CA . THR B 1 11 ? 59.893 -11.894 57.116 1.00 18.92 28 THR B CA 1
ATOM 2705 C C . THR B 1 11 ? 58.604 -11.875 56.313 1.00 17.80 28 THR B C 1
ATOM 2706 O O . THR B 1 11 ? 58.038 -10.813 56.031 1.00 18.15 28 THR B O 1
ATOM 2710 N N . VAL B 1 12 ? 58.146 -13.065 55.939 1.00 15.68 29 VAL B N 1
ATOM 2711 C CA . VAL B 1 12 ? 56.852 -13.216 55.291 1.00 14.68 29 VAL B CA 1
ATOM 2712 C C . VAL B 1 12 ? 55.951 -13.963 56.255 1.00 13.82 29 VAL B C 1
ATOM 2713 O O . VAL B 1 12 ? 56.273 -15.066 56.722 1.00 14.63 29 VAL B O 1
ATOM 2717 N N . SER B 1 13 ? 54.842 -13.320 56.581 1.00 12.93 30 SER B N 1
ATOM 2718 C CA . SER B 1 13 ? 53.901 -13.796 57.562 1.00 11.97 30 SER B CA 1
ATOM 2719 C C . SER B 1 13 ? 52.628 -14.303 56.876 1.00 10.89 30 SER B C 1
ATOM 2720 O O . SER B 1 13 ? 52.176 -13.695 55.906 1.00 10.35 30 SER B O 1
ATOM 2723 N N . PRO B 1 14 ? 52.014 -15.387 57.396 1.00 9.50 31 PRO B N 1
ATOM 2724 C CA . PRO B 1 14 ? 50.687 -15.763 56.879 1.00 9.33 31 PRO B CA 1
ATOM 2725 C C . PRO B 1 14 ? 49.726 -14.580 56.946 1.00 9.07 31 PRO B C 1
ATOM 2726 O O . PRO B 1 14 ? 49.819 -13.742 57.860 1.00 9.17 31 PRO B O 1
ATOM 2730 N N . VAL B 1 15 ? 48.804 -14.502 55.990 1.00 9.29 32 VAL B N 1
ATOM 2731 C CA . VAL B 1 15 ? 47.804 -13.419 55.996 1.00 9.71 32 VAL B CA 1
ATOM 2732 C C . VAL B 1 15 ? 46.932 -13.468 57.241 1.00 10.10 32 VAL B C 1
ATOM 2733 O O . VAL B 1 15 ? 46.467 -12.433 57.704 1.00 10.63 32 VAL B O 1
ATOM 2737 N N . ASN B 1 16 ? 46.707 -14.660 57.783 1.00 9.52 33 ASN B N 1
ATOM 2738 C CA . ASN B 1 16 ? 45.989 -14.829 59.034 1.00 10.06 33 ASN B CA 1
ATOM 2739 C C . ASN B 1 16 ? 46.912 -14.455 60.205 1.00 10.43 33 ASN B C 1
ATOM 2740 O O . ASN B 1 16 ? 47.834 -15.208 60.514 1.00 10.32 33 ASN B O 1
ATOM 2745 N N . PRO B 1 17 ? 46.660 -13.310 60.881 1.00 11.03 34 PRO B N 1
ATOM 2746 C CA . PRO B 1 17 ? 47.603 -12.871 61.927 1.00 11.32 34 PRO B CA 1
ATOM 2747 C C . PRO B 1 17 ? 47.600 -13.802 63.143 1.00 11.49 34 PRO B C 1
ATOM 2748 O O . PRO B 1 17 ? 48.544 -13.775 63.925 1.00 11.75 34 PRO B O 1
ATOM 2752 N N . ASN B 1 18 ? 46.568 -14.632 63.278 1.00 10.83 35 ASN B N 1
ATOM 2753 C CA . ASN B 1 18 ? 46.457 -15.587 64.379 1.00 11.44 35 ASN B CA 1
ATOM 2754 C C . ASN B 1 18 ? 46.999 -16.976 64.058 1.00 10.60 35 ASN B C 1
ATOM 2755 O O . ASN B 1 18 ? 46.781 -17.925 64.807 1.00 10.09 35 ASN B O 1
ATOM 2760 N N . ALA B 1 19 ? 47.739 -17.081 62.957 1.00 9.98 36 ALA B N 1
ATOM 2761 C CA . ALA B 1 19 ? 48.303 -18.352 62.535 1.00 9.73 36 ALA B CA 1
ATOM 2762 C C . ALA B 1 19 ? 49.133 -18.998 63.647 1.00 9.82 36 ALA B C 1
ATOM 2763 O O . ALA B 1 19 ? 49.844 -18.310 64.390 1.00 10.32 36 ALA B O 1
ATOM 2765 N N . GLN B 1 20 ? 49.042 -20.320 63.747 1.00 9.82 37 GLN B N 1
ATOM 2766 C CA . GLN B 1 20 ? 49.903 -21.068 64.665 1.00 10.03 37 GLN B CA 1
ATOM 2767 C C . GLN B 1 20 ? 51.351 -20.813 64.311 1.00 9.39 37 GLN B C 1
ATOM 2768 O O . GLN B 1 20 ? 51.702 -20.615 63.137 1.00 9.16 37 GLN B O 1
ATOM 2774 N N . GLN B 1 21 ? 52.217 -20.838 65.319 1.00 9.47 38 GLN B N 1
ATOM 2775 C CA . GLN B 1 21 ? 53.612 -20.538 65.066 1.00 9.08 38 GLN B CA 1
ATOM 2776 C C . GLN B 1 21 ? 54.269 -21.486 64.050 1.00 9.19 38 GLN B C 1
ATOM 2777 O O . GLN B 1 21 ? 55.013 -21.040 63.203 1.00 9.08 38 GLN B O 1
ATOM 2783 N N . THR B 1 22 ? 53.974 -22.776 64.113 1.00 9.11 39 THR B N 1
ATOM 2784 C CA . THR B 1 22 ? 54.534 -23.699 63.114 1.00 9.93 39 THR B CA 1
ATOM 2785 C C . THR B 1 22 ? 54.189 -23.238 61.697 1.00 9.65 39 THR B C 1
ATOM 2786 O O . THR B 1 22 ? 55.035 -23.250 60.810 1.00 9.10 39 THR B O 1
ATOM 2790 N N . THR B 1 23 ? 52.943 -22.822 61.501 1.00 9.58 40 THR B N 1
ATOM 2791 C CA . THR B 1 23 ? 52.471 -22.365 60.196 1.00 9.47 40 THR B CA 1
ATOM 2792 C C . THR B 1 23 ? 53.177 -21.080 59.786 1.00 8.95 40 THR B C 1
ATOM 2793 O O . THR B 1 23 ? 53.582 -20.924 58.641 1.00 9.20 40 THR B O 1
ATOM 2797 N N . LYS B 1 24 ? 53.357 -20.159 60.731 1.00 8.95 41 LYS B N 1
ATOM 2798 C CA . LYS B 1 24 ? 54.119 -18.933 60.461 1.00 9.33 41 LYS B CA 1
ATOM 2799 C C . LYS B 1 24 ? 55.553 -19.239 60.032 1.00 9.00 41 LYS B C 1
ATOM 2800 O O . LYS B 1 24 ? 56.065 -18.678 59.055 1.00 9.23 41 LYS B O 1
ATOM 2806 N N . THR B 1 25 ? 56.194 -20.139 60.770 1.00 9.53 42 THR B N 1
ATOM 2807 C CA . THR B 1 25 ? 57.582 -20.485 60.513 1.00 10.13 42 THR B CA 1
ATOM 2808 C C . THR B 1 25 ? 57.711 -21.164 59.130 1.00 9.66 42 THR B C 1
ATOM 2809 O O . THR B 1 25 ? 58.591 -20.805 58.343 1.00 9.53 42 THR B O 1
ATOM 2813 N N . VAL B 1 26 ? 56.798 -22.085 58.825 1.00 9.08 43 VAL B N 1
ATOM 2814 C CA . VAL B 1 26 ? 56.793 -22.750 57.531 1.00 9.05 43 VAL B CA 1
ATOM 2815 C C . VAL B 1 26 ? 56.532 -21.764 56.375 1.00 8.53 43 VAL B C 1
ATOM 2816 O O . VAL B 1 26 ? 57.212 -21.823 55.358 1.00 8.86 43 VAL B O 1
ATOM 2820 N N . MET B 1 27 ? 55.580 -20.848 56.549 1.00 8.52 44 MET B N 1
ATOM 2821 C CA . MET B 1 27 ? 55.284 -19.888 55.495 1.00 8.69 44 MET B CA 1
ATOM 2822 C C . MET B 1 27 ? 56.493 -19.003 55.192 1.00 9.42 44 MET B C 1
ATOM 2823 O O . MET B 1 27 ? 56.830 -18.770 54.024 1.00 9.26 44 MET B O 1
ATOM 2828 N N . ASN B 1 28 ? 57.145 -18.501 56.241 1.00 9.27 45 ASN B N 1
ATOM 2829 C CA . ASN B 1 28 ? 58.345 -17.692 56.055 1.00 10.04 45 ASN B CA 1
ATOM 2830 C C . ASN B 1 28 ? 59.437 -18.475 55.308 1.00 9.64 45 ASN B C 1
ATOM 2831 O O . ASN B 1 28 ? 60.110 -17.952 54.412 1.00 9.98 45 ASN B O 1
ATOM 2836 N N . TRP B 1 29 ? 59.595 -19.737 55.690 1.00 9.70 46 TRP B N 1
ATOM 2837 C CA . TRP B 1 29 ? 60.578 -20.623 55.076 1.00 9.41 46 TRP B CA 1
ATOM 2838 C C . TRP B 1 29 ? 60.280 -20.855 53.586 1.00 9.35 46 TRP B C 1
ATOM 2839 O O . TRP B 1 29 ? 61.167 -20.729 52.732 1.00 9.87 46 TRP B O 1
ATOM 2850 N N . LEU B 1 30 ? 59.021 -21.139 53.260 1.00 9.44 47 LEU B N 1
ATOM 2851 C CA . LEU B 1 30 ? 58.619 -21.320 51.861 1.00 9.48 47 LEU B CA 1
ATOM 2852 C C . LEU B 1 30 ? 58.946 -20.087 51.011 1.00 9.59 47 LEU B C 1
ATOM 2853 O O . LEU B 1 30 ? 59.480 -20.200 49.905 1.00 9.92 47 LEU B O 1
ATOM 2858 N N . ALA B 1 31 ? 58.633 -18.904 51.538 1.00 9.65 48 ALA B N 1
ATOM 2859 C CA . ALA B 1 31 ? 58.791 -17.674 50.776 1.00 10.36 48 ALA B CA 1
ATOM 2860 C C . ALA B 1 31 ? 60.251 -17.391 50.437 1.00 10.66 48 ALA B C 1
ATOM 2861 O O . ALA B 1 31 ? 60.530 -16.735 49.433 1.00 11.62 48 ALA B O 1
ATOM 2863 N N . HIS B 1 32 ? 61.174 -17.860 51.278 1.00 10.78 49 HIS B N 1
ATOM 2864 C CA . HIS B 1 32 ? 62.608 -17.610 51.085 1.00 11.10 49 HIS B CA 1
ATOM 2865 C C . HIS B 1 32 ? 63.316 -18.630 50.194 1.00 10.94 49 HIS B C 1
ATOM 2866 O O . HIS B 1 32 ? 64.514 -18.488 49.929 1.00 11.04 49 HIS B O 1
ATOM 2873 N N . LEU B 1 33 ? 62.609 -19.663 49.740 1.00 10.94 50 LEU B N 1
ATOM 2874 C CA . LEU B 1 33 ? 63.254 -20.705 48.932 1.00 10.57 50 LEU B CA 1
ATOM 2875 C C . LEU B 1 33 ? 63.977 -20.176 47.681 1.00 10.95 50 LEU B C 1
ATOM 2876 O O . LEU B 1 33 ? 65.078 -20.637 47.378 1.00 11.12 50 LEU B O 1
ATOM 2881 N N . PRO B 1 34 ? 63.359 -19.240 46.932 1.00 11.55 51 PRO B N 1
ATOM 2882 C CA . PRO B 1 34 ? 64.027 -18.798 45.695 1.00 12.24 51 PRO B CA 1
ATOM 2883 C C . PRO B 1 34 ? 65.361 -18.070 45.859 1.00 13.18 51 PRO B C 1
ATOM 2884 O O . PRO B 1 34 ? 66.028 -17.797 44.858 1.00 13.83 51 PRO B O 1
ATOM 2888 N N . ASN B 1 35 ? 65.748 -17.756 47.088 1.00 13.46 52 ASN B N 1
ATOM 2889 C CA . ASN B 1 35 ? 67.047 -17.120 47.346 1.00 14.10 52 ASN B CA 1
ATOM 2890 C C . ASN B 1 35 ? 68.205 -18.122 47.328 1.00 14.12 52 ASN B C 1
ATOM 2891 O O . ASN B 1 35 ? 69.382 -17.737 47.308 1.00 14.89 52 ASN B O 1
ATOM 2896 N N . ARG B 1 36 ? 67.869 -19.410 47.346 1.00 13.44 53 ARG B N 1
ATOM 2897 C CA . ARG B 1 36 ? 68.861 -20.486 47.394 1.00 13.77 53 ARG B CA 1
ATOM 2898 C C . ARG B 1 36 ? 69.439 -20.808 46.022 1.00 14.28 53 ARG B C 1
ATOM 2899 O O . ARG B 1 36 ? 68.895 -20.398 44.999 1.00 14.33 53 ARG B O 1
ATOM 2907 N N . THR B 1 37 ? 70.526 -21.574 46.021 1.00 15.16 54 THR B N 1
ATOM 2908 C CA . THR B 1 37 ? 71.143 -22.088 44.796 1.00 16.49 54 THR B CA 1
ATOM 2909 C C . THR B 1 37 ? 70.810 -23.570 44.568 1.00 17.03 54 THR B C 1
ATOM 2910 O O . THR B 1 37 ? 71.211 -24.169 43.564 1.00 17.85 54 THR B O 1
ATOM 2914 N N . GLU B 1 38 ? 70.100 -24.168 45.519 1.00 16.95 55 GLU B N 1
ATOM 2915 C CA . GLU B 1 38 ? 69.721 -25.577 45.465 1.00 16.79 55 GLU B CA 1
ATOM 2916 C C . GLU B 1 38 ? 68.513 -25.736 46.375 1.00 15.58 55 GLU B C 1
ATOM 2917 O O . GLU B 1 38 ? 68.224 -24.841 47.166 1.00 15.57 55 GLU B O 1
ATOM 2923 N N . ASN B 1 39 ? 67.821 -26.869 46.272 1.00 14.88 56 ASN B N 1
ATOM 2924 C CA . ASN B 1 39 ? 66.759 -27.212 47.216 1.00 14.10 56 ASN B CA 1
ATOM 2925 C C . ASN B 1 39 ? 65.768 -26.070 47.364 1.00 12.58 56 ASN B C 1
ATOM 2926 O O . ASN B 1 39 ? 65.541 -25.553 48.462 1.00 12.42 56 ASN B O 1
ATOM 2931 N N . ARG B 1 40 ? 65.179 -25.677 46.247 1.00 11.37 57 ARG B N 1
ATOM 2932 C CA . ARG B 1 40 ? 64.349 -24.483 46.219 1.00 11.06 57 ARG B CA 1
ATOM 2933 C C . ARG B 1 40 ? 62.988 -24.653 45.556 1.00 10.40 57 ARG B C 1
ATOM 2934 O O . ARG B 1 40 ? 62.224 -23.687 45.482 1.00 10.56 57 ARG B O 1
ATOM 2942 N N . VAL B 1 41 ? 62.677 -25.871 45.104 1.00 9.74 58 VAL B N 1
ATOM 2943 C CA . VAL B 1 41 ? 61.367 -26.168 44.534 1.00 9.99 58 VAL B CA 1
ATOM 2944 C C . VAL B 1 41 ? 60.876 -27.478 45.151 1.00 9.52 58 VAL B C 1
ATOM 2945 O O . VAL B 1 41 ? 61.456 -28.533 44.886 1.00 9.66 58 VAL B O 1
ATOM 2949 N N . LEU B 1 42 ? 59.814 -27.418 45.954 1.00 9.27 59 LEU B N 1
ATOM 2950 C CA . LEU B 1 42 ? 59.248 -28.639 46.528 1.00 8.81 59 LEU B CA 1
ATOM 2951 C C . LEU B 1 42 ? 58.529 -29.456 45.474 1.00 9.41 59 LEU B C 1
ATOM 2952 O O . LEU B 1 42 ? 57.732 -28.939 44.710 1.00 9.04 59 LEU B O 1
ATOM 2957 N N . SER B 1 43 ? 58.816 -30.750 45.441 1.00 8.95 60 SER B N 1
ATOM 2958 C CA . SER B 1 43 ? 58.061 -31.653 44.592 1.00 8.86 60 SER B CA 1
ATOM 2959 C C . SER B 1 43 ? 56.705 -31.935 45.237 1.00 8.55 60 SER B C 1
ATOM 2960 O O . SER B 1 43 ? 56.530 -31.752 46.435 1.00 8.82 60 SER B O 1
ATOM 2963 N N . GLY B 1 44 ? 55.753 -32.377 44.438 1.00 8.08 61 GLY B N 1
ATOM 2964 C CA . GLY B 1 44 ? 54.415 -32.632 44.948 1.00 8.22 61 GLY B CA 1
ATOM 2965 C C . GLY B 1 44 ? 53.651 -33.578 44.061 1.00 8.29 61 GLY B C 1
ATOM 2966 O O . GLY B 1 44 ? 53.903 -33.663 42.853 1.00 8.79 61 GLY B O 1
ATOM 2967 N N . ALA B 1 45 ? 52.685 -34.267 44.660 1.00 8.17 62 ALA B N 1
ATOM 2968 C CA . ALA B 1 45 ? 51.805 -35.175 43.921 1.00 8.34 62 ALA B CA 1
ATOM 2969 C C . ALA B 1 45 ? 50.423 -35.192 44.539 1.00 8.50 62 ALA B C 1
ATOM 2970 O O . ALA B 1 45 ? 50.286 -35.155 45.766 1.00 9.19 62 ALA B O 1
ATOM 2972 N N . PHE B 1 46 ? 49.412 -35.295 43.688 1.00 8.80 63 PHE B N 1
ATOM 2973 C CA . PHE B 1 46 ? 48.042 -35.465 44.136 1.00 8.61 63 PHE B CA 1
ATOM 2974 C C . PHE B 1 46 ? 47.796 -36.942 44.435 1.00 9.01 63 PHE B C 1
ATOM 2975 O O . PHE B 1 46 ? 48.056 -37.813 43.600 1.00 9.89 63 PHE B O 1
ATOM 2983 N N . GLY B 1 47 ? 47.281 -37.221 45.627 1.00 8.75 64 GLY B N 1
ATOM 2984 C CA . GLY B 1 47 ? 47.012 -38.578 46.054 1.00 9.06 64 GLY B CA 1
ATOM 2985 C C . GLY B 1 47 ? 45.622 -39.074 45.769 1.00 9.13 64 GLY B C 1
ATOM 2986 O O . GLY B 1 47 ? 45.400 -40.290 45.820 1.00 9.70 64 GLY B O 1
ATOM 2987 N N . GLY B 1 48 ? 44.684 -38.167 45.480 1.00 8.60 65 GLY B N 1
ATOM 2988 C CA . GLY B 1 48 ? 43.314 -38.567 45.167 1.00 8.36 65 GLY B CA 1
ATOM 2989 C C . GLY B 1 48 ? 42.243 -37.922 46.034 1.00 8.20 65 GLY B C 1
ATOM 2990 O O . GLY B 1 48 ? 42.524 -37.038 46.854 1.00 8.56 65 GLY B O 1
ATOM 2991 N N . TYR B 1 49 ? 41.011 -38.386 45.841 1.00 8.04 66 TYR B N 1
ATOM 2992 C CA . TYR B 1 49 ? 39.830 -37.880 46.532 1.00 8.61 66 TYR B CA 1
ATOM 2993 C C . TYR B 1 49 ? 39.552 -38.765 47.733 1.00 8.61 66 TYR B C 1
ATOM 2994 O O . TYR B 1 49 ? 39.481 -39.991 47.595 1.00 8.75 66 TYR B O 1
ATOM 3003 N N . SER B 1 50 ? 39.381 -38.141 48.896 1.00 7.96 67 SER B N 1
ATOM 3004 C CA . SER B 1 50 ? 39.203 -38.874 50.148 1.00 8.69 67 SER B CA 1
ATOM 3005 C C . SER B 1 50 ? 38.068 -39.902 50.072 1.00 9.05 67 SER B C 1
ATOM 3006 O O . SER B 1 50 ? 36.989 -39.609 49.564 1.00 9.46 67 SER B O 1
ATOM 3009 N N . HIS B 1 51 ? 38.344 -41.102 50.577 1.00 8.96 68 HIS B N 1
ATOM 3010 C CA . HIS B 1 51 ? 37.402 -42.238 50.512 1.00 9.81 68 HIS B CA 1
ATOM 3011 C C . HIS B 1 51 ? 36.729 -42.372 49.149 1.00 10.42 68 HIS B C 1
ATOM 3012 O O . HIS B 1 51 ? 35.504 -42.411 49.023 1.00 10.88 68 HIS B O 1
ATOM 3019 N N . ASP B 1 52 ? 37.565 -42.450 48.121 1.00 10.14 69 ASP B N 1
ATOM 3020 C CA . ASP B 1 52 ? 37.110 -42.583 46.738 1.00 10.93 69 ASP B CA 1
ATOM 3021 C C . ASP B 1 52 ? 38.285 -43.078 45.901 1.00 10.87 69 ASP B C 1
ATOM 3022 O O . ASP B 1 52 ? 38.252 -44.199 45.388 1.00 11.95 69 ASP B O 1
ATOM 3027 N N . THR B 1 53 ? 39.323 -42.251 45.763 1.00 10.28 70 THR B N 1
ATOM 3028 C CA . THR B 1 53 ? 40.550 -42.679 45.090 1.00 10.39 70 THR B CA 1
ATOM 3029 C C . THR B 1 53 ? 41.804 -42.404 45.917 1.00 9.85 70 THR B C 1
ATOM 3030 O O . THR B 1 53 ? 42.881 -42.908 45.587 1.00 10.46 70 THR B O 1
ATOM 3034 N N . PHE B 1 54 ? 41.694 -41.621 46.992 1.00 9.07 71 PHE B N 1
ATOM 3035 C CA . PHE B 1 54 ? 42.894 -41.267 47.751 1.00 9.20 71 PHE B CA 1
ATOM 3036 C C . PHE B 1 54 ? 43.608 -42.516 48.245 1.00 9.82 71 PHE B C 1
ATOM 3037 O O . PHE B 1 54 ? 42.993 -43.430 48.809 1.00 9.79 71 PHE B O 1
ATOM 3045 N N . SER B 1 55 ? 44.923 -42.516 48.069 1.00 10.62 72 SER B N 1
ATOM 3046 C CA . SER B 1 55 ? 45.770 -43.663 48.346 1.00 11.71 72 SER B CA 1
ATOM 3047 C C . SER B 1 55 ? 47.196 -43.162 48.464 1.00 11.48 72 SER B C 1
ATOM 3048 O O . SER B 1 55 ? 47.533 -42.125 47.885 1.00 11.66 72 SER B O 1
ATOM 3051 N N . MET B 1 56 ? 48.042 -43.923 49.149 1.00 10.50 73 MET B N 1
ATOM 3052 C CA . MET B 1 56 ? 49.480 -43.657 49.143 1.00 10.98 73 MET B CA 1
ATOM 3053 C C . MET B 1 56 ? 50.172 -44.191 47.889 1.00 10.50 73 MET B C 1
ATOM 3054 O O . MET B 1 56 ? 51.384 -44.006 47.728 1.00 10.83 73 MET B O 1
ATOM 3059 N N . ALA B 1 57 ? 49.414 -44.832 47.003 1.00 10.94 74 ALA B N 1
ATOM 3060 C CA . ALA B 1 57 ? 49.984 -45.466 45.806 1.00 11.03 74 ALA B CA 1
ATOM 3061 C C . ALA B 1 57 ? 50.826 -44.501 44.974 1.00 10.91 74 ALA B C 1
ATOM 3062 O O . ALA B 1 57 ? 51.895 -44.873 44.510 1.00 11.59 74 ALA B O 1
ATOM 3064 N N . GLU B 1 58 ? 50.356 -43.270 44.779 1.00 10.72 75 GLU B N 1
ATOM 3065 C CA . GLU B 1 58 ? 51.103 -42.315 43.962 1.00 11.32 75 GLU B CA 1
ATOM 3066 C C . GLU B 1 58 ? 52.458 -41.994 44.575 1.00 10.85 75 GLU B C 1
ATOM 3067 O O . GLU B 1 58 ? 53.478 -42.022 43.873 1.00 10.89 75 GLU B O 1
ATOM 3073 N N . ALA B 1 59 ? 52.493 -41.697 45.874 1.00 10.93 76 ALA B N 1
ATOM 3074 C CA . ALA B 1 59 ? 53.763 -41.477 46.552 1.00 11.07 76 ALA B CA 1
ATOM 3075 C C . ALA B 1 59 ? 54.680 -42.701 46.436 1.00 10.67 76 ALA B C 1
ATOM 3076 O O . ALA B 1 59 ? 55.885 -42.571 46.209 1.00 10.91 76 ALA B O 1
ATOM 3078 N N . ASP B 1 60 ? 54.111 -43.888 46.625 1.00 10.52 77 ASP B N 1
ATOM 3079 C CA . ASP B 1 60 ? 54.871 -45.135 46.545 1.00 11.13 77 ASP B CA 1
ATOM 3080 C C . ASP B 1 60 ? 55.466 -45.341 45.147 1.00 10.77 77 ASP B C 1
ATOM 3081 O O . ASP B 1 60 ? 56.605 -45.785 45.010 1.00 11.05 77 ASP B O 1
ATOM 3086 N N . ARG B 1 61 ? 54.693 -45.013 44.119 1.00 10.65 78 ARG B N 1
ATOM 3087 C CA . ARG B 1 61 ? 55.155 -45.167 42.742 1.00 11.50 78 ARG B CA 1
ATOM 3088 C C . ARG B 1 61 ? 56.305 -44.208 42.435 1.00 10.91 78 ARG B C 1
ATOM 3089 O O . ARG B 1 61 ? 57.301 -44.599 41.828 1.00 10.95 78 ARG B O 1
ATOM 3097 N N . ILE B 1 62 ? 56.176 -42.964 42.880 1.00 10.58 79 ILE B N 1
ATOM 3098 C CA . ILE B 1 62 ? 57.229 -41.984 42.667 1.00 10.79 79 ILE B CA 1
ATOM 3099 C C . ILE B 1 62 ? 58.506 -42.424 43.377 1.00 11.19 79 ILE B C 1
ATOM 3100 O O . ILE B 1 62 ? 59.598 -42.306 42.811 1.00 11.37 79 ILE B O 1
ATOM 3105 N N . ARG B 1 63 ? 58.385 -42.967 44.590 1.00 11.59 80 ARG B N 1
ATOM 3106 C CA . ARG B 1 63 ? 59.565 -43.443 45.302 1.00 12.89 80 ARG B CA 1
ATOM 3107 C C . ARG B 1 63 ? 60.200 -44.635 44.584 1.00 13.03 80 ARG B C 1
ATOM 3108 O O . ARG B 1 63 ? 61.428 -44.743 44.521 1.00 13.36 80 ARG B O 1
ATOM 3116 N N . SER B 1 64 ? 59.377 -45.520 44.032 1.00 13.04 81 SER B N 1
ATOM 3117 C CA . SER B 1 64 ? 59.889 -46.622 43.217 1.00 13.76 81 SER B CA 1
ATOM 3118 C C . SER B 1 64 ? 60.645 -46.104 41.991 1.00 13.78 81 SER B C 1
ATOM 3119 O O . SER B 1 64 ? 61.735 -46.605 41.657 1.00 14.69 81 S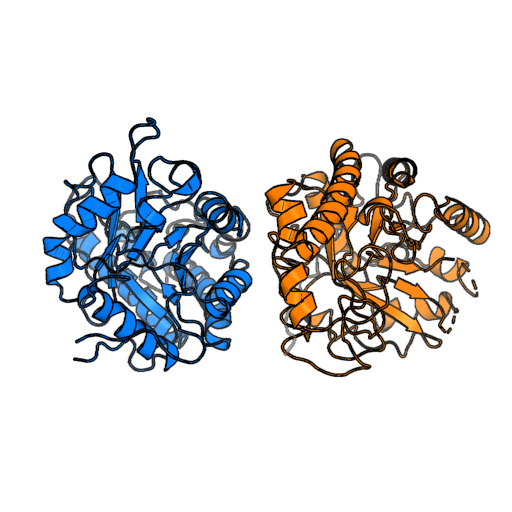ER B O 1
ATOM 3122 N N . ALA B 1 65 ? 60.068 -45.124 41.309 1.00 13.30 82 ALA B N 1
ATOM 3123 C CA . ALA B 1 65 ? 60.646 -44.605 40.072 1.00 13.95 82 ALA B CA 1
ATOM 3124 C C . ALA B 1 65 ? 61.919 -43.799 40.291 1.00 14.22 82 ALA B C 1
ATOM 3125 O O . ALA B 1 65 ? 62.815 -43.825 39.436 1.00 16.08 82 ALA B O 1
ATOM 3127 N N . THR B 1 66 ? 62.007 -43.084 41.417 1.00 13.95 83 THR B N 1
ATOM 3128 C CA . THR B 1 66 ? 63.050 -42.066 41.599 1.00 14.00 83 THR B CA 1
ATOM 3129 C C . THR B 1 66 ? 63.922 -42.256 42.835 1.00 13.70 83 THR B C 1
ATOM 3130 O O . THR B 1 66 ? 64.963 -41.605 42.962 1.00 14.22 83 THR B O 1
ATOM 3134 N N . GLY B 1 67 ? 63.472 -43.090 43.770 1.00 13.46 84 GLY B N 1
ATOM 3135 C CA . GLY B 1 67 ? 64.128 -43.234 45.057 1.00 14.06 84 GLY B CA 1
ATOM 3136 C C . GLY B 1 67 ? 63.792 -42.125 46.048 1.00 14.29 84 GLY B C 1
ATOM 3137 O O . GLY B 1 67 ? 64.288 -42.139 47.175 1.00 14.99 84 GLY B O 1
ATOM 3138 N N . GLN B 1 68 ? 62.959 -41.172 45.621 1.00 13.92 85 GLN B N 1
ATOM 3139 C CA . GLN B 1 68 ? 62.537 -40.038 46.457 1.00 13.81 85 GLN B CA 1
ATOM 3140 C C . GLN B 1 68 ? 61.015 -39.977 46.497 1.00 12.91 85 GLN B C 1
ATOM 3141 O O . GLN B 1 68 ? 60.349 -40.486 45.600 1.00 12.15 85 GLN B O 1
ATOM 3147 N N . SER B 1 69 ? 60.475 -39.335 47.529 1.00 12.48 86 SER B N 1
ATOM 3148 C CA . SER B 1 69 ? 59.027 -39.106 47.638 1.00 11.93 86 SER B CA 1
ATOM 3149 C C . SER B 1 69 ? 58.695 -37.632 47.479 1.00 10.60 86 SER B C 1
ATOM 3150 O O . SER B 1 69 ? 59.515 -36.780 47.806 1.00 10.02 86 SER B O 1
ATOM 3153 N N . PRO B 1 70 ? 57.492 -37.321 46.979 1.00 9.99 87 PRO B N 1
ATOM 3154 C CA . PRO B 1 70 ? 57.131 -35.907 46.818 1.00 9.76 87 PRO B CA 1
ATOM 3155 C C . PRO B 1 70 ? 57.125 -35.168 48.153 1.00 9.09 87 PRO B C 1
ATOM 3156 O O . PRO B 1 70 ? 56.678 -35.719 49.163 1.00 8.91 87 PRO B O 1
ATOM 3160 N N . ALA B 1 71 ? 57.669 -33.957 48.188 1.00 9.27 88 ALA B N 1
ATOM 3161 C CA . ALA B 1 71 ? 57.593 -33.176 49.417 1.00 8.64 88 ALA B CA 1
ATOM 3162 C C . ALA B 1 71 ? 56.157 -32.889 49.841 1.00 8.27 88 ALA B C 1
ATOM 3163 O O . ALA B 1 71 ? 55.860 -32.918 51.035 1.00 8.84 88 ALA B O 1
ATOM 3165 N N . ILE B 1 72 ? 55.285 -32.628 48.872 1.00 7.69 89 ILE B N 1
ATOM 3166 C CA . ILE B 1 72 ? 53.897 -32.279 49.134 1.00 8.12 89 ILE B CA 1
ATOM 3167 C C . ILE B 1 72 ? 52.989 -33.400 48.664 1.00 7.79 89 ILE B C 1
ATOM 3168 O O . ILE B 1 72 ? 53.173 -33.937 47.575 1.00 8.16 89 ILE B O 1
ATOM 3173 N N . TYR B 1 73 ? 52.021 -33.779 49.496 1.00 7.53 90 TYR B N 1
ATOM 3174 C CA . TYR B 1 73 ? 51.055 -34.789 49.083 1.00 7.90 90 TYR B CA 1
ATOM 3175 C C . TYR B 1 73 ? 49.661 -34.189 49.210 1.00 7.76 90 TYR B C 1
ATOM 3176 O O . TYR B 1 73 ? 49.312 -33.605 50.252 1.00 7.91 90 TYR B O 1
ATOM 3185 N N . GLY B 1 74 ? 48.883 -34.310 48.144 1.00 7.82 91 GLY B N 1
ATOM 3186 C CA . GLY B 1 74 ? 47.577 -33.688 48.083 1.00 8.04 91 GLY B CA 1
ATOM 3187 C C . GLY B 1 74 ? 46.412 -34.634 48.269 1.00 7.77 91 GLY B C 1
ATOM 3188 O O . GLY B 1 74 ? 46.454 -35.796 47.841 1.00 8.22 91 GLY B O 1
ATOM 3189 N N . CYS B 1 75 ? 45.357 -34.108 48.887 1.00 8.12 92 CYS B N 1
ATOM 3190 C CA . CYS B 1 75 ? 44.075 -34.803 48.978 1.00 8.34 92 CYS B CA 1
ATOM 3191 C C . CYS B 1 75 ? 42.974 -33.821 48.645 1.00 8.34 92 CYS B C 1
ATOM 3192 O O . CYS B 1 75 ? 43.116 -32.629 48.879 1.00 9.17 92 CYS B O 1
ATOM 3195 N N . ASP B 1 76 ? 41.863 -34.319 48.129 1.00 8.28 93 ASP B N 1
ATOM 3196 C CA . ASP B 1 76 ? 40.680 -33.490 47.934 1.00 8.54 93 ASP B CA 1
ATOM 3197 C C . ASP B 1 76 ? 39.535 -34.099 48.746 1.00 8.30 93 ASP B C 1
ATOM 3198 O O . ASP B 1 76 ? 39.188 -35.269 48.585 1.00 8.55 93 ASP B O 1
ATOM 3203 N N . TYR B 1 77 ? 38.944 -33.294 49.621 1.00 8.08 94 TYR B N 1
ATOM 3204 C CA . TYR B 1 77 ? 37.890 -33.773 50.496 1.00 8.63 94 TYR B CA 1
ATOM 3205 C C . TYR B 1 77 ? 36.531 -33.922 49.801 1.00 8.82 94 TYR B C 1
ATOM 3206 O O . TYR B 1 77 ? 35.636 -34.574 50.335 1.00 9.62 94 TYR B O 1
ATOM 3215 N N . ALA B 1 78 ? 36.342 -33.262 48.662 1.00 8.58 95 ALA B N 1
ATOM 3216 C CA . ALA B 1 78 ? 34.990 -33.062 48.139 1.00 9.62 95 ALA B CA 1
ATOM 3217 C C . ALA B 1 78 ? 34.775 -33.799 46.835 1.00 10.21 95 ALA B C 1
ATOM 3218 O O . ALA B 1 78 ? 35.446 -33.544 45.834 1.00 10.81 95 ALA B O 1
ATOM 3220 N N . ARG B 1 79 ? 33.822 -34.722 46.854 1.00 10.55 96 ARG B N 1
ATOM 3221 C CA . ARG B 1 79 ? 33.510 -35.538 45.692 1.00 10.94 96 ARG B CA 1
ATOM 3222 C C . ARG B 1 79 ? 32.231 -34.987 45.062 1.00 10.65 96 ARG B C 1
ATOM 3223 O O . ARG B 1 79 ? 31.159 -35.584 45.162 1.00 11.38 96 ARG B O 1
ATOM 3231 N N . GLY B 1 80 ? 32.356 -33.830 44.416 1.00 10.78 97 GLY B N 1
ATOM 3232 C CA . GLY B 1 80 ? 31.202 -33.009 44.053 1.00 11.48 97 GLY B CA 1
ATOM 3233 C C . GLY B 1 80 ? 30.328 -33.510 42.921 1.00 11.93 97 GLY B C 1
ATOM 3234 O O . GLY B 1 80 ? 29.316 -32.894 42.609 1.00 11.77 97 GLY B O 1
ATOM 3235 N N . TRP B 1 81 ? 30.724 -34.619 42.304 1.00 12.79 98 TRP B N 1
ATOM 3236 C CA . TRP B 1 81 ? 29.919 -35.276 41.263 1.00 13.97 98 TRP B CA 1
ATOM 3237 C C . TRP B 1 81 ? 28.858 -36.199 41.862 1.00 15.01 98 TRP B C 1
ATOM 3238 O O . TRP B 1 81 ? 27.921 -36.592 41.168 1.00 15.54 98 TRP B O 1
ATOM 3249 N N . LEU B 1 82 ? 29.011 -36.563 43.130 1.00 15.14 99 LEU B N 1
ATOM 3250 C CA . LEU B 1 82 ? 28.115 -37.539 43.747 1.00 16.35 99 LEU B CA 1
ATOM 3251 C C . LEU B 1 82 ? 26.733 -36.986 44.022 1.00 17.48 99 LEU B C 1
ATOM 3252 O O . LEU B 1 82 ? 26.582 -35.913 44.596 1.00 17.30 99 LEU B O 1
ATOM 3257 N N . GLU B 1 83 ? 25.720 -37.742 43.610 1.00 19.20 100 GLU B N 1
ATOM 3258 C CA . GLU B 1 83 ? 24.357 -37.454 44.015 1.00 20.71 100 GLU B CA 1
ATOM 3259 C C . GLU B 1 83 ? 24.160 -38.152 45.352 1.00 20.68 100 GLU B C 1
ATOM 3260 O O . GLU B 1 83 ? 24.355 -39.364 45.470 1.00 21.41 100 GLU B O 1
ATOM 3266 N N . THR B 1 84 ? 23.812 -37.370 46.364 1.00 20.18 101 THR B N 1
ATOM 3267 C CA . THR B 1 84 ? 23.766 -37.852 47.736 1.00 20.11 101 THR B CA 1
ATOM 3268 C C . THR B 1 84 ? 22.493 -37.375 48.425 1.00 20.08 101 THR B C 1
ATOM 3269 O O . THR B 1 84 ? 21.830 -36.433 47.959 1.00 19.84 101 THR B O 1
ATOM 3273 N N . ALA B 1 85 ? 22.160 -38.040 49.530 1.00 20.16 102 ALA B N 1
ATOM 3274 C CA . ALA B 1 85 ? 20.980 -37.726 50.331 1.00 20.25 102 ALA B CA 1
ATOM 3275 C C . ALA B 1 85 ? 21.040 -36.303 50.879 1.00 19.95 102 ALA B C 1
ATOM 3276 O O . ALA B 1 85 ? 20.055 -35.563 50.828 1.00 20.39 102 ALA B O 1
ATOM 3278 N N . ASN B 1 86 ? 22.207 -35.932 51.403 1.00 19.47 103 ASN B N 1
ATOM 3279 C CA . ASN B 1 86 ? 22.488 -34.579 51.863 1.00 18.54 103 ASN B CA 1
ATOM 3280 C C . ASN B 1 86 ? 23.760 -34.106 51.170 1.00 17.07 103 ASN B C 1
ATOM 3281 O O . ASN B 1 86 ? 24.688 -34.890 50.978 1.00 16.06 103 ASN B O 1
ATOM 3286 N N . ILE B 1 87 ? 23.811 -32.830 50.806 1.00 15.58 104 ILE B N 1
ATOM 3287 C CA . ILE B 1 87 ? 24.941 -32.316 50.029 1.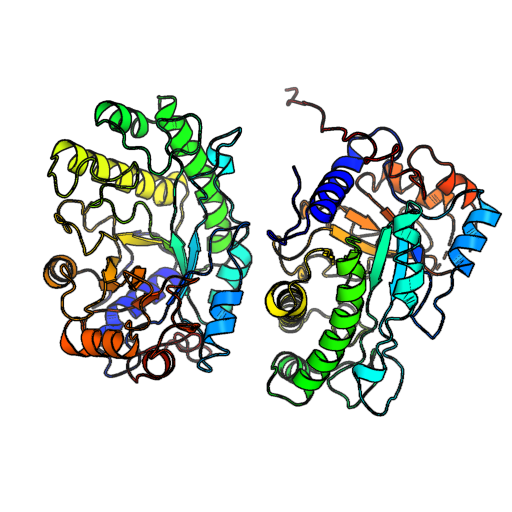00 14.79 104 ILE B CA 1
ATOM 3288 C C . ILE B 1 87 ? 26.306 -32.539 50.717 1.00 14.51 104 ILE B C 1
ATOM 3289 O O . ILE B 1 87 ? 27.296 -32.855 50.058 1.00 14.62 104 ILE B O 1
ATOM 3294 N N . GLU B 1 88 ? 26.348 -32.416 52.037 1.00 14.33 105 GLU B N 1
ATOM 3295 C CA . GLU B 1 88 ? 27.602 -32.550 52.770 1.00 14.56 105 GLU B CA 1
ATOM 3296 C C . GLU B 1 88 ? 28.142 -33.984 52.777 1.00 13.94 105 GLU B C 1
ATOM 3297 O O . GLU B 1 88 ? 29.307 -34.197 53.100 1.00 13.42 105 GLU B O 1
ATOM 3303 N N . ASP B 1 89 ? 27.314 -34.961 52.403 1.00 13.76 106 ASP B N 1
ATOM 3304 C CA . ASP B 1 89 ? 27.789 -36.336 52.201 1.00 14.80 106 ASP B CA 1
ATOM 3305 C C . ASP B 1 89 ? 28.881 -36.407 51.140 1.00 14.14 106 ASP B C 1
ATOM 3306 O O . ASP B 1 89 ? 29.663 -37.358 51.113 1.00 14.33 106 ASP B O 1
ATOM 3311 N N . SER B 1 90 ? 28.934 -35.402 50.267 1.00 13.43 107 SER B N 1
ATOM 3312 C CA . SER B 1 90 ? 29.997 -35.298 49.261 1.00 13.00 107 SER B CA 1
ATOM 3313 C C . SER B 1 90 ? 31.387 -35.103 49.898 1.00 11.89 107 SER B C 1
ATOM 3314 O O . SER B 1 90 ? 32.407 -35.340 49.257 1.00 12.20 107 SER B O 1
ATOM 3317 N N . ILE B 1 91 ? 31.424 -34.651 51.143 1.00 11.10 108 ILE B N 1
ATOM 3318 C CA . ILE B 1 91 ? 32.685 -34.376 51.826 1.00 11.05 108 ILE B CA 1
ATOM 3319 C C . ILE B 1 91 ? 33.124 -35.590 52.642 1.00 10.29 108 ILE B C 1
ATOM 3320 O O . ILE B 1 91 ? 32.331 -36.159 53.388 1.00 10.73 108 ILE B O 1
ATOM 3325 N N . ASP B 1 92 ? 34.377 -36.003 52.482 1.00 9.56 109 ASP B N 1
ATOM 3326 C CA . ASP B 1 92 ? 34.956 -37.036 53.330 1.00 8.92 109 ASP B CA 1
ATOM 3327 C C . ASP B 1 92 ? 36.354 -36.556 53.725 1.00 9.01 109 ASP B C 1
ATOM 3328 O O . ASP B 1 92 ? 37.081 -35.984 52.904 1.00 8.79 109 ASP B O 1
ATOM 3333 N N . VAL B 1 93 ? 36.739 -36.787 54.978 1.00 8.15 110 VAL B N 1
ATOM 3334 C CA . VAL B 1 93 ? 37.996 -36.242 55.496 1.00 8.91 110 VAL B CA 1
ATOM 3335 C C . VAL B 1 93 ? 38.930 -37.334 56.012 1.00 8.74 110 VAL B C 1
ATOM 3336 O O . VAL B 1 93 ? 39.923 -37.046 56.676 1.00 9.04 110 VAL B O 1
ATOM 3340 N N . SER B 1 94 ? 38.623 -38.590 55.683 1.00 8.53 111 SER B N 1
ATOM 3341 C CA . SER B 1 94 ? 39.419 -39.721 56.179 1.00 9.20 111 SER B CA 1
ATOM 3342 C C . SER B 1 94 ? 40.878 -39.725 55.723 1.00 8.92 111 SER B C 1
ATOM 3343 O O . SER B 1 94 ? 41.716 -40.359 56.362 1.00 9.58 111 SER B O 1
ATOM 3346 N N . CYS B 1 95 ? 41.192 -39.016 54.637 1.00 8.94 112 CYS B N 1
ATOM 3347 C CA . CYS B 1 95 ? 42.590 -38.940 54.176 1.00 9.11 112 CYS B CA 1
ATOM 3348 C C . CYS B 1 95 ? 43.491 -38.229 55.181 1.00 8.93 112 CYS B C 1
ATOM 3349 O O . CYS B 1 95 ? 44.718 -38.280 55.058 1.00 9.37 112 CYS B O 1
ATOM 3352 N N . ASN B 1 96 ? 42.897 -37.569 56.179 1.00 8.98 113 ASN B N 1
ATOM 3353 C CA . ASN B 1 96 ? 43.675 -36.913 57.227 1.00 9.41 113 ASN B CA 1
ATOM 3354 C C . ASN B 1 96 ? 44.711 -37.815 57.867 1.00 10.07 113 ASN B C 1
ATOM 3355 O O . ASN B 1 96 ? 45.783 -37.362 58.225 1.00 9.98 113 ASN B O 1
ATOM 3360 N N . GLY B 1 97 ? 44.363 -39.082 58.063 1.00 11.15 114 GLY B N 1
ATOM 3361 C CA . GLY B 1 97 ? 45.296 -40.017 58.699 1.00 11.82 114 GLY B CA 1
ATOM 3362 C C . GLY B 1 97 ? 46.630 -40.063 57.964 1.00 11.68 114 GLY B C 1
ATOM 3363 O O . GLY B 1 97 ? 47.698 -39.953 58.562 1.00 12.74 114 GLY B O 1
ATOM 3364 N N . ASP B 1 98 ? 46.566 -40.226 56.649 1.00 10.66 115 ASP B N 1
ATOM 3365 C CA . ASP B 1 98 ? 47.792 -40.229 55.857 1.00 10.14 115 ASP B CA 1
ATOM 3366 C C . ASP B 1 98 ? 48.457 -38.852 55.753 1.00 9.96 115 ASP B C 1
ATOM 3367 O O . ASP B 1 98 ? 49.683 -38.762 55.698 1.00 10.30 115 ASP B O 1
ATOM 3372 N N . LEU B 1 99 ? 47.661 -37.788 55.742 1.00 9.77 116 LEU B N 1
ATOM 3373 C CA . LEU B 1 99 ? 48.229 -36.435 55.671 1.00 10.50 116 LEU B CA 1
ATOM 3374 C C . LEU B 1 99 ? 49.020 -36.094 56.931 1.00 10.67 116 LEU B C 1
ATOM 3375 O O . LEU B 1 99 ? 50.100 -35.510 56.845 1.00 10.37 116 LEU B O 1
ATOM 3380 N N . MET B 1 100 ? 48.494 -36.464 58.105 1.00 11.13 117 MET B N 1
ATOM 3381 C CA A MET B 1 100 ? 49.183 -36.187 59.368 0.50 11.90 117 MET B CA 1
ATOM 3382 C CA B MET B 1 100 ? 49.181 -36.186 59.372 0.50 11.95 117 MET B CA 1
ATOM 3383 C C . MET B 1 100 ? 50.498 -36.958 59.424 1.00 11.49 117 MET B C 1
ATOM 3384 O O . MET B 1 100 ? 51.524 -36.430 59.831 1.00 11.92 117 MET B O 1
ATOM 3393 N N . SER B 1 101 ? 50.464 -38.213 58.992 1.00 10.96 118 SER B N 1
ATOM 3394 C CA . SER B 1 101 ? 51.692 -39.014 58.946 1.00 11.56 118 SER B CA 1
ATOM 3395 C C . SER B 1 101 ? 52.692 -38.450 57.937 1.00 10.45 118 SER B C 1
ATOM 3396 O O . SER B 1 101 ? 53.906 -38.505 58.162 1.00 11.11 118 SER B O 1
ATOM 3399 N N . TYR B 1 102 ? 52.196 -37.890 56.838 1.00 10.27 119 TYR B N 1
ATOM 3400 C CA . TYR B 1 102 ? 53.083 -37.310 55.836 1.00 9.87 119 TYR B CA 1
ATOM 3401 C C . TYR B 1 102 ? 53.882 -36.151 56.414 1.00 9.98 119 TYR B C 1
ATOM 3402 O O . TYR B 1 102 ? 55.087 -36.055 56.184 1.00 9.99 119 TYR B O 1
ATOM 3411 N N . TRP B 1 103 ? 53.216 -35.287 57.182 1.00 9.90 120 TRP B N 1
ATOM 3412 C CA . TRP B 1 103 ? 53.883 -34.223 57.922 1.00 10.46 120 TRP B CA 1
ATOM 3413 C C . TRP B 1 103 ? 54.882 -34.767 58.947 1.00 10.66 120 TRP B C 1
ATOM 3414 O O . TRP B 1 103 ? 56.013 -34.286 59.028 1.00 11.28 120 TRP B O 1
ATOM 3425 N N . LYS B 1 104 ? 54.458 -35.752 59.733 1.00 11.57 121 LYS B N 1
ATOM 3426 C CA . LYS B 1 104 ? 55.348 -36.345 60.736 1.00 12.96 121 LYS B CA 1
ATOM 3427 C C . LYS B 1 104 ? 56.613 -36.924 60.093 1.00 12.50 121 LYS B C 1
ATOM 3428 O O . LYS B 1 104 ? 57.692 -36.924 60.706 1.00 13.20 121 LYS B O 1
ATOM 3434 N N . ASN B 1 105 ? 56.475 -37.404 58.862 1.00 12.03 122 ASN B N 1
ATOM 3435 C CA . ASN B 1 105 ? 57.550 -38.077 58.148 1.00 11.98 122 ASN B CA 1
ATOM 3436 C C . ASN B 1 105 ? 58.273 -37.198 57.119 1.00 11.82 122 ASN B C 1
ATOM 3437 O O . ASN B 1 105 ? 58.984 -37.709 56.249 1.00 12.68 122 ASN B O 1
ATOM 3442 N N . GLY B 1 106 ? 58.086 -35.886 57.208 1.00 10.82 123 GLY B N 1
ATOM 3443 C CA . GLY B 1 106 ? 58.958 -34.966 56.479 1.00 10.24 123 GLY B CA 1
ATOM 3444 C C . GLY B 1 106 ? 58.395 -34.294 55.244 1.00 9.56 123 GLY B C 1
ATOM 3445 O O . GLY B 1 106 ? 59.165 -33.687 54.497 1.00 9.80 123 GLY B O 1
ATOM 3446 N N . GLY B 1 107 ? 57.078 -34.386 55.026 1.00 9.38 124 GLY B N 1
ATOM 3447 C CA . GLY B 1 107 ? 56.414 -33.695 53.919 1.00 8.93 124 GLY B CA 1
ATOM 3448 C C . GLY B 1 107 ? 55.396 -32.681 54.413 1.00 8.50 124 GLY B C 1
ATOM 3449 O O . GLY B 1 107 ? 55.346 -32.365 55.606 1.00 9.54 124 GLY B O 1
ATOM 3450 N N . ILE B 1 108 ? 54.593 -32.156 53.488 1.00 8.67 125 ILE B N 1
ATOM 3451 C CA . ILE B 1 108 ? 53.585 -31.135 53.790 1.00 9.21 125 ILE B CA 1
ATOM 3452 C C . ILE B 1 108 ? 52.303 -31.504 53.044 1.00 8.55 125 ILE B C 1
ATOM 3453 O O . ILE B 1 108 ? 52.344 -31.804 51.849 1.00 8.63 125 ILE B O 1
ATOM 3458 N N . PRO B 1 109 ? 51.151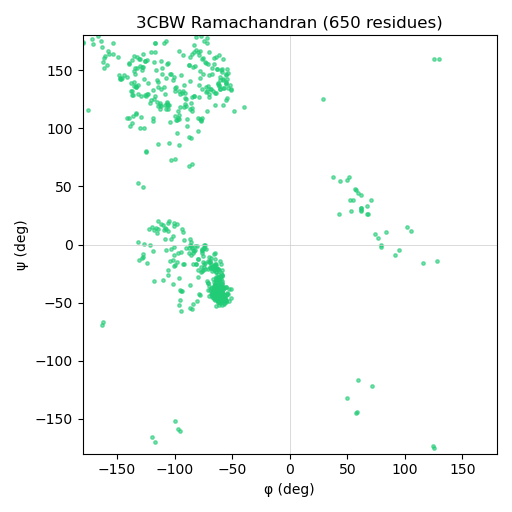 -31.490 53.728 1.00 8.24 126 PRO B N 1
ATOM 3459 C CA . PRO B 1 109 ? 49.895 -31.795 53.041 1.00 8.04 126 PRO B CA 1
ATOM 3460 C C . PRO B 1 109 ? 49.271 -30.605 52.314 1.00 7.54 126 PRO B C 1
ATOM 3461 O O . PRO B 1 109 ? 49.478 -29.443 52.702 1.00 7.98 126 PRO B O 1
ATOM 3465 N N . GLN B 1 110 ? 48.509 -30.915 51.274 1.00 7.20 127 GLN B N 1
ATOM 3466 C CA . GLN B 1 110 ? 47.780 -29.923 50.499 1.00 7.74 127 GLN B CA 1
ATOM 3467 C C . GLN B 1 110 ? 46.366 -30.425 50.343 1.00 7.33 127 GLN B C 1
ATOM 3468 O O . GLN B 1 110 ? 46.164 -31.595 50.025 1.00 8.04 127 GLN B O 1
ATOM 3474 N N . ILE B 1 111 ? 45.392 -29.529 50.505 1.00 7.35 128 ILE B N 1
ATOM 3475 C CA . ILE B 1 111 ? 43.979 -29.885 50.347 1.00 8.50 128 ILE B CA 1
ATOM 3476 C C . ILE B 1 111 ? 43.283 -28.962 49.343 1.00 8.14 128 ILE B C 1
ATOM 3477 O O . ILE B 1 111 ? 43.407 -27.733 49.430 1.00 8.45 128 ILE B O 1
ATOM 3482 N N . SER B 1 112 ? 42.609 -29.579 48.370 1.00 7.96 129 SER B N 1
ATOM 3483 C CA . SER B 1 112 ? 41.696 -28.883 47.464 1.00 7.79 129 SER B CA 1
ATOM 3484 C C . SER B 1 112 ? 40.285 -29.413 47.641 1.00 7.90 129 SER B C 1
ATOM 3485 O O . SER B 1 112 ? 40.068 -30.367 48.385 1.00 7.74 129 SER B O 1
ATOM 3488 N N . LEU B 1 113 ? 39.331 -28.760 46.974 1.00 7.98 130 LEU B N 1
ATOM 3489 C CA . LEU B 1 113 ? 37.911 -29.068 47.143 1.00 8.56 130 LEU B CA 1
ATOM 3490 C C . LEU B 1 113 ? 37.124 -29.046 45.845 1.00 8.24 130 LEU B C 1
ATOM 3491 O O . LEU B 1 113 ? 36.863 -27.975 45.281 1.00 9.72 130 LEU B O 1
ATOM 3496 N N . HIS B 1 114 ? 36.711 -30.222 45.375 1.00 8.57 131 HIS B N 1
ATOM 3497 C CA . HIS B 1 114 ? 35.781 -30.284 44.240 1.00 9.32 131 HIS B CA 1
ATOM 3498 C C . HIS B 1 114 ? 34.349 -30.211 44.748 1.00 9.08 131 HIS B C 1
ATOM 3499 O O . HIS B 1 114 ? 33.583 -31.173 44.671 1.00 9.74 131 HIS B O 1
ATOM 3506 N N . LEU B 1 115 ? 34.001 -29.046 45.288 1.00 9.14 132 LEU B N 1
ATOM 3507 C CA . LEU B 1 115 ? 32.726 -28.850 45.976 1.00 9.28 132 LEU B CA 1
ATOM 3508 C C . LEU B 1 115 ? 31.518 -29.168 45.116 1.00 9.33 132 LEU B C 1
ATOM 3509 O O . LEU B 1 115 ? 31.427 -28.698 43.980 1.00 9.82 132 LEU B O 1
ATOM 3514 N N . ALA B 1 116 ? 30.561 -29.899 45.691 1.00 9.34 133 ALA B N 1
ATOM 3515 C CA . ALA B 1 116 ? 29.244 -30.006 45.089 1.00 9.66 133 ALA B CA 1
ATOM 3516 C C . ALA B 1 116 ? 28.613 -28.620 45.021 1.00 10.22 133 ALA B C 1
ATOM 3517 O O . ALA B 1 116 ? 29.037 -27.683 45.711 1.00 10.31 133 ALA B O 1
ATOM 3519 N N . ASN B 1 117 ? 27.587 -28.520 44.189 1.00 10.49 134 ASN B N 1
ATOM 3520 C CA . ASN B 1 117 ? 26.959 -27.265 43.813 1.00 10.80 134 ASN B CA 1
ATOM 3521 C C . ASN B 1 117 ? 25.715 -26.980 44.663 1.00 11.20 134 ASN B C 1
ATOM 3522 O O . ASN B 1 117 ? 24.675 -27.631 44.482 1.00 11.56 134 ASN B O 1
ATOM 3527 N N . PRO B 1 118 ? 25.800 -26.005 45.586 1.00 10.96 135 PRO B N 1
ATOM 3528 C CA . PRO B 1 118 ? 24.688 -25.785 46.513 1.00 11.73 135 PRO B CA 1
ATOM 3529 C C . PRO B 1 118 ? 23.452 -25.099 45.897 1.00 12.15 135 PRO B C 1
ATOM 3530 O O . PRO B 1 118 ? 22.453 -24.912 46.581 1.00 12.26 135 PRO B O 1
ATOM 3534 N N . ALA B 1 119 ? 23.503 -24.769 44.612 1.00 12.94 136 ALA B N 1
ATOM 3535 C CA . ALA B 1 119 ? 22.280 -24.388 43.902 1.00 13.53 136 ALA B CA 1
ATOM 3536 C C . ALA B 1 119 ? 21.367 -25.598 43.697 1.00 14.60 136 ALA B C 1
ATOM 3537 O O . ALA B 1 119 ? 20.190 -25.441 43.368 1.00 15.37 136 ALA B O 1
ATOM 3539 N N . PHE B 1 120 ? 21.915 -26.795 43.890 1.00 14.57 137 PHE B N 1
ATOM 3540 C CA . PHE B 1 120 ? 21.193 -28.050 43.723 1.00 15.18 137 PHE B CA 1
ATOM 3541 C C . PHE B 1 120 ? 21.115 -28.783 45.050 1.00 15.45 137 PHE B C 1
ATOM 3542 O O . PHE B 1 120 ? 21.843 -28.468 45.988 1.00 15.40 137 PHE B O 1
ATOM 3550 N N . GLN B 1 121 ? 20.245 -29.783 45.123 1.00 15.64 138 GLN B N 1
ATOM 3551 C CA . GLN B 1 121 ? 20.124 -30.592 46.328 1.00 16.10 138 GLN B CA 1
ATOM 3552 C C . GLN B 1 121 ? 21.435 -31.324 46.621 1.00 15.50 138 GLN B C 1
ATOM 3553 O O . GLN B 1 121 ? 21.821 -31.463 47.777 1.00 16.19 138 GLN B O 1
ATOM 3559 N N . SER B 1 122 ? 22.115 -31.784 45.577 1.00 15.11 139 SER B N 1
ATOM 3560 C CA . SER B 1 122 ? 23.429 -32.416 45.732 1.00 14.77 139 SER B CA 1
ATOM 3561 C C . SER B 1 122 ? 24.150 -32.470 44.396 1.00 14.33 139 SER B C 1
ATOM 3562 O O . SER B 1 122 ? 23.560 -32.177 43.358 1.00 13.69 139 SER B O 1
ATOM 3565 N N . GLY B 1 123 ? 25.429 -32.834 44.431 1.00 13.43 140 GLY B N 1
ATOM 3566 C CA . GLY B 1 123 ? 26.211 -33.055 43.225 1.00 12.97 140 GLY B CA 1
ATOM 3567 C C . GLY B 1 123 ? 26.282 -31.840 42.330 1.00 12.82 140 GLY B C 1
ATOM 3568 O O . GLY B 1 123 ? 26.359 -30.710 42.820 1.00 12.53 140 GLY B O 1
ATOM 3569 N N . HIS B 1 124 ? 26.276 -32.081 41.018 1.00 12.85 141 HIS B N 1
ATOM 3570 C CA . HIS B 1 124 ? 26.213 -31.016 40.007 1.00 13.09 141 HIS B CA 1
ATOM 3571 C C . HIS B 1 124 ? 27.400 -30.047 40.043 1.00 12.61 141 HIS B C 1
ATOM 3572 O O . HIS B 1 124 ? 27.256 -28.876 39.669 1.00 12.24 141 HIS B O 1
ATOM 3579 N N . PHE B 1 125 ? 28.575 -30.542 40.429 1.00 11.88 142 PHE B N 1
ATOM 3580 C CA . PHE B 1 125 ? 29.744 -29.663 40.613 1.00 11.51 142 PHE B CA 1
ATOM 3581 C C . PHE B 1 125 ? 30.212 -28.917 39.368 1.00 11.41 142 PHE B C 1
ATOM 3582 O O . PHE B 1 125 ? 30.888 -27.882 39.481 1.00 11.29 142 PHE B O 1
ATOM 3590 N N . LYS B 1 126 ? 29.858 -29.439 38.193 1.00 11.22 143 LYS B N 1
ATOM 3591 C CA . LYS B 1 126 ? 30.242 -28.821 36.925 1.00 12.06 143 LYS B CA 1
ATOM 3592 C C . LYS B 1 126 ? 29.045 -28.299 36.136 1.00 12.53 143 LYS B C 1
ATOM 3593 O O . LYS B 1 126 ? 29.136 -28.084 34.919 1.00 13.74 143 LYS B O 1
ATOM 3599 N N . THR B 1 127 ? 27.935 -28.078 36.827 1.00 12.62 144 THR B N 1
ATOM 3600 C CA . THR B 1 127 ? 26.740 -27.501 36.217 1.00 13.27 144 THR B CA 1
ATOM 3601 C C . THR B 1 127 ? 26.716 -25.995 36.454 1.00 13.67 144 THR B C 1
ATOM 3602 O O . THR B 1 127 ? 26.680 -25.562 37.601 1.00 13.68 144 THR B O 1
ATOM 3606 N N . PRO B 1 128 ? 26.745 -25.186 35.373 1.00 13.85 145 PRO B N 1
ATOM 3607 C CA . PRO B 1 128 ? 26.736 -23.733 35.552 1.00 14.25 145 PRO B CA 1
ATOM 3608 C C . PRO B 1 128 ? 25.474 -23.212 36.213 1.00 14.24 145 PRO B C 1
ATOM 3609 O O . PRO B 1 128 ? 24.403 -23.823 36.095 1.00 14.89 145 PRO B O 1
ATOM 3613 N N . ILE B 1 129 ? 25.616 -22.098 36.920 1.00 13.76 146 ILE B N 1
ATOM 3614 C CA . ILE B 1 129 ? 24.515 -21.442 37.614 1.00 14.11 146 ILE B CA 1
ATOM 3615 C C . ILE B 1 129 ? 24.460 -19.974 37.218 1.00 13.53 146 ILE B C 1
ATOM 3616 O O . ILE B 1 129 ? 25.422 -19.437 36.652 1.00 13.28 146 ILE B O 1
ATOM 3621 N N . THR B 1 130 ? 23.336 -19.323 37.496 1.00 13.50 147 THR B N 1
ATOM 3622 C CA . THR B 1 130 ? 23.203 -17.900 37.183 1.00 14.21 147 THR B CA 1
ATOM 3623 C C . THR B 1 130 ? 23.782 -17.059 38.312 1.00 14.32 147 THR B C 1
ATOM 3624 O O . THR B 1 130 ? 23.979 -17.545 39.430 1.00 14.16 147 THR B O 1
ATOM 3628 N N . ASN B 1 131 ? 24.026 -15.786 38.026 1.00 14.49 148 ASN B N 1
ATOM 3629 C CA . ASN B 1 131 ? 24.445 -14.858 39.062 1.00 14.69 148 ASN B CA 1
ATOM 3630 C C . ASN B 1 131 ? 23.437 -14.715 40.207 1.00 15.08 148 ASN B C 1
ATOM 3631 O O . ASN B 1 131 ? 23.822 -14.581 41.359 1.00 14.91 148 ASN B O 1
ATOM 3636 N N . ASP B 1 132 ? 22.143 -14.765 39.889 1.00 15.11 149 ASP B N 1
ATOM 3637 C CA . ASP B 1 132 ? 21.109 -14.738 40.931 1.00 15.62 149 ASP B CA 1
ATOM 3638 C C . ASP B 1 132 ? 21.193 -15.960 41.871 1.00 15.06 149 ASP B C 1
ATOM 3639 O O . ASP B 1 132 ? 21.039 -15.826 43.089 1.00 14.94 149 ASP B O 1
ATOM 3644 N N . GLN B 1 133 ? 21.456 -17.136 41.306 1.00 14.39 150 GLN B N 1
ATOM 3645 C CA . GLN B 1 133 ? 21.658 -18.345 42.117 1.00 13.89 150 GLN B CA 1
ATOM 3646 C C . GLN B 1 133 ? 22.911 -18.222 42.986 1.00 13.50 150 GLN B C 1
ATOM 3647 O O . GLN B 1 133 ? 22.912 -18.613 44.149 1.00 13.31 150 GLN B O 1
ATOM 3653 N N . TYR B 1 134 ? 23.971 -17.674 42.403 1.00 12.71 151 TYR B N 1
ATOM 3654 C CA . TYR B 1 134 ? 25.238 -17.456 43.104 1.00 12.17 151 TYR B CA 1
ATOM 3655 C C . TYR B 1 134 ? 25.019 -16.531 44.305 1.00 12.54 151 TYR B C 1
ATOM 3656 O O . TYR B 1 134 ? 25.534 -16.781 45.416 1.00 12.61 151 TYR B O 1
ATOM 3665 N N . LYS B 1 135 ? 24.224 -15.478 44.103 1.00 13.06 152 LYS B N 1
ATOM 3666 C CA . LYS B 1 135 ? 23.893 -14.579 45.200 1.00 13.87 152 LYS B CA 1
ATOM 3667 C C . LYS B 1 135 ? 23.166 -15.288 46.337 1.00 13.81 152 LYS B C 1
ATOM 3668 O O . LYS B 1 135 ? 23.409 -14.991 47.500 1.00 13.94 152 LYS B O 1
ATOM 3674 N N . LYS B 1 136 ? 22.278 -16.225 46.006 1.00 13.97 153 LYS B N 1
ATOM 3675 C CA . LYS B 1 136 ? 21.591 -16.997 47.044 1.00 14.87 153 LYS B CA 1
ATOM 3676 C C . LYS B 1 136 ? 22.577 -17.842 47.842 1.00 14.14 153 LYS B C 1
ATOM 3677 O O . LYS B 1 136 ? 22.484 -17.921 49.059 1.00 14.48 153 LYS B O 1
ATOM 3683 N N . ILE B 1 137 ? 23.531 -18.456 47.147 1.00 12.87 154 ILE B N 1
ATOM 3684 C CA . ILE B 1 137 ? 24.573 -19.259 47.800 1.00 12.69 154 ILE B CA 1
ATOM 3685 C C . ILE B 1 137 ? 25.374 -18.442 48.816 1.00 12.89 154 ILE B C 1
ATOM 3686 O O . ILE B 1 137 ? 25.752 -18.955 49.872 1.00 12.81 154 ILE B O 1
ATOM 3691 N N . LEU B 1 138 ? 25.610 -17.170 48.500 1.00 13.02 155 LEU B N 1
ATOM 3692 C CA . LEU B 1 138 ? 26.333 -16.259 49.383 1.00 13.66 155 LEU B CA 1
ATOM 3693 C C . LEU B 1 138 ? 25.529 -15.803 50.602 1.00 14.28 155 LEU B C 1
ATOM 3694 O O . LEU B 1 138 ? 26.093 -15.268 51.557 1.00 14.68 155 LEU B O 1
ATOM 3699 N N . ASP B 1 139 ? 24.213 -16.006 50.556 1.00 14.90 156 ASP B N 1
ATOM 3700 C CA . ASP B 1 139 ? 23.311 -15.581 51.615 1.00 15.07 156 ASP B CA 1
ATOM 3701 C C . ASP B 1 139 ? 23.031 -16.780 52.520 1.00 14.75 156 ASP B C 1
ATOM 3702 O O . ASP B 1 139 ? 22.320 -17.709 52.127 1.00 14.53 156 ASP B O 1
ATOM 3707 N N . SER B 1 140 ? 23.606 -16.759 53.724 1.00 15.51 157 SER B N 1
ATOM 3708 C CA . SER B 1 140 ? 23.492 -17.868 54.675 1.00 16.32 157 SER B CA 1
ATOM 3709 C C . SER B 1 140 ? 22.054 -18.215 55.094 1.00 16.76 157 SER B C 1
ATOM 3710 O O . SER B 1 140 ? 21.815 -19.296 55.632 1.00 17.39 157 SER B O 1
ATOM 3713 N N . SER B 1 141 ? 21.108 -17.305 54.853 1.00 17.49 158 SER B N 1
ATOM 3714 C CA . SER B 1 141 ? 19.706 -17.518 55.250 1.00 17.83 158 SER B CA 1
ATOM 3715 C C . SER B 1 141 ? 18.901 -18.380 54.270 1.00 17.47 158 SER B C 1
ATOM 3716 O O . SER B 1 141 ? 17.825 -18.879 54.619 1.00 18.31 158 SER B O 1
ATOM 3719 N N . THR B 1 142 ? 19.406 -18.545 53.050 1.00 16.43 159 THR B N 1
ATOM 3720 C CA . THR B 1 142 ? 18.708 -19.317 52.021 1.00 15.78 159 THR B CA 1
ATOM 3721 C C . THR B 1 142 ? 19.059 -20.789 52.154 1.00 15.44 159 THR B C 1
ATOM 3722 O O . THR B 1 142 ? 20.077 -21.144 52.769 1.00 15.00 159 THR B O 1
ATOM 3726 N N . VAL B 1 143 ? 18.227 -21.648 51.565 1.00 15.49 160 VAL B N 1
ATOM 3727 C CA . VAL B 1 143 ? 18.526 -23.079 51.495 1.00 15.70 160 VAL B CA 1
ATOM 3728 C C . VAL B 1 143 ? 19.864 -23.314 50.780 1.00 14.80 160 VAL B C 1
ATOM 3729 O O . VAL B 1 143 ? 20.643 -24.181 51.188 1.00 13.63 160 VAL B O 1
ATOM 3733 N N . GLU B 1 144 ? 20.134 -22.531 49.736 1.00 13.60 161 GLU B N 1
ATOM 3734 C CA . GLU B 1 144 ? 21.400 -22.622 48.997 1.00 13.07 161 GLU B CA 1
ATOM 3735 C C . GLU B 1 144 ? 22.592 -22.300 49.894 1.00 12.62 161 GLU B C 1
ATOM 3736 O O . GLU B 1 144 ? 23.601 -23.026 49.893 1.00 12.71 161 GLU B O 1
ATOM 3742 N N . GLY B 1 145 ? 22.466 -21.236 50.677 1.00 12.18 162 GLY B N 1
ATOM 3743 C CA . GLY B 1 145 ? 23.525 -20.808 51.571 1.00 12.85 162 GLY B CA 1
ATOM 3744 C C . GLY B 1 145 ? 23.736 -21.809 52.689 1.00 12.61 162 GLY B C 1
ATOM 3745 O O . GLY B 1 145 ? 24.870 -22.059 53.099 1.00 12.33 162 GLY B O 1
ATOM 3746 N N . LYS B 1 146 ? 22.648 -22.398 53.187 1.00 12.54 163 LYS B N 1
ATOM 3747 C CA . LYS B 1 146 ? 22.728 -23.446 54.206 1.00 13.18 163 LYS B CA 1
ATOM 3748 C C . LYS B 1 146 ? 23.433 -24.693 53.670 1.00 12.34 163 LYS B C 1
ATOM 3749 O O . LYS B 1 146 ? 24.188 -25.339 54.396 1.00 11.90 163 LYS B O 1
ATOM 3755 N N . ARG B 1 147 ? 23.184 -25.035 52.408 1.00 11.93 164 ARG B N 1
ATOM 3756 C CA . ARG B 1 147 ? 23.894 -26.147 51.762 1.00 11.92 164 ARG B CA 1
ATOM 3757 C C . ARG B 1 147 ? 25.389 -25.874 51.699 1.00 11.23 164 ARG B C 1
ATOM 3758 O O . ARG B 1 147 ? 26.202 -26.754 52.024 1.00 11.56 164 ARG B O 1
ATOM 3766 N N . LEU B 1 148 ? 25.758 -24.660 51.299 1.00 10.81 165 LEU B N 1
ATOM 3767 C CA . LEU B 1 148 ? 27.177 -24.279 51.274 1.00 10.71 165 LEU B CA 1
ATOM 3768 C C . LEU B 1 148 ? 27.780 -24.449 52.656 1.00 10.56 165 LEU B C 1
ATOM 3769 O O . LEU B 1 148 ? 28.822 -25.093 52.809 1.00 9.96 165 LEU B O 1
ATOM 3774 N N . ASN B 1 149 ? 27.125 -23.883 53.665 1.00 10.92 166 ASN B N 1
ATOM 3775 C CA . ASN B 1 149 ? 27.674 -23.922 55.009 1.00 11.38 166 ASN B CA 1
ATOM 3776 C C . ASN B 1 149 ? 27.737 -25.316 55.606 1.00 11.17 166 ASN B C 1
ATOM 3777 O O . ASN B 1 149 ? 28.629 -25.609 56.401 1.00 11.62 166 ASN B O 1
ATOM 3782 N N . ALA B 1 150 ? 26.822 -26.190 55.204 1.00 11.44 167 ALA B N 1
ATOM 3783 C CA . ALA B 1 150 ? 26.889 -27.581 55.633 1.00 11.42 167 ALA B CA 1
ATOM 3784 C C . ALA B 1 150 ? 28.163 -28.256 55.111 1.00 10.62 167 ALA B C 1
ATOM 3785 O O . ALA B 1 150 ? 28.836 -28.990 55.844 1.00 10.33 167 ALA B O 1
ATOM 3787 N N . MET B 1 151 ? 28.502 -28.020 53.846 1.00 10.31 168 MET B N 1
ATOM 3788 C CA . MET B 1 151 ? 29.767 -28.529 53.311 1.00 9.77 168 MET B CA 1
ATOM 3789 C C . MET B 1 151 ? 30.957 -27.902 54.027 1.00 9.87 168 MET B C 1
ATOM 3790 O O . MET B 1 151 ? 31.889 -28.598 54.422 1.00 9.32 168 MET B O 1
ATOM 3795 N N . LEU B 1 152 ? 30.932 -26.583 54.206 1.00 9.43 169 LEU B N 1
ATOM 3796 C CA . LEU B 1 152 ? 32.059 -25.902 54.838 1.00 9.48 169 LEU B CA 1
ATOM 3797 C C . LEU B 1 152 ? 32.299 -26.400 56.251 1.00 9.00 169 LEU B C 1
ATOM 3798 O O . LEU B 1 152 ? 33.447 -26.573 56.670 1.00 8.83 169 LEU B O 1
ATOM 3803 N N . SER B 1 153 ? 31.221 -26.656 56.987 1.00 9.27 170 SER B N 1
ATOM 3804 C CA . SER B 1 153 ? 31.360 -27.167 58.345 1.00 9.64 170 SER B CA 1
ATOM 3805 C C . SER B 1 153 ? 32.037 -28.533 58.387 1.00 9.30 170 SER B C 1
ATOM 3806 O O . SER B 1 153 ? 32.903 -28.760 59.225 1.00 9.94 170 SER B O 1
ATOM 3809 N N . LYS B 1 154 ? 31.646 -29.436 57.485 1.00 9.17 171 LYS B N 1
ATOM 3810 C CA . LYS B 1 154 ? 32.259 -30.758 57.452 1.00 10.00 171 LYS B CA 1
ATOM 3811 C C . LYS B 1 154 ? 33.742 -30.681 57.058 1.00 9.17 171 LYS B C 1
ATOM 3812 O O . LYS B 1 154 ? 34.571 -31.387 57.611 1.00 9.79 171 LYS B O 1
ATOM 3818 N N . ILE B 1 155 ? 34.062 -29.815 56.100 1.00 8.80 172 ILE B N 1
ATOM 3819 C CA . ILE B 1 155 ? 35.447 -29.545 55.721 1.00 7.99 172 ILE B CA 1
ATOM 3820 C C . ILE B 1 155 ? 36.230 -29.035 56.933 1.00 8.27 172 ILE B C 1
ATOM 3821 O O . ILE B 1 155 ? 37.321 -29.509 57.229 1.00 8.53 172 ILE B O 1
ATOM 3826 N N . ALA B 1 156 ? 35.658 -28.075 57.650 1.00 8.47 173 ALA B N 1
ATOM 3827 C CA . ALA B 1 156 ? 36.334 -27.488 58.804 1.00 9.10 173 ALA B CA 1
ATOM 3828 C C . ALA B 1 156 ? 36.536 -28.508 59.917 1.00 9.33 173 ALA B C 1
ATOM 3829 O O . ALA B 1 156 ? 37.550 -28.472 60.614 1.00 9.45 173 ALA B O 1
ATOM 3831 N N . ASP B 1 157 ? 35.578 -29.417 60.089 1.00 9.67 174 ASP B N 1
ATOM 3832 C CA . ASP B 1 157 ? 35.716 -30.491 61.061 1.00 11.05 174 ASP B CA 1
ATOM 3833 C C . ASP B 1 157 ? 36.968 -31.305 60.721 1.00 10.95 174 ASP B C 1
ATOM 3834 O O . ASP B 1 157 ? 37.748 -31.650 61.612 1.00 11.88 174 ASP B O 1
ATOM 3839 N N . GLY B 1 158 ? 37.169 -31.613 59.438 1.00 10.77 175 GLY B N 1
ATOM 3840 C CA . GLY B 1 158 ? 38.381 -32.301 58.991 1.00 10.69 175 GLY B CA 1
ATOM 3841 C C . GLY B 1 158 ? 39.641 -31.489 59.226 1.00 10.14 175 GLY B C 1
ATOM 3842 O O . GLY B 1 158 ? 40.638 -32.001 59.735 1.00 9.45 175 GLY B O 1
ATOM 3843 N N . LEU B 1 159 ? 39.599 -30.218 58.843 1.00 9.24 176 LEU B N 1
ATOM 3844 C CA . LEU B 1 159 ? 40.752 -29.343 59.053 1.00 9.05 176 LEU B CA 1
ATOM 3845 C C . LEU B 1 159 ? 41.130 -29.219 60.531 1.00 9.28 176 LEU B C 1
ATOM 3846 O O . LEU B 1 159 ? 42.317 -29.170 60.861 1.00 9.22 176 LEU B O 1
ATOM 3851 N N . GLN B 1 160 ? 40.136 -29.212 61.416 1.00 9.73 177 GLN B N 1
ATOM 3852 C CA . GLN B 1 160 ? 40.385 -29.138 62.861 1.00 10.12 177 GLN B CA 1
ATOM 3853 C C . GLN B 1 160 ? 41.239 -30.306 63.366 1.00 10.17 177 GLN B C 1
ATOM 3854 O O . GLN B 1 160 ? 42.096 -30.141 64.237 1.00 10.48 177 GLN B O 1
ATOM 3860 N N . GLU B 1 161 ? 41.004 -31.485 62.810 1.00 10.56 178 GLU B N 1
ATOM 3861 C CA . GLU B 1 161 ? 41.784 -32.653 63.196 1.00 10.81 178 GLU B CA 1
ATOM 3862 C C . GLU B 1 161 ? 43.280 -32.436 62.899 1.00 10.60 178 GLU B C 1
ATOM 3863 O O . GLU B 1 161 ? 44.147 -32.743 63.726 1.00 11.66 178 GLU B O 1
ATOM 3869 N N . LEU B 1 162 ? 43.580 -31.873 61.731 1.00 10.24 179 LEU B N 1
ATOM 3870 C CA . LEU B 1 162 ? 44.959 -31.551 61.362 1.00 10.11 179 LEU B CA 1
ATOM 3871 C C . LEU B 1 162 ? 45.525 -30.454 62.256 1.00 10.04 179 LEU B C 1
ATOM 3872 O O . LEU B 1 162 ? 46.680 -30.536 62.692 1.00 10.10 179 LEU B O 1
ATOM 3877 N N . GLU B 1 163 ? 44.710 -29.444 62.569 1.00 9.91 180 GLU B N 1
ATOM 3878 C CA . GLU B 1 163 ? 45.157 -28.359 63.423 1.00 10.67 180 GLU B CA 1
ATOM 3879 C C . GLU B 1 163 ? 45.531 -28.843 64.822 1.00 11.12 180 GLU B C 1
ATOM 3880 O O . GLU B 1 163 ? 46.493 -28.351 65.416 1.00 11.83 180 GLU B O 1
ATOM 3886 N N . ASN B 1 164 ? 44.772 -29.806 65.337 1.00 11.80 181 ASN B N 1
ATOM 3887 C CA . ASN B 1 164 ? 45.047 -30.368 66.665 1.00 13.07 181 ASN B CA 1
ATOM 3888 C C . ASN B 1 164 ? 46.413 -31.048 66.759 1.00 13.61 181 ASN B C 1
ATOM 3889 O O . ASN B 1 164 ? 46.953 -31.227 67.862 1.00 14.88 181 ASN B O 1
ATOM 3894 N N . GLN B 1 165 ? 46.971 -31.434 65.613 1.00 13.24 182 GLN B N 1
ATOM 3895 C CA . GLN B 1 165 ? 48.324 -31.996 65.568 1.00 14.32 182 GLN B CA 1
ATOM 3896 C C . GLN B 1 165 ? 49.348 -30.963 65.093 1.00 13.14 182 GLN B C 1
ATOM 3897 O O . GLN B 1 165 ? 50.512 -31.298 64.861 1.00 13.43 182 GLN B O 1
ATOM 3903 N N . GLY B 1 166 ? 48.916 -29.711 64.948 1.00 12.40 183 GLY B N 1
ATOM 3904 C CA . GLY B 1 166 ? 49.801 -28.617 64.533 1.00 12.22 183 GLY B CA 1
ATOM 3905 C C . GLY B 1 166 ? 50.331 -28.716 63.111 1.00 11.25 183 GLY B C 1
ATOM 3906 O O . GLY B 1 166 ? 51.390 -28.169 62.809 1.00 11.27 183 GLY B O 1
ATOM 3907 N N . VAL B 1 167 ? 49.585 -29.398 62.243 1.00 10.45 184 VAL B N 1
ATOM 3908 C CA . VAL B 1 167 ? 50.008 -29.643 60.867 1.00 9.86 184 VAL B CA 1
ATOM 3909 C C . VAL B 1 167 ? 49.628 -28.457 59.975 1.00 9.42 184 VAL B C 1
ATOM 3910 O O . VAL B 1 167 ? 48.449 -28.168 59.793 1.00 9.11 184 VAL B O 1
ATOM 3914 N N . PRO B 1 168 ? 50.610 -27.771 59.385 1.00 9.16 185 PRO B N 1
ATOM 3915 C CA . PRO B 1 168 ? 50.255 -26.723 58.414 1.00 8.92 185 PRO B CA 1
ATOM 3916 C C . PRO B 1 168 ? 49.702 -27.362 57.137 1.00 8.38 185 PRO B C 1
ATOM 3917 O O . PRO B 1 168 ? 50.137 -28.452 56.741 1.00 8.76 185 PRO B O 1
ATOM 3921 N N . VAL B 1 169 ? 48.746 -26.676 56.512 1.00 8.32 186 VAL B N 1
ATOM 3922 C CA . VAL B 1 169 ? 48.056 -27.201 55.339 1.00 8.24 186 VAL B CA 1
ATOM 3923 C C . VAL B 1 169 ? 48.077 -26.156 54.235 1.00 7.59 186 VAL B C 1
ATOM 3924 O O . VAL B 1 169 ? 47.690 -25.004 54.460 1.00 7.75 186 VAL B O 1
ATOM 3928 N N . LEU B 1 170 ? 48.536 -26.561 53.051 1.00 7.67 187 LEU B N 1
ATOM 3929 C CA . LEU B 1 170 ? 48.374 -25.741 51.847 1.00 7.72 187 LEU B CA 1
ATOM 3930 C C . LEU B 1 170 ? 46.923 -25.921 51.419 1.00 7.57 187 LEU B C 1
ATOM 3931 O O . LEU B 1 170 ? 46.520 -26.984 50.940 1.00 8.04 187 LEU B O 1
ATOM 3936 N N . PHE B 1 171 ? 46.120 -24.886 51.653 1.00 7.35 188 PHE B N 1
ATOM 3937 C CA . PHE B 1 171 ? 44.666 -24.957 51.453 1.00 7.43 188 PHE B CA 1
ATOM 3938 C C . PHE B 1 171 ? 44.307 -24.188 50.204 1.00 7.49 188 PHE B C 1
ATOM 3939 O O . PHE B 1 171 ? 44.548 -22.980 50.125 1.00 7.22 188 PHE B O 1
ATOM 3947 N N . ARG B 1 172 ? 43.771 -24.901 49.217 1.00 7.74 189 ARG B N 1
ATOM 3948 C CA . ARG B 1 172 ? 43.602 -24.347 47.877 1.00 7.64 189 ARG B CA 1
ATOM 3949 C C . ARG B 1 172 ? 42.140 -24.470 47.448 1.00 7.98 189 ARG B C 1
ATOM 3950 O O . ARG B 1 172 ? 41.788 -25.380 46.694 1.00 7.96 189 ARG B O 1
ATOM 3958 N N . PRO B 1 173 ? 41.278 -23.550 47.922 1.00 7.58 190 PRO B N 1
ATOM 3959 C CA . PRO B 1 173 ? 39.845 -23.600 47.615 1.00 8.50 190 PRO B CA 1
ATOM 3960 C C . PRO B 1 173 ? 39.499 -22.874 46.317 1.00 8.82 190 PRO B C 1
ATOM 3961 O O . PRO B 1 173 ? 40.213 -21.961 45.893 1.00 8.60 190 PRO B O 1
ATOM 3965 N N . LEU B 1 174 ? 38.398 -23.287 45.692 1.00 8.17 191 LEU B N 1
ATOM 3966 C CA . LEU B 1 174 ? 37.795 -22.505 44.599 1.00 8.52 191 LEU B CA 1
ATOM 3967 C C . LEU B 1 174 ? 38.800 -22.258 43.474 1.00 8.36 191 LEU B C 1
ATOM 3968 O O . LEU B 1 174 ? 38.921 -21.154 42.950 1.00 8.69 191 LEU B O 1
ATOM 3973 N N . HIS B 1 175 ? 39.484 -23.321 43.060 1.00 8.41 192 HIS B N 1
ATOM 3974 C CA . HIS B 1 175 ? 40.522 -23.228 42.054 1.00 8.36 192 HIS B CA 1
ATOM 3975 C C . HIS B 1 175 ? 39.942 -23.157 40.634 1.00 8.53 192 HIS B C 1
ATOM 3976 O O . HIS B 1 175 ? 38.752 -23.455 40.403 1.00 8.63 192 HIS B O 1
ATOM 3983 N N . GLU B 1 176 ? 40.793 -22.770 39.683 1.00 9.34 193 GLU B N 1
ATOM 3984 C CA . GLU B 1 176 ? 40.420 -22.760 38.251 1.00 9.22 193 GLU B CA 1
ATOM 3985 C C . GLU B 1 176 ? 39.124 -21.994 37.991 1.00 9.53 193 GLU B C 1
ATOM 3986 O O . GLU B 1 176 ? 38.301 -22.374 37.155 1.00 9.31 193 GLU B O 1
ATOM 3992 N N . MET B 1 177 ? 38.969 -20.901 38.729 1.00 9.36 194 MET B N 1
ATOM 3993 C CA . MET B 1 177 ? 37.769 -20.077 38.682 1.00 9.85 194 MET B CA 1
ATOM 3994 C C . MET B 1 177 ? 37.597 -19.309 37.371 1.00 10.24 194 MET B C 1
ATOM 3995 O O . MET B 1 177 ? 36.486 -18.871 37.050 1.00 10.81 194 MET B O 1
ATOM 4000 N N . ASN B 1 178 ? 38.690 -19.151 36.626 1.00 10.24 195 ASN B N 1
ATOM 4001 C CA . ASN B 1 178 ? 38.634 -18.549 35.292 1.00 11.00 195 ASN B CA 1
ATOM 4002 C C . ASN B 1 178 ? 38.309 -19.569 34.205 1.00 12.20 195 ASN B C 1
ATOM 4003 O O . ASN B 1 178 ? 38.187 -19.215 33.036 1.00 12.87 195 ASN B O 1
ATOM 4008 N N . GLY B 1 179 ? 38.159 -20.831 34.598 1.00 12.30 196 GLY B N 1
ATOM 4009 C CA . GLY B 1 179 ? 37.646 -21.862 33.698 1.00 13.62 196 GLY B CA 1
ATOM 4010 C C . GLY B 1 179 ? 36.131 -21.812 33.621 1.00 14.25 196 GLY B C 1
ATOM 4011 O O . GLY B 1 179 ? 35.505 -21.005 34.303 1.00 15.42 196 GLY B O 1
ATOM 4012 N N . GLU B 1 180 ? 35.560 -22.695 32.803 1.00 13.77 197 GLU B N 1
ATOM 4013 C CA . GLU B 1 180 ? 34.119 -22.747 32.540 1.00 14.17 197 GLU B CA 1
ATOM 4014 C C . GLU B 1 180 ? 33.481 -24.045 33.040 1.00 14.22 197 GLU B C 1
ATOM 4015 O O . GLU B 1 180 ? 32.325 -24.337 32.724 1.00 15.93 197 GLU B O 1
ATOM 4021 N N . TRP B 1 181 ? 34.233 -24.831 33.801 1.00 12.93 198 TRP B N 1
ATOM 4022 C CA . TRP B 1 181 ? 33.755 -26.139 34.245 1.00 12.42 198 TRP B CA 1
ATOM 4023 C C . TRP B 1 181 ? 33.127 -26.158 35.642 1.00 11.88 198 TRP B C 1
ATOM 4024 O O . TRP B 1 181 ? 32.005 -26.634 35.804 1.00 12.35 198 TRP B O 1
ATOM 4035 N N . PHE B 1 182 ? 33.821 -25.630 36.653 1.00 11.30 199 PHE B N 1
ATOM 4036 C CA . PHE B 1 182 ? 33.276 -25.647 38.023 1.00 10.87 199 PHE B CA 1
ATOM 4037 C C . PHE B 1 182 ? 32.168 -24.612 38.206 1.00 10.69 199 PHE B C 1
ATOM 4038 O O . PHE B 1 182 ? 32.209 -23.523 37.617 1.00 11.37 199 PHE B O 1
ATOM 4046 N N . TRP B 1 183 ? 31.183 -24.932 39.045 1.00 10.46 200 TRP B N 1
ATOM 4047 C CA . TRP B 1 183 ? 30.058 -24.025 39.265 1.00 10.47 200 TRP B CA 1
ATOM 4048 C C . TRP B 1 183 ? 30.455 -22.635 39.787 1.00 10.23 200 TRP B C 1
ATOM 4049 O O . TRP B 1 183 ? 29.722 -21.666 39.583 1.00 10.70 200 TRP B O 1
ATOM 4060 N N . TRP B 1 184 ? 31.585 -22.534 40.476 1.00 10.52 201 TRP B N 1
ATOM 4061 C CA . TRP B 1 184 ? 31.981 -21.270 41.085 1.00 10.08 201 TRP B CA 1
ATOM 4062 C C . TRP B 1 184 ? 32.707 -20.308 40.154 1.00 10.36 201 TRP B C 1
ATOM 4063 O O . TRP B 1 184 ? 32.994 -19.184 40.553 1.00 11.27 201 TRP B O 1
ATOM 4074 N N . GLY B 1 185 ? 33.035 -20.761 38.951 1.00 10.52 202 GLY B N 1
ATOM 4075 C CA . GLY B 1 185 ? 33.803 -19.953 38.015 1.00 11.64 202 GLY B CA 1
ATOM 4076 C C . GLY B 1 185 ? 32.946 -19.281 36.962 1.00 12.13 202 GLY B C 1
ATOM 4077 O O . GLY B 1 185 ? 31.771 -18.984 37.194 1.00 12.49 202 GLY B O 1
ATOM 4078 N N . LEU B 1 186 ? 33.543 -19.046 35.800 1.00 13.20 203 LEU B N 1
ATOM 4079 C CA . LEU B 1 186 ? 32.811 -18.464 34.674 1.00 14.43 203 LEU B CA 1
ATOM 4080 C C . LEU B 1 186 ? 31.759 -19.433 34.141 1.00 16.06 203 LEU B C 1
ATOM 4081 O O . LEU B 1 186 ? 31.959 -20.647 34.172 1.00 16.28 203 LEU B O 1
ATOM 4086 N N . THR B 1 187 ? 30.642 -18.875 33.664 1.00 18.22 204 THR B N 1
ATOM 4087 C CA . THR B 1 187 ? 29.547 -19.672 33.104 1.00 19.99 204 THR B CA 1
ATOM 4088 C C . THR B 1 187 ? 29.850 -20.101 31.674 1.00 20.72 204 THR B C 1
ATOM 4089 O O . THR B 1 187 ? 29.260 -21.061 31.168 1.00 21.69 204 THR B O 1
ATOM 4093 N N . SER B 1 188 ? 30.753 -19.376 31.020 1.00 21.10 205 SER B N 1
ATOM 4094 C CA . SER B 1 188 ? 31.085 -19.642 29.628 1.00 21.56 205 SER B CA 1
ATOM 4095 C C . SER B 1 188 ? 32.538 -19.312 29.312 1.00 21.37 205 SER B C 1
ATOM 4096 O O . SER B 1 188 ? 33.104 -18.361 29.860 1.00 21.34 205 SER B O 1
ATOM 4099 N N . TYR B 1 189 ? 33.118 -20.110 28.418 1.00 20.98 206 TYR B N 1
ATOM 4100 C CA . TYR B 1 189 ? 34.513 -20.018 27.984 1.00 20.85 206 TYR B CA 1
ATOM 4101 C C . TYR B 1 189 ? 35.044 -18.586 27.795 1.00 20.86 206 TYR B C 1
ATOM 4102 O O . TYR B 1 189 ? 34.541 -17.840 26.945 1.00 21.11 206 TYR B O 1
ATOM 4111 N N . ASN B 1 190 ? 36.069 -18.231 28.584 1.00 20.43 207 ASN B N 1
ATOM 4112 C CA . ASN B 1 190 ? 36.718 -16.901 28.574 1.00 19.94 207 ASN B CA 1
ATOM 4113 C C . ASN B 1 190 ? 35.748 -15.718 28.492 1.00 19.83 207 ASN B C 1
ATOM 4114 O O . ASN B 1 190 ? 36.110 -14.638 28.018 1.00 19.74 207 ASN B O 1
ATOM 4119 N N . GLN B 1 191 ? 34.523 -15.926 28.960 1.00 20.16 208 GLN B N 1
ATOM 4120 C CA . GLN B 1 191 ? 33.482 -14.912 28.878 1.00 21.18 208 GLN B CA 1
ATOM 4121 C C . GLN B 1 191 ? 33.537 -14.031 30.119 1.00 20.74 208 GLN B C 1
ATOM 4122 O O . GLN B 1 191 ? 33.071 -14.425 31.193 1.00 20.60 208 GLN B O 1
ATOM 4128 N N . LYS B 1 192 ? 34.105 -12.838 29.980 1.00 20.37 209 LYS B N 1
ATOM 4129 C CA . LYS B 1 192 ? 34.210 -11.932 31.118 1.00 20.43 209 LYS B CA 1
ATOM 4130 C C . LYS B 1 192 ? 32.824 -11.517 31.581 1.00 19.98 209 LYS B C 1
ATOM 4131 O O . LYS B 1 192 ? 31.973 -11.130 30.785 1.00 20.60 209 LYS B O 1
ATOM 4137 N N . ASP B 1 193 ? 32.600 -11.642 32.879 1.00 19.07 210 ASP B N 1
ATOM 4138 C CA . ASP B 1 193 ? 31.357 -11.254 33.512 1.00 18.65 210 ASP B CA 1
ATOM 4139 C C . ASP B 1 193 ? 31.829 -10.580 34.790 1.00 17.94 210 ASP B C 1
ATOM 4140 O O . ASP B 1 193 ? 32.241 -11.254 35.741 1.00 17.58 210 ASP B O 1
ATOM 4145 N N . ASN B 1 194 ? 31.807 -9.249 34.798 1.00 17.43 211 ASN B N 1
ATOM 4146 C CA . ASN B 1 194 ? 32.276 -8.465 35.943 1.00 16.86 211 ASN B CA 1
ATOM 4147 C C . ASN B 1 194 ? 31.547 -8.832 37.225 1.00 16.06 211 ASN B C 1
ATOM 4148 O O . ASN B 1 194 ? 32.143 -8.871 38.307 1.00 15.34 211 ASN B O 1
ATOM 4153 N N . GLU B 1 195 ? 30.253 -9.112 37.107 1.00 15.18 212 GLU B N 1
ATOM 4154 C CA . GLU B 1 195 ? 29.482 -9.488 38.274 1.00 15.04 212 GLU B CA 1
ATOM 4155 C C . GLU B 1 195 ? 29.925 -10.853 38.810 1.00 13.95 212 GLU B C 1
ATOM 4156 O O . GLU B 1 195 ? 30.061 -11.023 40.028 1.00 13.98 212 GLU B O 1
ATOM 4162 N N . ARG B 1 196 ? 30.172 -11.806 37.912 1.00 13.63 213 ARG B N 1
ATOM 4163 C CA . ARG B 1 196 ? 30.656 -13.125 38.334 1.00 13.01 213 ARG B CA 1
ATOM 4164 C C . ARG B 1 196 ? 32.014 -13.016 39.052 1.00 12.81 213 ARG B C 1
ATOM 4165 O O . ARG B 1 196 ? 32.249 -13.674 40.072 1.00 12.69 213 ARG B O 1
ATOM 4173 N N . ILE B 1 197 ? 32.903 -12.193 38.513 1.00 12.33 214 ILE B N 1
ATOM 4174 C CA . ILE B 1 197 ? 34.207 -11.952 39.132 1.00 12.56 214 ILE B CA 1
ATOM 4175 C C . ILE B 1 197 ? 34.040 -11.429 40.559 1.00 12.10 214 ILE B C 1
ATOM 4176 O O . ILE B 1 197 ? 34.666 -11.943 41.488 1.00 12.02 214 ILE B O 1
ATOM 4181 N N . SER B 1 198 ? 33.161 -10.446 40.740 1.00 11.89 215 SER B N 1
ATOM 4182 C CA A SER B 1 198 ? 32.893 -9.883 42.044 0.50 12.04 215 SER B CA 1
ATOM 4183 C CA B SER B 1 198 ? 32.888 -9.882 42.067 0.50 12.37 215 SER B CA 1
ATOM 4184 C C . SER B 1 198 ? 32.300 -10.927 43.008 1.00 12.19 215 SER B C 1
ATOM 4185 O O . SER B 1 198 ? 32.690 -11.019 44.179 1.00 12.01 215 SER B O 1
ATOM 4190 N N . LEU B 1 199 ? 31.355 -11.714 42.505 1.00 12.55 216 LEU B N 1
ATOM 4191 C CA . LEU B 1 199 ? 30.708 -12.736 43.319 1.00 12.46 216 LEU B CA 1
ATOM 4192 C C . LEU B 1 199 ? 31.698 -13.816 43.727 1.00 11.30 216 LEU B C 1
ATOM 4193 O O . LEU B 1 199 ? 31.651 -14.307 44.859 1.00 10.77 216 LEU B O 1
ATOM 4198 N N . TYR B 1 200 ? 32.594 -14.181 42.818 1.00 10.82 217 TYR B N 1
ATOM 4199 C CA . TYR B 1 200 ? 33.669 -15.110 43.159 1.00 10.25 217 TYR B CA 1
ATOM 4200 C C . TYR B 1 200 ? 34.489 -14.603 44.349 1.00 10.19 217 TYR B C 1
ATOM 4201 O O . TYR B 1 200 ? 34.785 -15.352 45.282 1.00 9.67 217 TYR B O 1
ATOM 4210 N N . LYS B 1 201 ? 34.882 -13.334 44.308 1.00 10.96 218 LYS B N 1
ATOM 4211 C CA . LYS B 1 201 ? 35.667 -12.786 45.401 1.00 11.39 218 LYS B CA 1
ATOM 4212 C C . LYS B 1 201 ? 34.887 -12.849 46.701 1.00 11.08 218 LYS B C 1
ATOM 4213 O O . LYS B 1 201 ? 35.437 -13.199 47.745 1.00 10.50 218 LYS B O 1
ATOM 4219 N N . GLN B 1 202 ? 33.593 -12.543 46.634 1.00 11.03 219 GLN B N 1
ATOM 4220 C CA . GLN B 1 202 ? 32.730 -12.653 47.808 1.00 11.61 219 GLN B CA 1
ATOM 4221 C C . GLN B 1 202 ? 32.711 -14.084 48.342 1.00 10.55 219 GLN B C 1
ATOM 4222 O O . GLN B 1 202 ? 32.755 -14.294 49.551 1.00 10.48 219 GLN B O 1
ATOM 4228 N N . LEU B 1 203 ? 32.662 -15.065 47.439 1.00 9.77 220 LEU B N 1
ATOM 4229 C CA . LEU B 1 203 ? 32.634 -16.466 47.857 1.00 9.30 220 LEU B CA 1
ATOM 4230 C C . LEU B 1 203 ? 33.954 -16.895 48.502 1.00 8.93 220 LEU B C 1
ATOM 4231 O O . LEU B 1 203 ? 33.964 -17.543 49.549 1.00 8.80 220 LEU B O 1
ATOM 4236 N N . TYR B 1 204 ? 35.065 -16.521 47.886 1.00 8.58 221 TYR B N 1
ATOM 4237 C CA . TYR B 1 204 ? 36.370 -16.840 48.458 1.00 8.86 221 TYR B CA 1
ATOM 4238 C C . TYR B 1 204 ? 36.481 -16.227 49.858 1.00 8.97 221 TYR B C 1
ATOM 4239 O O . TYR B 1 204 ? 36.872 -16.908 50.816 1.00 8.84 221 TYR B O 1
ATOM 4248 N N . LYS B 1 205 ? 36.077 -14.961 49.999 1.00 9.59 222 LYS B N 1
ATOM 4249 C CA A LYS B 1 205 ? 36.169 -14.269 51.280 0.50 10.34 222 LYS B CA 1
ATOM 4250 C CA B LYS B 1 205 ? 36.185 -14.290 51.284 0.50 10.08 222 LYS B CA 1
ATOM 4251 C C . LYS B 1 205 ? 35.219 -14.876 52.309 1.00 10.49 222 LYS B C 1
ATOM 4252 O O . LYS B 1 205 ? 35.536 -14.938 53.495 1.00 10.65 222 LYS B O 1
ATOM 4263 N N . LYS B 1 206 ? 34.050 -15.333 51.858 1.00 10.50 223 LYS B N 1
ATOM 4264 C CA . LYS B 1 206 ? 33.108 -16.020 52.746 1.00 10.91 223 LYS B CA 1
ATOM 4265 C C . LYS B 1 206 ? 33.751 -17.284 53.325 1.00 10.49 223 LYS B C 1
ATOM 4266 O O . LYS B 1 206 ? 33.664 -17.557 54.531 1.00 10.59 223 LYS B O 1
ATOM 4272 N N . ILE B 1 207 ? 34.385 -18.065 52.461 1.00 9.85 224 ILE B N 1
ATOM 4273 C CA . ILE B 1 207 ? 35.090 -19.261 52.914 1.00 9.63 224 ILE B CA 1
ATOM 4274 C C . ILE B 1 207 ? 36.245 -18.891 53.849 1.00 9.07 224 ILE B C 1
ATOM 4275 O O . ILE B 1 207 ? 36.423 -19.512 54.904 1.00 9.17 224 ILE B O 1
ATOM 4280 N N . TYR B 1 208 ? 37.022 -17.879 53.472 1.00 8.90 225 TYR B N 1
ATOM 4281 C CA . TYR B 1 208 ? 38.097 -17.407 54.337 1.00 8.74 225 TYR B CA 1
ATOM 4282 C C . TYR B 1 208 ? 37.587 -17.019 55.727 1.00 9.09 225 TYR B C 1
ATOM 4283 O O . TYR B 1 208 ? 38.150 -17.426 56.746 1.00 9.37 225 TYR B O 1
ATOM 4292 N N . HIS B 1 209 ? 36.519 -16.231 55.779 1.00 9.33 226 HIS B N 1
ATOM 4293 C CA . HIS B 1 209 ? 35.954 -15.808 57.063 1.00 9.65 226 HIS B CA 1
ATOM 4294 C C . HIS B 1 209 ? 35.402 -16.968 57.866 1.00 9.63 226 HIS B C 1
ATOM 4295 O O . HIS B 1 209 ? 35.585 -17.027 59.082 1.00 9.60 226 HIS B O 1
ATOM 4302 N N . TYR B 1 210 ? 34.746 -17.906 57.191 1.00 9.23 227 TYR B N 1
ATOM 4303 C CA . TYR B 1 210 ? 34.234 -19.075 57.873 1.00 9.05 227 TYR B CA 1
ATOM 4304 C C . TYR B 1 210 ? 35.383 -19.874 58.500 1.00 8.69 227 TYR B C 1
ATOM 4305 O O . TYR B 1 210 ? 35.363 -20.188 59.686 1.00 8.87 227 TYR B O 1
ATOM 4314 N N . MET B 1 211 ? 36.396 -20.204 57.701 1.00 8.02 228 MET B N 1
ATOM 4315 C CA . MET B 1 211 ? 37.500 -21.027 58.199 1.00 8.55 228 MET B CA 1
ATOM 4316 C C . MET B 1 211 ? 38.326 -20.325 59.258 1.00 8.81 228 MET B C 1
ATOM 4317 O O . MET B 1 211 ? 38.711 -20.945 60.251 1.00 8.67 228 MET B O 1
ATOM 4322 N N . THR B 1 212 ? 38.614 -19.050 59.021 1.00 8.77 229 THR B N 1
ATOM 4323 C CA . THR B 1 212 ? 39.541 -18.307 59.867 1.00 9.39 229 THR B CA 1
ATOM 4324 C C . THR B 1 212 ? 38.873 -17.723 61.118 1.00 9.85 229 THR B C 1
ATOM 4325 O O . THR B 1 212 ? 39.360 -17.919 62.234 1.00 11.13 229 THR B O 1
ATOM 4329 N N . ASP B 1 213 ? 37.767 -17.003 60.924 1.00 10.62 230 ASP B N 1
ATOM 4330 C CA . ASP B 1 213 ? 37.093 -16.304 62.022 1.00 11.18 230 ASP B CA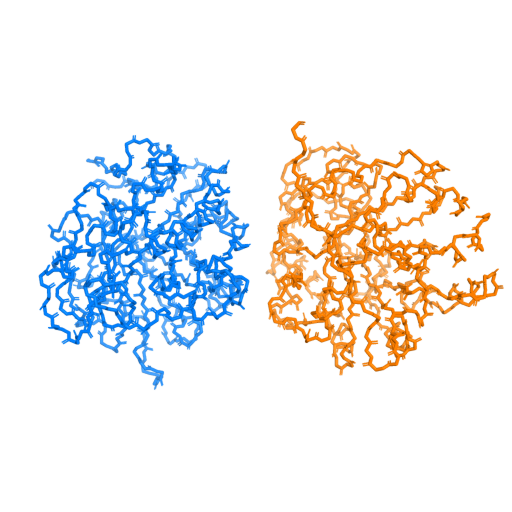 1
ATOM 4331 C C . ASP B 1 213 ? 36.108 -17.214 62.739 1.00 11.29 230 ASP B C 1
ATOM 4332 O O . ASP B 1 213 ? 36.182 -17.362 63.960 1.00 12.97 230 ASP B O 1
ATOM 4337 N N . THR B 1 214 ? 35.183 -17.819 62.005 1.00 10.81 231 THR B N 1
ATOM 4338 C CA . THR B 1 214 ? 34.169 -18.648 62.655 1.00 10.85 231 THR B CA 1
ATOM 4339 C C . THR B 1 214 ? 34.805 -19.871 63.295 1.00 10.53 231 THR B C 1
ATOM 4340 O O . THR B 1 214 ? 34.505 -20.213 64.440 1.00 11.11 231 THR B O 1
ATOM 4344 N N . ARG B 1 215 ? 35.703 -20.519 62.555 1.00 10.25 232 ARG B N 1
ATOM 4345 C CA . ARG B 1 215 ? 36.233 -21.812 62.982 1.00 10.17 232 ARG B CA 1
ATOM 4346 C C . ARG B 1 215 ? 37.601 -21.730 63.626 1.00 9.85 232 ARG B C 1
ATOM 4347 O O . ARG B 1 215 ? 38.074 -22.731 64.160 1.00 11.02 232 ARG B O 1
ATOM 4355 N N . GLY B 1 216 ? 38.231 -20.557 63.573 1.00 9.71 233 GLY B N 1
ATOM 4356 C CA . GLY B 1 216 ? 39.532 -20.345 64.203 1.00 10.00 233 GLY B CA 1
ATOM 4357 C C . GLY B 1 216 ? 40.658 -21.212 63.655 1.00 10.03 233 GLY B C 1
ATOM 4358 O O . GLY B 1 216 ? 41.605 -21.534 64.371 1.00 10.79 233 GLY B O 1
ATOM 4359 N N . LEU B 1 217 ? 40.573 -21.605 62.384 1.00 9.47 234 LEU B N 1
ATOM 4360 C CA . LEU B 1 217 ? 41.561 -22.513 61.800 1.00 9.62 234 LEU B CA 1
ATOM 4361 C C . LEU B 1 217 ? 42.828 -21.748 61.479 1.00 10.07 234 LEU B C 1
ATOM 4362 O O . LEU B 1 217 ? 42.871 -20.939 60.546 1.00 11.63 234 LEU B O 1
ATOM 4367 N N . ASP B 1 218 ? 43.853 -21.989 62.284 1.00 9.30 235 ASP B N 1
ATOM 4368 C CA . ASP B 1 218 ? 45.053 -21.164 62.298 1.00 8.92 235 ASP B CA 1
ATOM 4369 C C . ASP B 1 218 ? 46.260 -21.854 61.670 1.00 8.54 235 ASP B C 1
ATOM 4370 O O . ASP B 1 218 ? 47.371 -21.364 61.786 1.00 9.27 235 ASP B O 1
ATOM 4375 N N . HIS B 1 219 ? 46.023 -22.953 60.966 1.00 8.02 236 HIS B N 1
ATOM 4376 C CA . HIS B 1 219 ? 47.096 -23.751 60.376 1.00 8.47 236 HIS B CA 1
ATOM 4377 C C . HIS B 1 219 ? 47.024 -23.754 58.851 1.00 8.28 236 HIS B C 1
ATOM 4378 O O . HIS B 1 219 ? 47.669 -24.571 58.196 1.00 8.89 236 HIS B O 1
ATOM 4385 N N . LEU B 1 220 ? 46.236 -22.843 58.284 1.00 7.87 237 LEU B N 1
ATOM 4386 C CA . LEU B 1 220 ? 46.001 -22.799 56.845 1.00 7.85 237 LEU B CA 1
ATOM 4387 C C . LEU B 1 220 ? 46.845 -21.750 56.127 1.00 7.98 237 LEU B C 1
ATOM 4388 O O . LEU B 1 220 ? 46.938 -20.588 56.564 1.00 9.15 237 LEU B O 1
ATOM 4393 N N . ILE B 1 221 ? 47.471 -22.192 55.039 1.00 7.68 238 ILE B N 1
ATOM 4394 C CA . ILE B 1 221 ? 48.175 -21.333 54.107 1.00 8.18 238 ILE B CA 1
ATOM 4395 C C . ILE B 1 221 ? 47.306 -21.295 52.853 1.00 7.60 238 ILE B C 1
ATOM 4396 O O . ILE B 1 221 ? 47.019 -22.329 52.260 1.00 7.44 238 ILE B O 1
ATOM 4401 N N . TRP B 1 222 ? 46.856 -20.101 52.476 1.00 6.90 239 TRP B N 1
ATOM 4402 C CA . TRP B 1 222 ? 45.808 -19.925 51.467 1.00 7.18 239 TRP B CA 1
ATOM 4403 C C . TRP B 1 222 ? 46.386 -19.784 50.068 1.00 6.90 239 TRP B C 1
ATOM 4404 O O . TRP B 1 222 ? 47.240 -18.928 49.822 1.00 7.47 239 TRP B O 1
ATOM 4415 N N . VAL B 1 223 ? 45.900 -20.627 49.154 1.00 7.11 240 VAL B N 1
ATOM 4416 C CA . VAL B 1 223 ? 46.448 -20.736 47.803 1.00 7.70 240 VAL B CA 1
ATOM 4417 C C . VAL B 1 223 ? 45.400 -20.357 46.758 1.00 7.76 240 VAL B C 1
ATOM 4418 O O . VAL B 1 223 ? 44.315 -20.934 46.742 1.00 8.99 240 VAL B O 1
ATOM 4422 N N . TYR B 1 224 ? 45.755 -19.398 45.898 1.00 7.75 241 TYR B N 1
ATOM 4423 C CA . TYR B 1 224 ? 44.915 -18.879 44.813 1.00 8.12 241 TYR B CA 1
ATOM 4424 C C . TYR B 1 224 ? 45.429 -19.445 43.492 1.00 8.18 241 TYR B C 1
ATOM 4425 O O . TYR B 1 224 ? 46.571 -19.171 43.111 1.00 8.41 241 TYR B O 1
ATOM 4434 N N . SER B 1 225 ? 44.581 -20.186 42.773 1.00 8.29 242 SER B N 1
ATOM 4435 C CA A SER B 1 225 ? 45.064 -20.992 41.646 0.50 8.84 242 SER B CA 1
ATOM 4436 C CA B SER B 1 225 ? 45.038 -21.013 41.653 0.50 8.47 242 SER B CA 1
ATOM 4437 C C . SER B 1 225 ? 44.184 -20.948 40.391 1.00 8.67 242 SER B C 1
ATOM 4438 O O . SER B 1 225 ? 43.403 -21.869 40.124 1.00 9.03 242 SER B O 1
ATOM 4443 N N . PRO B 1 226 ? 44.336 -19.883 39.585 1.00 8.59 243 PRO B N 1
ATOM 4444 C CA . PRO B 1 226 ? 43.683 -19.856 38.270 1.00 9.08 243 PRO B CA 1
ATOM 4445 C C . PRO B 1 226 ? 44.247 -20.924 37.323 1.00 8.89 243 PRO B C 1
ATOM 4446 O O . PRO B 1 226 ? 45.357 -21.444 37.520 1.00 9.27 243 PRO B O 1
ATOM 4450 N N . ASP B 1 227 ? 43.469 -21.239 36.291 1.00 9.32 244 ASP B N 1
ATOM 4451 C CA . ASP B 1 227 ? 43.905 -22.109 35.208 1.00 9.91 244 ASP B CA 1
ATOM 4452 C C . ASP B 1 227 ? 44.835 -21.338 34.274 1.00 10.03 244 ASP B C 1
ATOM 4453 O O . ASP B 1 227 ? 44.528 -20.199 33.869 1.00 10.82 244 ASP B O 1
ATOM 4458 N N . ALA B 1 228 ? 45.951 -21.966 33.911 1.00 10.61 245 ALA B N 1
ATOM 4459 C CA . ALA B 1 228 ? 46.945 -21.351 33.020 1.00 11.31 245 ALA B CA 1
ATOM 4460 C C . ALA B 1 228 ? 46.478 -21.141 31.579 1.00 11.77 245 ALA B C 1
ATOM 4461 O O . ALA B 1 228 ? 47.089 -20.363 30.838 1.00 12.37 245 ALA B O 1
ATOM 4463 N N . ASN B 1 229 ? 45.418 -21.841 31.176 1.00 11.46 246 ASN B N 1
ATOM 4464 C CA . ASN B 1 229 ? 44.953 -21.808 29.788 1.00 12.65 246 ASN B CA 1
ATOM 4465 C C . ASN B 1 229 ? 43.676 -21.000 29.597 1.00 13.09 246 ASN B C 1
ATOM 4466 O O . ASN B 1 229 ? 42.991 -21.133 28.575 1.00 13.60 246 ASN B O 1
ATOM 4471 N N . ARG B 1 230 ? 43.364 -20.149 30.571 1.00 13.09 247 ARG B N 1
ATOM 4472 C CA . ARG B 1 230 ? 42.224 -19.242 30.482 1.00 13.37 247 ARG B CA 1
ATOM 4473 C C . ARG B 1 230 ? 42.641 -17.827 30.854 1.00 13.89 247 ARG B C 1
ATOM 4474 O O . ARG B 1 230 ? 43.665 -17.624 31.511 1.00 13.65 247 ARG B O 1
ATOM 4482 N N . ASP B 1 231 ? 41.834 -16.858 30.419 1.00 14.77 248 ASP B N 1
ATOM 4483 C CA . ASP B 1 231 ? 42.110 -15.450 30.662 1.00 15.51 248 ASP B CA 1
ATOM 4484 C C . ASP B 1 231 ? 41.762 -15.044 32.091 1.00 15.18 248 ASP B C 1
ATOM 4485 O O . ASP B 1 231 ? 41.315 -15.873 32.885 1.00 14.72 248 ASP B O 1
ATOM 4490 N N . PHE B 1 232 ? 41.984 -13.773 32.414 1.00 14.90 249 PHE B N 1
ATOM 4491 C CA . PHE B 1 232 ? 41.518 -13.154 33.664 1.00 14.69 249 PHE B CA 1
ATOM 4492 C C . PHE B 1 232 ? 42.201 -13.725 34.901 1.00 14.25 249 PHE B C 1
ATOM 4493 O O . PHE B 1 232 ? 41.609 -13.778 35.982 1.00 14.93 249 PHE B O 1
ATOM 4501 N N . LYS B 1 233 ? 43.460 -14.113 34.744 1.00 13.34 250 LYS B N 1
ATOM 4502 C CA . LYS B 1 233 ? 44.185 -14.830 35.790 1.00 13.17 250 LYS B CA 1
ATOM 4503 C C . LYS B 1 233 ? 44.332 -14.029 37.079 1.00 13.41 250 LYS B C 1
ATOM 4504 O O . LYS B 1 233 ? 44.382 -14.612 38.170 1.00 13.60 250 LYS B O 1
ATOM 4510 N N . THR B 1 234 ? 44.403 -12.706 36.970 1.00 13.87 251 THR B N 1
ATOM 4511 C CA . THR B 1 234 ? 44.512 -11.865 38.155 1.00 14.37 251 THR B CA 1
ATOM 4512 C C . THR B 1 234 ? 43.216 -11.158 38.534 1.00 13.54 251 THR B C 1
ATOM 4513 O O . THR B 1 234 ? 43.123 -10.638 39.626 1.00 12.74 251 THR B O 1
ATOM 4517 N N . ASP B 1 235 ? 42.228 -11.124 37.638 1.00 13.09 252 ASP B N 1
ATOM 4518 C CA . ASP B 1 235 ? 40.985 -10.406 37.912 1.00 12.68 252 ASP B CA 1
ATOM 4519 C C . ASP B 1 235 ? 40.197 -10.983 39.078 1.00 12.18 252 ASP B C 1
ATOM 4520 O O . ASP B 1 235 ? 39.491 -10.258 39.761 1.00 11.83 252 ASP B O 1
ATOM 4525 N N . PHE B 1 236 ? 40.324 -12.292 39.299 1.00 11.54 253 PHE B N 1
ATOM 4526 C CA . PHE B 1 236 ? 39.604 -12.981 40.366 1.00 11.18 253 PHE B CA 1
ATOM 4527 C C . PHE B 1 236 ? 40.309 -12.912 41.720 1.00 10.94 253 PHE B C 1
ATOM 4528 O O . PHE B 1 236 ? 39.773 -13.397 42.720 1.00 11.09 253 PHE B O 1
ATOM 4536 N N . TYR B 1 237 ? 41.493 -12.307 41.760 1.00 11.07 254 TYR B N 1
ATOM 4537 C CA . TYR B 1 237 ? 42.286 -12.261 42.990 1.00 10.77 254 TYR B CA 1
ATOM 4538 C C . TYR B 1 237 ? 41.505 -11.598 44.112 1.00 10.76 254 TYR B C 1
ATOM 4539 O O . TYR B 1 237 ? 41.091 -10.464 43.966 1.00 11.53 254 TYR B O 1
ATOM 4548 N N . PRO B 1 238 ? 41.264 -12.315 45.227 1.00 10.64 255 PRO B N 1
ATOM 4549 C CA . PRO B 1 238 ? 40.439 -11.741 46.295 1.00 11.07 255 PRO B CA 1
ATOM 4550 C C . PRO B 1 238 ? 41.142 -10.684 47.139 1.00 11.75 255 PRO B C 1
ATOM 4551 O O . PRO B 1 238 ? 40.487 -9.993 47.915 1.00 12.28 255 PRO B O 1
ATOM 4555 N N . GLY B 1 239 ? 42.452 -10.546 46.964 1.00 11.93 256 GLY B N 1
ATOM 4556 C CA . GLY B 1 239 ? 43.202 -9.502 47.646 1.00 11.82 256 GLY B CA 1
ATOM 4557 C C . GLY B 1 239 ? 44.374 -10.011 48.451 1.00 11.56 256 GLY B C 1
ATOM 4558 O O . GLY B 1 239 ? 44.430 -11.181 48.865 1.00 10.69 256 GLY B O 1
ATOM 4559 N N . ALA B 1 240 ? 45.295 -9.094 48.726 1.00 11.59 257 ALA B N 1
ATOM 4560 C CA . ALA B 1 240 ? 46.536 -9.393 49.426 1.00 11.83 257 ALA B CA 1
ATOM 4561 C C . ALA B 1 240 ? 46.339 -9.976 50.818 1.00 11.38 257 ALA B C 1
ATOM 4562 O O . ALA B 1 240 ? 47.187 -10.728 51.292 1.00 11.86 257 ALA B O 1
ATOM 4564 N N . SER B 1 241 ? 45.251 -9.619 51.496 1.00 10.62 258 SER B N 1
ATOM 4565 C CA . SER B 1 241 ? 45.023 -10.134 52.846 1.00 10.23 258 SER B CA 1
ATOM 4566 C C . SER B 1 241 ? 44.304 -11.485 52.871 1.00 9.57 258 SER B C 1
ATOM 4567 O O . SER B 1 241 ? 44.007 -12.003 53.944 1.00 10.17 258 SER B O 1
ATOM 4570 N N . TYR B 1 242 ? 44.063 -12.073 51.692 1.00 9.13 259 TYR B N 1
ATOM 4571 C CA . TYR B 1 242 ? 43.303 -13.316 51.589 1.00 9.09 259 TYR B CA 1
ATOM 4572 C C . TYR B 1 242 ? 44.092 -14.467 50.986 1.00 9.00 259 TYR B C 1
ATOM 4573 O O . TYR B 1 242 ? 43.573 -15.586 50.919 1.00 8.75 259 TYR B O 1
ATOM 4582 N N . VAL B 1 243 ? 45.314 -14.192 50.525 1.00 8.44 260 VAL B N 1
ATOM 4583 C CA . VAL B 1 243 ? 46.101 -15.154 49.759 1.00 8.78 260 VAL B CA 1
ATOM 4584 C C . VAL B 1 243 ? 47.541 -15.161 50.246 1.00 8.40 260 VAL B C 1
ATOM 4585 O O . VAL B 1 243 ? 48.182 -14.110 50.305 1.00 8.95 260 VAL B O 1
ATOM 4589 N N . ASP B 1 244 ? 48.063 -16.351 50.546 1.00 7.74 261 ASP B N 1
ATOM 4590 C CA . ASP B 1 244 ? 49.465 -16.527 50.910 1.00 8.14 261 ASP B CA 1
ATOM 4591 C C . ASP B 1 244 ? 50.338 -16.888 49.706 1.00 7.63 261 ASP B C 1
ATOM 4592 O O . ASP B 1 244 ? 51.461 -16.432 49.602 1.00 8.75 261 ASP B O 1
ATOM 4597 N N . ILE B 1 245 ? 49.819 -17.740 48.822 1.00 8.09 262 ILE B N 1
ATOM 4598 C CA . ILE B 1 245 ? 50.556 -18.251 47.666 1.00 8.24 262 ILE B CA 1
ATOM 4599 C C . ILE B 1 245 ? 49.655 -18.137 46.448 1.00 8.22 262 ILE B C 1
ATOM 4600 O O . ILE B 1 245 ? 48.478 -18.476 46.516 1.00 8.31 262 ILE B O 1
ATOM 4605 N N . VAL B 1 246 ? 50.218 -17.657 45.345 1.00 8.72 263 VAL B N 1
ATOM 4606 C CA . VAL B 1 246 ? 49.513 -17.669 44.066 1.00 9.05 263 VAL B CA 1
ATOM 4607 C C . VAL B 1 246 ? 50.105 -18.748 43.176 1.00 8.89 263 VAL B C 1
ATOM 4608 O O . VAL B 1 246 ? 51.268 -19.139 43.324 1.00 9.03 263 VAL B O 1
ATOM 4612 N N . GLY B 1 247 ? 49.328 -19.229 42.223 1.00 9.06 264 GLY B N 1
ATOM 4613 C CA . GLY B 1 247 ? 49.871 -20.256 41.361 1.00 9.43 264 GLY B CA 1
ATOM 4614 C C . GLY B 1 247 ? 49.013 -20.592 40.172 1.00 9.28 264 GLY B C 1
ATOM 4615 O O . GLY B 1 247 ? 47.890 -20.119 40.037 1.00 9.65 264 GLY B O 1
ATOM 4616 N N . LEU B 1 248 ? 49.569 -21.420 39.298 1.00 9.56 265 LEU B N 1
ATOM 4617 C CA . LEU B 1 248 ? 48.878 -21.846 38.096 1.00 9.73 265 LEU B CA 1
ATOM 4618 C C . LEU B 1 248 ? 48.584 -23.323 38.103 1.00 9.23 265 LEU B C 1
ATOM 4619 O O . LEU B 1 248 ? 49.457 -24.132 38.405 1.00 9.26 265 LEU B O 1
ATOM 4624 N N . ASP B 1 249 ? 47.361 -23.658 37.709 1.00 9.25 266 ASP B N 1
ATOM 4625 C CA . ASP B 1 249 ? 47.031 -25.034 37.358 1.00 9.65 266 ASP B CA 1
ATOM 4626 C C . ASP B 1 249 ? 47.336 -25.127 35.870 1.00 9.90 266 ASP B C 1
ATOM 4627 O O . ASP B 1 249 ? 46.624 -24.555 35.042 1.00 9.80 266 ASP B O 1
ATOM 4632 N N . ALA B 1 250 ? 48.417 -25.830 35.561 1.00 10.15 267 ALA B N 1
ATOM 4633 C CA . ALA B 1 250 ? 49.004 -25.818 34.224 1.00 11.04 267 ALA B CA 1
ATOM 4634 C C . ALA B 1 250 ? 48.985 -27.212 33.612 1.00 11.26 267 ALA B C 1
ATOM 4635 O O . ALA B 1 250 ? 49.732 -28.090 34.039 1.00 12.22 267 ALA B O 1
ATOM 4637 N N . TYR B 1 251 ? 48.122 -27.393 32.612 1.00 11.86 268 TYR B N 1
ATOM 4638 C CA . TYR B 1 251 ? 48.066 -28.619 31.814 1.00 12.89 268 TYR B CA 1
ATOM 4639 C C . TYR B 1 251 ? 48.518 -28.289 30.402 1.00 14.15 268 TYR B C 1
ATOM 4640 O O . TYR B 1 251 ? 47.930 -27.455 29.735 1.00 14.11 268 TYR B O 1
ATOM 4649 N N . PHE B 1 252 ? 49.588 -28.946 29.974 1.00 14.94 269 PHE B N 1
ATOM 4650 C CA . PHE B 1 252 ? 50.330 -28.513 28.795 1.00 16.49 269 PHE B CA 1
ATOM 4651 C C . PHE B 1 252 ? 51.046 -29.689 28.150 1.00 17.28 269 PHE B C 1
ATOM 4652 O O . PHE B 1 252 ? 51.198 -30.750 28.761 1.00 17.46 269 PHE B O 1
ATOM 4660 N N . GLN B 1 253 ? 51.473 -29.501 26.907 1.00 18.87 270 GLN B N 1
ATOM 4661 C CA . GLN B 1 253 ? 52.365 -30.461 26.270 1.00 20.25 270 GLN B CA 1
ATOM 4662 C C . GLN B 1 253 ? 53.776 -29.884 26.198 1.00 20.28 270 GLN B C 1
ATOM 4663 O O . GLN B 1 253 ? 54.755 -30.630 26.218 1.00 21.38 270 GLN B O 1
ATOM 4669 N N . ASP B 1 254 ? 53.858 -28.554 26.179 1.00 19.78 271 ASP B N 1
ATOM 4670 C CA . ASP B 1 254 ? 55.112 -27.811 26.053 1.00 19.22 271 ASP B CA 1
ATOM 4671 C C . ASP B 1 254 ? 55.364 -26.911 27.279 1.00 17.81 271 ASP B C 1
ATOM 4672 O O . ASP B 1 254 ? 54.729 -25.863 27.414 1.00 17.41 271 ASP B O 1
ATOM 4677 N N . ALA B 1 255 ? 56.312 -27.307 28.134 1.00 16.82 272 ALA B N 1
ATOM 4678 C CA . ALA B 1 255 ? 56.591 -26.595 29.404 1.00 16.65 272 ALA B CA 1
ATOM 4679 C C . ALA B 1 255 ? 57.055 -25.153 29.226 1.00 16.77 272 ALA B C 1
ATOM 4680 O O . ALA B 1 255 ? 56.900 -24.316 30.122 1.00 15.73 272 ALA B O 1
ATOM 4682 N N . TYR B 1 256 ? 57.642 -24.865 28.068 1.00 17.05 273 TYR B N 1
ATOM 4683 C CA . TYR B 1 256 ? 58.13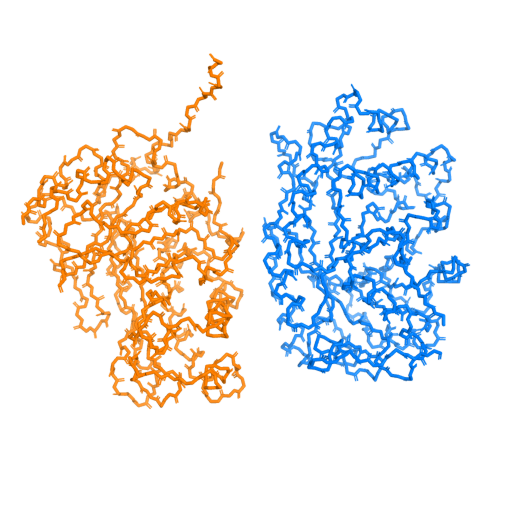1 -23.519 27.781 1.00 17.80 273 TYR B CA 1
ATOM 4684 C C . TYR B 1 256 ? 57.045 -22.548 27.289 1.00 18.40 273 TYR B C 1
ATOM 4685 O O . TYR B 1 256 ? 57.321 -21.351 27.123 1.00 19.72 273 TYR B O 1
ATOM 4694 N N . SER B 1 257 ? 55.821 -23.048 27.088 1.00 18.60 274 SER B N 1
ATOM 4695 C CA A SER B 1 257 ? 54.725 -22.225 26.564 0.50 18.86 274 SER B CA 1
ATOM 4696 C CA B SER B 1 257 ? 54.725 -22.224 26.561 0.50 18.82 274 SER B CA 1
ATOM 4697 C C . SER B 1 257 ? 53.616 -21.900 27.572 1.00 18.50 274 SER B C 1
ATOM 4698 O O . SER B 1 257 ? 52.544 -21.420 27.193 1.00 18.83 274 SER B O 1
ATOM 4703 N N . ILE B 1 258 ? 53.872 -22.146 28.853 1.00 17.47 275 ILE B N 1
ATOM 4704 C CA . ILE B 1 258 ? 52.872 -21.882 29.893 1.00 16.44 275 ILE B CA 1
ATOM 4705 C C . ILE B 1 258 ? 52.692 -20.374 30.064 1.00 15.97 275 ILE B C 1
ATOM 4706 O O . ILE B 1 258 ? 53.669 -19.641 30.208 1.00 16.43 275 ILE B O 1
ATOM 4711 N N . ASN B 1 259 ? 51.442 -19.924 30.026 1.00 15.63 276 ASN B N 1
ATOM 4712 C CA . ASN B 1 259 ? 51.104 -18.524 30.251 1.00 15.72 276 ASN B CA 1
ATOM 4713 C C . ASN B 1 259 ? 50.729 -18.231 31.698 1.00 14.79 276 ASN B C 1
ATOM 4714 O O . ASN B 1 259 ? 50.123 -19.065 32.373 1.00 14.70 276 ASN B O 1
ATOM 4719 N N . GLY B 1 260 ? 51.087 -17.041 32.167 1.00 13.71 277 GLY B N 1
ATOM 4720 C CA . GLY B 1 260 ? 50.592 -16.558 33.448 1.00 13.13 277 GLY B CA 1
ATOM 4721 C C . GLY B 1 260 ? 51.601 -16.345 34.557 1.00 12.75 277 GLY B C 1
ATOM 4722 O O . GLY B 1 260 ? 51.282 -15.682 35.543 1.00 12.86 277 GLY B O 1
ATOM 4723 N N . TYR B 1 261 ? 52.807 -16.899 34.412 1.00 12.80 278 TYR B N 1
ATOM 4724 C CA . TYR B 1 261 ? 53.819 -16.791 35.470 1.00 13.38 278 TYR B CA 1
ATOM 4725 C C . TYR B 1 261 ? 54.154 -15.338 35.795 1.00 13.30 278 TYR B C 1
ATOM 4726 O O . TYR B 1 261 ? 54.116 -14.912 36.949 1.00 13.40 278 TYR B O 1
ATOM 4735 N N . ASP B 1 262 ? 54.490 -14.563 34.766 1.00 13.20 279 ASP B N 1
ATOM 4736 C CA . ASP B 1 262 ? 54.864 -13.172 34.990 1.00 13.85 279 ASP B CA 1
ATOM 4737 C C . ASP B 1 262 ? 53.698 -12.341 35.511 1.00 13.68 279 ASP B C 1
ATOM 4738 O O . ASP B 1 262 ? 53.884 -11.471 36.355 1.00 14.22 279 ASP B O 1
ATOM 4743 N N . GLN B 1 263 ? 52.489 -12.645 35.046 1.00 13.58 280 GLN B N 1
ATOM 4744 C CA . GLN B 1 263 ? 51.293 -11.975 35.572 1.00 14.57 280 GLN B CA 1
ATOM 4745 C C . GLN B 1 263 ? 51.099 -12.212 37.065 1.00 14.48 280 GLN B C 1
ATOM 4746 O O . GLN B 1 263 ? 50.762 -11.298 37.809 1.00 14.77 280 GLN B O 1
ATOM 4752 N N . LEU B 1 264 ? 51.297 -13.448 37.501 1.00 14.00 281 LEU B N 1
ATOM 4753 C CA A LEU B 1 264 ? 51.051 -13.803 38.896 0.50 14.53 281 LEU B CA 1
ATOM 4754 C CA B LEU B 1 264 ? 51.049 -13.794 38.899 0.50 14.23 281 LEU B CA 1
ATOM 4755 C C . LEU B 1 264 ? 52.164 -13.390 39.850 1.00 14.59 281 LEU B C 1
ATOM 4756 O O . LEU B 1 264 ? 51.892 -12.944 40.966 1.00 14.34 281 LEU B O 1
ATOM 4765 N N . THR B 1 265 ? 53.416 -13.518 39.418 1.00 14.89 282 THR B N 1
ATOM 4766 C CA . THR B 1 265 ? 54.523 -13.102 40.291 1.00 15.92 282 THR B CA 1
ATOM 4767 C C . THR B 1 265 ? 54.494 -11.597 40.568 1.00 16.70 282 THR B C 1
ATOM 4768 O O . THR B 1 265 ? 55.015 -11.142 41.581 1.00 16.58 282 THR B O 1
ATOM 4772 N N . ALA B 1 266 ? 53.857 -10.840 39.675 1.00 17.39 283 ALA B N 1
ATOM 4773 C CA . ALA B 1 266 ? 53.664 -9.401 39.853 1.00 18.53 283 ALA B CA 1
ATOM 4774 C C . ALA B 1 266 ? 52.779 -9.065 41.053 1.00 18.92 283 ALA B C 1
ATOM 4775 O O . ALA B 1 266 ? 52.771 -7.927 41.527 1.00 19.60 283 ALA B O 1
ATOM 4777 N N . LEU B 1 267 ? 52.032 -10.051 41.546 1.00 19.11 284 LEU B N 1
ATOM 4778 C CA . LEU B 1 267 ? 51.208 -9.848 42.736 1.00 19.17 284 LEU B CA 1
ATOM 4779 C C . LEU B 1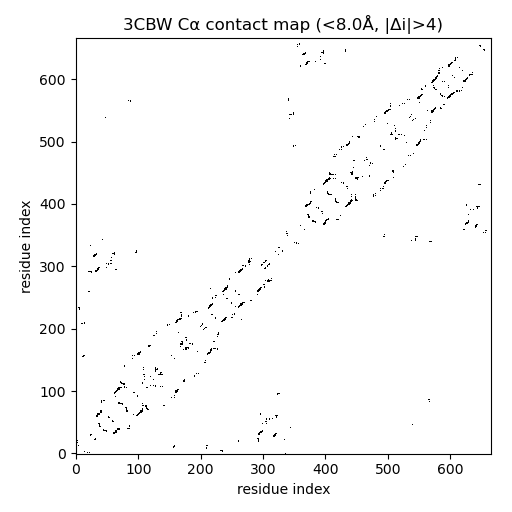 267 ? 52.028 -9.843 44.024 1.00 19.11 284 LEU B C 1
ATOM 4780 O O . LEU B 1 267 ? 51.488 -9.602 45.104 1.00 19.57 284 LEU B O 1
ATOM 4785 N N . ASN B 1 268 ? 53.326 -10.123 43.916 1.00 19.16 285 ASN B N 1
ATOM 4786 C CA . ASN B 1 268 ? 54.230 -10.065 45.071 1.00 18.91 285 ASN B CA 1
ATOM 4787 C C . ASN B 1 268 ? 53.830 -11.065 46.169 1.00 17.47 285 ASN B C 1
ATOM 4788 O O . ASN B 1 268 ? 53.828 -10.751 47.364 1.00 18.33 285 ASN B O 1
ATOM 4793 N N . LYS B 1 269 ? 53.480 -12.273 45.729 1.00 15.47 286 LYS B N 1
ATOM 4794 C CA . LYS B 1 269 ? 53.269 -13.416 46.601 1.00 13.82 286 LYS B CA 1
ATOM 4795 C C . LYS B 1 269 ? 54.128 -14.547 46.045 1.00 12.48 286 LYS B C 1
ATOM 4796 O O . LYS B 1 269 ? 54.382 -14.585 44.832 1.00 12.65 286 LYS B O 1
ATOM 4802 N N . PRO B 1 270 ? 54.562 -15.484 46.909 1.00 11.72 287 PRO B N 1
ATOM 4803 C CA . PRO B 1 270 ? 55.247 -16.670 46.391 1.00 11.23 287 PRO B CA 1
ATOM 4804 C C . PRO B 1 270 ? 54.380 -17.385 45.369 1.00 10.75 287 PRO B C 1
ATOM 4805 O O . PRO B 1 270 ? 53.151 -17.409 45.494 1.00 11.01 287 PRO B O 1
ATOM 4809 N N . PHE B 1 271 ? 55.039 -17.971 44.379 1.00 10.02 288 PHE B N 1
ATOM 4810 C CA . PHE B 1 271 ? 54.393 -18.569 43.236 1.00 9.84 288 PHE B CA 1
ATOM 4811 C C . PHE B 1 271 ? 54.635 -20.070 43.215 1.00 9.02 288 PHE B C 1
ATOM 4812 O O . PHE B 1 271 ? 55.739 -20.533 43.524 1.00 9.22 288 PHE B O 1
ATOM 4820 N N . ALA B 1 272 ? 53.608 -20.827 42.828 1.00 8.83 289 ALA B N 1
ATOM 4821 C CA . ALA B 1 272 ? 53.746 -22.274 42.670 1.00 9.07 289 ALA B CA 1
ATOM 4822 C C . ALA B 1 272 ? 53.009 -22.768 41.440 1.00 9.11 289 ALA B C 1
ATOM 4823 O O . ALA B 1 272 ? 52.071 -22.132 40.974 1.00 9.32 289 ALA B O 1
ATOM 4825 N N . PHE B 1 273 ? 53.446 -23.898 40.904 1.00 8.85 290 PHE B N 1
ATOM 4826 C CA . PHE B 1 273 ? 52.645 -24.641 39.951 1.00 9.06 290 PHE B CA 1
ATOM 4827 C C . PHE B 1 273 ? 51.714 -25.563 40.728 1.00 8.70 290 PHE B C 1
ATOM 4828 O O . PHE B 1 273 ? 52.043 -26.697 41.076 1.00 9.05 290 PHE B O 1
ATOM 4836 N N . THR B 1 274 ? 50.537 -25.030 41.002 1.00 8.70 291 THR B N 1
ATOM 4837 C CA . THR B 1 274 ? 49.607 -25.636 41.939 1.00 8.97 291 THR B CA 1
ATOM 4838 C C . THR B 1 274 ? 48.953 -26.916 41.431 1.00 9.10 291 THR B C 1
ATOM 4839 O O . THR B 1 274 ? 48.475 -27.727 42.230 1.00 9.15 291 THR B O 1
ATOM 4843 N N . GLU B 1 275 ? 48.937 -27.095 40.117 1.00 9.22 292 GLU B N 1
ATOM 4844 C CA . GLU B 1 275 ? 48.681 -28.383 39.490 1.00 10.19 292 GLU B CA 1
ATOM 4845 C C . GLU B 1 275 ? 49.498 -28.406 38.223 1.00 10.33 292 GLU B C 1
ATOM 4846 O O . GLU B 1 275 ? 49.621 -27.379 37.540 1.00 10.51 292 GLU B O 1
ATOM 4852 N N . VAL B 1 276 ? 50.054 -29.568 37.900 1.00 10.50 293 VAL B N 1
ATOM 4853 C CA . VAL B 1 276 ? 50.709 -29.762 36.608 1.00 11.84 293 VAL B CA 1
ATOM 4854 C C . VAL B 1 276 ? 50.425 -31.141 36.056 1.00 11.86 293 VAL B C 1
ATOM 4855 O O . VAL B 1 276 ? 50.335 -32.128 36.796 1.00 11.61 293 VAL B O 1
ATOM 4859 N N . GLY B 1 277 ? 50.287 -31.209 34.740 1.00 12.07 294 GLY B N 1
ATOM 4860 C CA . GLY B 1 277 ? 50.145 -32.498 34.092 1.00 13.33 294 GLY B CA 1
ATOM 4861 C C . GLY B 1 277 ? 50.004 -32.370 32.601 1.00 13.75 294 GLY B C 1
ATOM 4862 O O . GLY B 1 277 ? 49.916 -31.264 32.081 1.00 13.22 294 GLY B O 1
ATOM 4863 N N . PRO B 1 278 ? 49.985 -33.515 31.903 1.00 14.78 295 PRO B N 1
ATOM 4864 C CA . PRO B 1 278 ? 49.688 -33.548 30.471 1.00 15.89 295 PRO B CA 1
ATOM 4865 C C . PRO B 1 278 ? 48.199 -33.306 30.217 1.00 17.29 295 PRO B C 1
ATOM 4866 O O . PRO B 1 278 ? 47.370 -33.527 31.105 1.00 18.28 295 PRO B O 1
ATOM 4870 N N . GLN B 1 279 ? 47.857 -32.849 29.016 1.00 19.30 296 GLN B N 1
ATOM 4871 C CA . GLN B 1 279 ? 46.466 -32.546 28.682 1.00 21.00 296 GLN B CA 1
ATOM 4872 C C . GLN B 1 279 ? 45.633 -33.805 28.422 1.00 21.63 296 GLN B C 1
ATOM 4873 O O . GLN B 1 279 ? 44.425 -33.822 28.676 1.00 22.81 296 GLN B O 1
ATOM 4879 N N . PHE B 1 285 ? 54.186 -36.300 29.361 1.00 26.63 302 PHE B N 1
ATOM 4880 C CA . PHE B 1 285 ? 54.704 -35.265 30.248 1.00 26.40 302 PHE B CA 1
ATOM 4881 C C . PHE B 1 285 ? 56.204 -35.452 30.444 1.00 26.19 302 PHE B C 1
ATOM 4882 O O . PHE B 1 285 ? 56.653 -36.470 30.984 1.00 26.51 302 PHE B O 1
ATOM 4890 N N . ASP B 1 286 ? 56.974 -34.470 29.986 1.00 25.72 303 ASP B N 1
ATOM 4891 C CA . ASP B 1 286 ? 58.417 -34.515 30.114 1.00 24.78 303 ASP B CA 1
ATOM 4892 C C . ASP B 1 286 ? 58.816 -33.693 31.321 1.00 24.03 303 ASP B C 1
ATOM 4893 O O . ASP B 1 286 ? 58.947 -32.466 31.246 1.00 23.86 303 ASP B O 1
ATOM 4898 N N . TYR B 1 287 ? 59.000 -34.392 32.437 1.00 22.93 304 TYR B N 1
ATOM 4899 C CA . TYR B 1 287 ? 59.410 -33.779 33.691 1.00 22.29 304 TYR B CA 1
ATOM 4900 C C . TYR B 1 287 ? 60.730 -33.061 33.550 1.00 20.98 304 TYR B C 1
ATOM 4901 O O . TYR B 1 287 ? 60.965 -32.061 34.224 1.00 20.34 304 TYR B O 1
ATOM 4910 N N . SER B 1 288 ? 61.606 -33.590 32.693 1.00 19.61 305 SER B N 1
ATOM 4911 C CA . SER B 1 288 ? 62.912 -32.983 32.515 1.00 18.93 305 SER B CA 1
ATOM 4912 C C . SER B 1 288 ? 62.781 -31.613 31.869 1.00 17.51 305 SER B C 1
ATOM 4913 O O . SER B 1 288 ? 63.414 -30.668 32.320 1.00 17.42 305 SER B O 1
ATOM 4916 N N . LEU B 1 289 ? 61.957 -31.509 30.827 1.00 16.51 306 LEU B N 1
ATOM 4917 C CA . LEU B 1 289 ? 61.702 -30.221 30.194 1.00 15.73 306 LEU B CA 1
ATOM 4918 C C . LEU B 1 289 ? 61.041 -29.254 31.184 1.00 15.14 306 LEU B C 1
ATOM 4919 O O . LEU B 1 289 ? 61.349 -28.065 31.194 1.00 14.92 306 LEU B O 1
ATOM 4924 N N . PHE B 1 290 ? 60.166 -29.789 32.041 1.00 14.69 307 PHE B N 1
ATOM 4925 C CA . PHE B 1 290 ? 59.488 -28.988 33.066 1.00 14.21 307 PHE B CA 1
ATOM 4926 C C . PHE B 1 290 ? 60.459 -28.369 34.080 1.00 13.87 307 PHE B C 1
ATOM 4927 O O . PHE B 1 290 ? 60.405 -27.160 34.334 1.00 14.09 307 PHE B O 1
ATOM 4935 N N . ILE B 1 291 ? 61.361 -29.175 34.634 1.00 14.88 308 ILE B N 1
ATOM 4936 C CA . ILE B 1 291 ? 62.341 -28.627 35.578 1.00 15.74 308 ILE B CA 1
ATOM 4937 C C . ILE B 1 291 ? 63.299 -27.636 34.900 1.00 15.89 308 ILE B C 1
ATOM 4938 O O . ILE B 1 291 ? 63.688 -26.638 35.508 1.00 15.95 308 ILE B O 1
ATOM 4943 N N . ASN B 1 292 ? 63.636 -27.893 33.632 1.00 16.13 309 ASN B N 1
ATOM 4944 C CA A ASN B 1 292 ? 64.476 -26.952 32.915 0.50 16.05 309 ASN B CA 1
ATOM 4945 C CA B ASN B 1 292 ? 64.458 -26.987 32.814 0.50 15.98 309 ASN B CA 1
ATOM 4946 C C . ASN B 1 292 ? 63.755 -25.635 32.660 1.00 15.67 309 ASN B C 1
ATOM 4947 O O . ASN B 1 292 ? 64.346 -24.574 32.842 1.00 15.56 309 ASN B O 1
ATOM 4956 N N . ALA B 1 293 ? 62.469 -25.698 32.315 1.00 15.18 310 ALA B N 1
ATOM 4957 C CA . ALA B 1 293 ? 61.671 -24.491 32.136 1.00 15.03 310 ALA B CA 1
ATOM 4958 C C . ALA B 1 293 ? 61.518 -23.719 33.452 1.00 15.03 310 ALA B C 1
ATOM 4959 O O . ALA B 1 293 ? 61.561 -22.492 33.459 1.00 15.21 310 ALA B O 1
ATOM 4961 N N . ILE B 1 294 ? 61.357 -24.433 34.567 1.00 15.06 311 ILE B N 1
ATOM 4962 C CA . ILE B 1 294 ? 61.305 -23.754 35.866 1.00 15.43 311 ILE B CA 1
ATOM 4963 C C . ILE B 1 294 ? 62.582 -22.933 36.086 1.00 16.15 311 ILE B C 1
ATOM 4964 O O . ILE B 1 294 ? 62.514 -21.760 36.427 1.00 16.13 311 ILE B O 1
ATOM 4969 N N . LYS B 1 295 ? 63.743 -23.543 35.860 1.00 17.62 312 LYS B N 1
ATOM 4970 C CA . LYS B 1 295 ? 65.013 -22.862 36.123 1.00 19.50 312 LYS B CA 1
ATOM 4971 C C . LYS B 1 295 ? 65.232 -21.599 35.308 1.00 20.13 312 LYS B C 1
ATOM 4972 O O . LYS B 1 295 ? 65.783 -20.618 35.812 1.00 20.82 312 LYS B O 1
ATOM 4978 N N . GLN B 1 296 ? 64.804 -21.627 34.052 1.00 20.65 313 GLN B N 1
ATOM 4979 C CA . GLN B 1 296 ? 65.071 -20.532 33.128 1.00 21.27 313 GLN B CA 1
ATOM 4980 C C . GLN B 1 296 ? 63.941 -19.524 33.034 1.00 20.83 313 GLN B C 1
ATOM 4981 O O . GLN B 1 296 ? 64.180 -18.315 32.929 1.00 22.17 313 GLN B O 1
ATOM 4987 N N . LYS B 1 297 ? 62.712 -20.030 33.054 1.00 19.40 314 LYS B N 1
ATOM 4988 C CA . LYS B 1 297 ? 61.534 -19.223 32.776 1.00 18.26 314 LYS B CA 1
ATOM 4989 C C . LYS B 1 297 ? 60.655 -18.968 33.999 1.00 16.93 314 LYS B C 1
ATOM 4990 O O . LYS B 1 297 ? 59.974 -17.956 34.056 1.00 16.42 314 LYS B O 1
ATOM 4996 N N . TYR B 1 298 ? 60.632 -19.901 34.952 1.00 15.51 315 TYR B N 1
ATOM 4997 C CA . TYR B 1 298 ? 59.741 -19.763 36.120 1.00 14.42 315 TYR B CA 1
ATOM 4998 C C . TYR B 1 298 ? 60.498 -19.922 37.447 1.00 14.34 315 TYR B C 1
ATOM 4999 O O . TYR B 1 298 ? 60.060 -20.684 38.313 1.00 13.34 315 TYR B O 1
ATOM 5008 N N . PRO B 1 299 ? 61.631 -19.209 37.629 1.00 14.27 316 PRO B N 1
ATOM 5009 C CA . PRO B 1 299 ? 62.526 -19.564 38.734 1.00 13.94 316 PRO B CA 1
ATOM 5010 C C . PRO B 1 299 ? 61.975 -19.306 40.143 1.00 13.23 316 PRO B C 1
ATOM 5011 O O . PRO B 1 299 ? 62.468 -19.900 41.098 1.00 13.37 316 PRO B O 1
ATOM 5015 N N . LYS B 1 300 ? 60.973 -18.440 40.271 1.00 12.45 317 LYS B N 1
ATOM 5016 C CA . LYS B 1 300 ? 60.382 -18.159 41.581 1.00 12.26 317 LYS B CA 1
ATOM 5017 C C . LYS B 1 300 ? 59.446 -19.272 42.066 1.00 10.97 317 LYS B C 1
ATOM 5018 O O . LYS B 1 300 ? 58.938 -19.208 43.182 1.00 11.04 317 LYS B O 1
ATOM 5024 N N . THR B 1 301 ? 59.217 -20.283 41.237 1.00 10.35 318 THR B N 1
ATOM 5025 C CA . THR B 1 301 ? 58.386 -21.418 41.620 1.00 10.45 318 THR B CA 1
ATOM 5026 C C . THR B 1 301 ? 58.921 -22.033 42.900 1.00 9.99 318 THR B C 1
ATOM 5027 O O . THR B 1 301 ? 60.091 -22.417 42.975 1.00 10.30 318 THR B O 1
ATOM 5031 N N . ILE B 1 302 ? 58.060 -22.126 43.916 1.00 9.25 319 ILE B N 1
ATOM 5032 C CA . ILE B 1 302 ? 58.445 -22.763 45.174 1.00 9.29 319 ILE B CA 1
ATOM 5033 C C . ILE B 1 302 ? 57.960 -24.199 45.334 1.00 9.08 319 ILE B C 1
ATOM 5034 O O . ILE B 1 302 ? 58.484 -24.916 46.186 1.00 9.34 319 ILE B O 1
ATOM 5039 N N . TYR B 1 303 ? 56.968 -24.613 44.547 1.00 8.91 320 TYR B N 1
ATOM 5040 C CA . TYR B 1 303 ? 56.559 -26.008 44.514 1.00 8.82 320 TYR B CA 1
ATOM 5041 C C . TYR B 1 303 ? 55.784 -26.312 43.261 1.00 8.84 320 TYR B C 1
ATOM 5042 O O . TYR B 1 303 ? 55.286 -25.411 42.596 1.00 8.61 320 TYR B O 1
ATOM 5051 N N . PHE B 1 304 ? 55.688 -27.600 42.942 1.00 8.99 321 PHE B N 1
ATOM 5052 C CA . PHE B 1 304 ? 54.729 -28.068 41.955 1.00 9.31 321 PHE B CA 1
ATOM 5053 C C . PHE B 1 304 ? 53.945 -29.248 42.522 1.00 9.04 321 PHE B C 1
ATOM 5054 O O . PHE B 1 304 ? 54.447 -29.980 43.374 1.00 9.33 321 PHE B O 1
ATOM 5062 N N . LEU B 1 305 ? 52.728 -29.442 42.019 1.00 9.01 322 LEU B N 1
ATOM 5063 C CA . LEU B 1 305 ? 51.873 -30.561 42.419 1.00 9.28 322 LEU B CA 1
ATOM 5064 C C . LEU B 1 305 ? 51.432 -31.292 41.169 1.00 9.62 322 LEU B C 1
ATOM 5065 O O . LEU B 1 305 ? 50.517 -30.848 40.466 1.00 10.33 322 LEU B O 1
ATOM 5070 N N . ALA B 1 306 ? 52.108 -32.402 40.884 1.00 9.78 323 ALA B N 1
ATOM 5071 C CA . ALA B 1 306 ? 51.754 -33.223 39.732 1.00 10.24 323 ALA B CA 1
ATOM 5072 C C . ALA B 1 306 ? 50.439 -33.940 39.959 1.00 11.17 323 ALA B C 1
ATOM 5073 O O . ALA B 1 306 ? 50.191 -34.477 41.041 1.00 11.39 323 ALA B O 1
ATOM 5075 N N . TRP B 1 307 ? 49.578 -33.948 38.947 1.00 12.72 324 TRP B N 1
ATOM 5076 C CA . TRP B 1 307 ? 48.313 -34.669 39.097 1.00 14.74 324 TRP B CA 1
ATOM 5077 C C . TRP B 1 307 ? 48.611 -36.181 39.069 1.00 15.69 324 TRP B C 1
ATOM 5078 O O . TRP B 1 307 ? 49.768 -36.604 38.896 1.00 15.55 324 TRP B O 1
ATOM 5089 N N . ASN B 1 308 ? 47.599 -36.999 39.323 1.00 16.57 325 ASN B N 1
ATOM 5090 C CA . ASN B 1 308 ? 47.864 -38.419 39.584 1.00 18.34 325 ASN B CA 1
ATOM 5091 C C . ASN B 1 308 ? 47.714 -39.332 38.377 1.00 18.95 325 ASN B C 1
ATOM 5092 O O . ASN B 1 308 ? 46.616 -39.577 37.909 1.00 20.32 325 ASN B O 1
ATOM 5097 N N . LYS B 1 317 ? 58.318 -39.834 31.371 1.00 26.40 334 LYS B N 1
ATOM 5098 C CA . LYS B 1 317 ? 59.564 -39.263 30.867 1.00 26.24 334 LYS B CA 1
ATOM 5099 C C . LYS B 1 317 ? 60.165 -38.279 31.858 1.00 25.16 334 LYS B C 1
ATOM 5100 O O . LYS B 1 317 ? 59.494 -37.339 32.288 1.00 25.35 334 LYS B O 1
ATOM 5106 N N . GLY B 1 318 ? 61.424 -38.516 32.219 1.00 23.79 335 GLY B N 1
ATOM 5107 C CA . GLY B 1 318 ? 62.237 -37.554 32.951 1.00 22.11 335 GLY B CA 1
ATOM 5108 C C . GLY B 1 318 ? 61.948 -37.338 34.424 1.00 20.89 335 GLY B C 1
ATOM 5109 O O . GLY B 1 318 ? 62.515 -36.427 35.028 1.00 20.88 335 GLY B O 1
ATOM 5110 N N . ALA B 1 319 ? 61.089 -38.163 35.019 1.00 19.77 336 ALA B N 1
ATOM 5111 C CA . ALA B 1 319 ? 60.736 -37.979 36.432 1.00 18.97 336 ALA B CA 1
ATOM 5112 C C . ALA B 1 319 ? 61.960 -38.060 37.330 1.00 18.43 336 ALA B C 1
ATOM 5113 O O . ALA B 1 319 ? 62.107 -37.252 38.243 1.00 17.32 336 ALA B O 1
ATOM 5115 N N . SER B 1 320 ? 62.847 -39.018 37.060 1.00 18.43 337 SER B N 1
ATOM 5116 C CA . SER B 1 320 ? 64.088 -39.133 37.821 1.00 19.20 337 SER B CA 1
ATOM 5117 C C . SER B 1 320 ? 64.958 -37.878 37.705 1.00 18.55 337 SER B C 1
ATOM 5118 O O . SER B 1 320 ? 65.472 -37.386 38.709 1.00 18.48 337 SER B O 1
ATOM 5121 N N . ALA B 1 321 ? 65.100 -37.357 36.488 1.00 18.40 338 ALA B N 1
ATOM 5122 C CA . ALA B 1 321 ? 65.863 -36.129 36.243 1.00 18.79 338 ALA B CA 1
ATOM 5123 C C . ALA B 1 321 ? 65.335 -34.967 37.087 1.00 18.79 338 ALA B C 1
ATOM 5124 O O . ALA B 1 321 ? 66.114 -34.243 37.710 1.00 19.63 338 ALA B O 1
ATOM 5126 N N . LEU B 1 322 ? 64.018 -34.797 37.110 1.00 18.12 339 LEU B N 1
ATOM 5127 C CA . LEU B 1 322 ? 63.399 -33.738 37.911 1.00 18.12 339 LEU B CA 1
ATOM 5128 C C . LEU B 1 322 ? 63.653 -33.976 39.398 1.00 17.56 339 LEU B C 1
ATOM 5129 O O . LEU B 1 322 ? 64.169 -33.099 40.100 1.00 17.94 339 LEU B O 1
ATOM 5134 N N . TYR B 1 323 ? 63.322 -35.175 39.871 1.00 16.03 340 TYR B N 1
ATOM 5135 C CA . TYR B 1 323 ? 63.473 -35.500 41.287 1.00 15.43 340 TYR B CA 1
ATOM 5136 C C . TYR B 1 323 ? 64.913 -35.447 41.791 1.00 15.85 340 TYR B C 1
ATOM 5137 O O . TYR B 1 323 ? 65.148 -35.168 42.964 1.00 15.63 340 TYR B O 1
ATOM 5146 N N . HIS B 1 324 ? 65.873 -35.693 40.899 1.00 16.31 341 HIS B N 1
ATOM 5147 C CA . HIS B 1 324 ? 67.284 -35.651 41.267 1.00 16.85 341 HIS B CA 1
ATOM 5148 C C . HIS B 1 324 ? 67.955 -34.301 40.997 1.00 16.42 341 HIS B C 1
ATOM 5149 O O . HIS B 1 324 ? 69.120 -34.113 41.361 1.00 17.04 341 HIS B O 1
ATOM 5156 N N . ASP B 1 325 ? 67.239 -33.380 40.349 1.00 16.15 342 ASP B N 1
ATOM 5157 C CA . ASP B 1 325 ? 67.770 -32.039 40.059 1.00 15.88 342 ASP B CA 1
ATOM 5158 C C . ASP B 1 325 ? 68.177 -31.345 41.350 1.00 15.66 342 ASP B C 1
ATOM 5159 O O . ASP B 1 325 ? 67.482 -31.471 42.365 1.00 15.34 342 ASP B O 1
ATOM 5164 N N . SER B 1 326 ? 69.286 -30.611 41.323 1.00 15.34 343 SER B N 1
ATOM 5165 C CA . SER B 1 326 ? 69.774 -29.942 42.518 1.00 15.29 343 SER B CA 1
ATOM 5166 C C . SER B 1 326 ? 68.742 -28.959 43.085 1.00 14.08 343 SER B C 1
ATOM 5167 O O . SER B 1 326 ? 68.766 -28.685 44.277 1.00 14.12 343 SER B O 1
ATOM 5170 N N . TRP B 1 327 ? 67.852 -28.434 42.240 1.00 13.14 344 TRP B N 1
ATOM 5171 C CA . TRP B 1 327 ? 66.799 -27.513 42.711 1.00 12.28 344 TRP B CA 1
ATOM 5172 C C . TRP B 1 327 ? 65.649 -28.176 43.456 1.00 11.83 344 TRP B C 1
ATOM 5173 O O . TRP B 1 327 ? 64.931 -27.500 44.206 1.00 11.61 344 TRP B O 1
ATOM 5184 N N . THR B 1 328 ? 65.447 -29.470 43.238 1.00 11.95 345 THR B N 1
ATOM 5185 C CA . THR B 1 328 ? 64.236 -30.130 43.733 1.00 12.24 345 THR B CA 1
ATOM 5186 C C . THR B 1 328 ? 64.383 -30.585 45.179 1.00 12.22 345 THR B C 1
ATOM 5187 O O . THR B 1 328 ? 65.331 -31.289 45.538 1.00 13.73 345 THR B O 1
ATOM 5191 N N . LEU B 1 329 ? 63.425 -30.166 46.002 1.00 11.44 346 LEU B N 1
ATOM 5192 C CA . LEU B 1 329 ? 63.388 -30.513 47.405 1.00 11.22 346 LEU B CA 1
ATOM 5193 C C . LEU B 1 329 ? 62.296 -31.563 47.611 1.00 10.43 346 LEU B C 1
ATOM 5194 O O . LEU B 1 329 ? 61.122 -31.307 47.333 1.00 10.86 346 LEU B O 1
ATOM 5199 N N . ASN B 1 330 ? 62.687 -32.738 48.104 1.00 10.58 347 ASN B N 1
ATOM 5200 C CA . ASN B 1 330 ? 61.777 -33.861 48.289 1.00 10.43 347 ASN B CA 1
ATOM 5201 C C . ASN B 1 330 ? 61.436 -34.141 49.746 1.00 10.19 347 ASN B C 1
ATOM 5202 O O . ASN B 1 330 ? 61.971 -33.506 50.638 1.00 10.75 347 ASN B O 1
ATOM 5207 N N . LYS B 1 331 ? 60.538 -35.090 49.978 1.00 10.06 348 LYS B N 1
ATOM 5208 C CA . LYS B 1 331 ? 60.146 -35.480 51.324 1.00 10.59 348 LYS B CA 1
ATOM 5209 C C . LYS B 1 331 ? 61.398 -35.780 52.148 1.00 11.29 348 LYS B C 1
ATOM 5210 O O . LYS B 1 331 ? 62.312 -36.461 51.685 1.00 11.54 348 LYS B O 1
ATOM 5216 N N . GLY B 1 332 ? 61.456 -35.244 53.362 1.00 11.88 349 GLY B N 1
ATOM 5217 C CA . GLY B 1 332 ? 62.605 -35.463 54.240 1.00 13.82 349 GLY B CA 1
ATOM 5218 C C . GLY B 1 332 ? 63.696 -34.410 54.101 1.00 14.75 349 GLY B C 1
ATOM 5219 O O . GLY B 1 332 ? 64.633 -34.379 54.903 1.00 16.73 349 GLY B O 1
ATOM 5220 N N . GLU B 1 333 ? 63.585 -33.539 53.102 1.00 14.93 350 GLU B N 1
ATOM 5221 C CA . GLU B 1 333 ? 64.611 -32.511 52.876 1.00 16.02 350 GLU B CA 1
ATOM 5222 C C . GLU B 1 333 ? 64.179 -31.130 53.347 1.00 16.28 350 GLU B C 1
ATOM 5223 O O . GLU B 1 333 ? 64.888 -30.139 53.123 1.00 16.80 350 GLU B O 1
ATOM 5229 N N . ILE B 1 334 ? 63.010 -31.067 53.977 1.00 16.03 351 ILE B N 1
ATOM 5230 C CA . ILE B 1 334 ? 62.472 -29.850 54.595 1.00 16.51 351 ILE B CA 1
ATOM 5231 C C . ILE B 1 334 ? 63.158 -29.597 55.944 1.00 16.54 351 ILE B C 1
ATOM 5232 O O . ILE B 1 334 ? 63.527 -28.459 56.267 1.00 15.09 351 ILE B O 1
ATOM 5237 N N . TRP B 1 335 ? 63.320 -30.666 56.726 1.00 17.79 352 TRP B N 1
ATOM 5238 C CA . TRP B 1 335 ? 63.866 -30.588 58.085 1.00 18.85 352 TRP B CA 1
ATOM 5239 C C . TRP B 1 335 ? 65.332 -31.013 58.150 1.00 19.98 352 TRP B C 1
ATOM 5240 O O . TRP B 1 335 ? 65.763 -31.931 57.448 1.00 20.35 352 TRP B O 1
ATOM 5251 N N . ASN B 1 336 ? 66.096 -30.312 58.980 1.00 20.78 353 ASN B N 1
ATOM 5252 C CA . ASN B 1 336 ? 67.417 -30.758 59.396 1.00 22.32 353 ASN B CA 1
ATOM 5253 C C . ASN B 1 336 ? 67.306 -31.032 60.892 1.00 22.14 353 ASN B C 1
ATOM 5254 O O . ASN B 1 336 ? 67.548 -30.154 61.718 1.00 21.91 353 ASN B O 1
ATOM 5259 N N . GLY B 1 337 ? 66.882 -32.245 61.233 1.00 22.69 354 GLY B N 1
ATOM 5260 C CA . GLY B 1 337 ? 66.593 -32.593 62.624 1.00 22.94 354 GLY B CA 1
ATOM 5261 C C . GLY B 1 337 ? 65.328 -31.933 63.147 1.00 23.06 354 GLY B C 1
ATOM 5262 O O . GLY B 1 337 ? 64.247 -32.107 62.579 1.00 23.60 354 GLY B O 1
ATOM 5263 N N . ASP B 1 338 ? 65.469 -31.158 64.220 1.00 22.98 355 ASP B N 1
ATOM 5264 C CA . ASP B 1 338 ? 64.327 -30.558 64.920 1.00 22.75 355 ASP B CA 1
ATOM 5265 C C . ASP B 1 338 ? 63.965 -29.153 64.436 1.00 22.09 355 ASP B C 1
ATOM 5266 O O . ASP B 1 338 ? 63.171 -28.448 65.080 1.00 22.50 355 ASP B O 1
ATOM 5271 N N . SER B 1 339 ? 64.562 -28.738 63.321 1.00 20.87 356 SER B N 1
ATOM 5272 C CA . SER B 1 339 ? 64.184 -27.476 62.694 1.00 19.57 356 SER B CA 1
ATOM 5273 C C . SER B 1 339 ? 64.353 -27.496 61.174 1.00 17.48 356 SER B C 1
ATOM 5274 O O . SER B 1 339 ? 65.025 -28.357 60.596 1.00 17.04 356 SER B O 1
ATOM 5277 N N . LEU B 1 340 ? 63.680 -26.557 60.529 1.00 15.34 357 LEU B N 1
ATOM 5278 C CA . LEU B 1 340 ? 63.742 -26.424 59.087 1.00 13.71 357 LEU B CA 1
ATOM 5279 C C . LEU B 1 340 ? 65.156 -26.095 58.627 1.00 13.24 357 LEU B C 1
ATOM 5280 O O . LEU B 1 340 ? 65.935 -25.482 59.357 1.00 12.47 357 LEU B O 1
ATOM 5285 N N . THR B 1 341 ? 65.496 -26.504 57.413 1.00 12.01 358 THR B N 1
ATOM 5286 C CA . THR B 1 341 ? 66.792 -26.164 56.852 1.00 12.42 358 THR B CA 1
ATOM 5287 C C . THR B 1 341 ? 66.930 -24.636 56.766 1.00 12.26 358 THR B C 1
ATOM 5288 O O . THR B 1 341 ? 65.919 -23.924 56.642 1.00 11.06 358 THR B O 1
ATOM 5292 N N . PRO B 1 342 ? 68.171 -24.120 56.869 1.00 12.80 359 PRO B N 1
ATOM 5293 C CA . PRO B 1 342 ? 68.403 -22.676 56.976 1.00 13.10 359 PRO B CA 1
ATOM 5294 C C . PRO B 1 342 ? 67.748 -21.787 55.917 1.00 13.28 359 PRO B C 1
ATOM 5295 O O . PRO B 1 342 ? 67.761 -22.107 54.725 1.00 13.59 359 PRO B O 1
ATOM 5299 N N . ILE B 1 343 ? 67.192 -20.676 56.387 1.00 13.73 360 ILE B N 1
ATOM 5300 C CA . ILE B 1 343 ? 66.707 -19.588 55.546 1.00 14.62 360 ILE B CA 1
ATOM 5301 C C . ILE B 1 343 ? 67.885 -18.898 54.867 1.00 14.78 360 ILE B C 1
ATOM 5302 O O . ILE B 1 343 ? 68.885 -18.588 55.520 1.00 14.96 360 ILE B O 1
ATOM 5307 N N . VAL B 1 344 ? 67.755 -18.655 53.566 1.00 15.08 361 VAL B N 1
ATOM 5308 C CA . VAL B 1 344 ? 68.698 -17.834 52.815 1.00 16.16 361 VAL B CA 1
ATOM 5309 C C . VAL B 1 344 ? 67.974 -16.530 52.487 1.00 17.53 361 VAL B C 1
ATOM 5310 O O . VAL B 1 344 ? 66.843 -16.547 51.992 1.00 17.20 361 VAL B O 1
ATOM 5314 N N . GLU B 1 345 ? 68.611 -15.401 52.786 1.00 20.29 362 GLU B N 1
ATOM 5315 C CA . GLU B 1 345 ? 68.018 -14.104 52.474 1.00 22.84 362 GLU B CA 1
ATOM 5316 C C . GLU B 1 345 ? 68.469 -13.602 51.109 1.00 24.22 362 GLU B C 1
ATOM 5317 O O . GLU B 1 345 ? 69.446 -14.103 50.549 1.00 24.52 362 GLU B O 1
ATOM 5323 N N . GLU B 1 346 ? 67.729 -12.625 50.584 1.00 26.23 363 GLU B N 1
ATOM 5324 C CA . GLU B 1 346 ? 68.061 -11.940 49.338 1.00 27.90 363 GLU B CA 1
ATOM 5325 C C . GLU B 1 346 ? 69.413 -11.244 49.425 1.00 28.37 363 GLU B C 1
ATOM 5326 O O . GLU B 1 346 ? 69.776 -10.714 50.475 1.00 28.41 363 GLU B O 1
ATOM 5332 N N . GLY B 1 347 ? 70.146 -11.247 48.315 1.00 29.05 364 GLY B N 1
ATOM 5333 C CA . GLY B 1 347 ? 71.410 -10.520 48.221 1.00 29.78 364 GLY B CA 1
ATOM 5334 C C . GLY B 1 347 ? 71.189 -9.018 48.194 1.00 30.19 364 GLY B C 1
ATOM 5335 O O . GLY B 1 347 ? 70.114 -8.548 47.812 1.00 30.49 364 GLY B O 1
ATOM 5336 N N . HIS B 1 348 ? 72.203 -8.268 48.616 1.00 30.65 365 HIS B N 1
ATOM 5337 C CA . HIS B 1 348 ? 72.153 -6.808 48.589 1.00 30.79 365 HIS B CA 1
ATOM 5338 C C . HIS B 1 348 ? 72.689 -6.309 47.253 1.00 30.83 365 HIS B C 1
ATOM 5339 O O . HIS B 1 348 ? 73.848 -6.564 46.912 1.00 31.06 365 HIS B O 1
ATOM 5341 N N . HIS B 1 349 ? 71.838 -5.611 46.503 1.00 30.71 366 HIS B N 1
ATOM 5342 C CA . HIS B 1 349 ? 72.184 -5.145 45.158 1.00 30.30 366 HIS B CA 1
ATOM 5343 C C . HIS B 1 349 ? 71.715 -3.714 44.912 1.00 29.89 366 HIS B C 1
ATOM 5344 O O . HIS B 1 349 ? 70.612 -3.336 45.310 1.00 30.06 366 HIS B O 1
ATOM 5346 N N . HIS B 1 350 ? 72.568 -2.932 44.254 1.00 28.99 367 HIS B N 1
ATOM 5347 C CA . HIS B 1 350 ? 72.286 -1.529 43.944 1.00 27.89 367 HIS B CA 1
ATOM 5348 C C . HIS B 1 350 ? 72.437 -1.243 42.453 1.00 26.95 367 HIS B C 1
ATOM 5349 O O . HIS B 1 350 ? 73.131 -1.971 41.734 1.00 26.88 367 HIS B O 1
ATOM 5351 N N . HIS B 1 351 ? 71.790 -0.174 41.998 1.00 25.52 368 HIS B N 1
ATOM 5352 C CA . HIS B 1 351 ? 71.849 0.225 40.594 1.00 24.04 368 HIS B CA 1
ATOM 5353 C C . HIS B 1 351 ? 73.263 0.639 40.170 1.00 22.93 368 HIS B C 1
ATOM 5354 O O . HIS B 1 351 ? 73.930 1.426 40.849 1.00 22.51 368 HIS B O 1
ATOM 5361 N N . HIS B 1 352 ? 73.708 0.064 39.057 1.00 21.67 369 HIS B N 1
ATOM 5362 C CA . HIS B 1 352 ? 74.966 0.413 38.416 1.00 20.48 369 HIS B CA 1
ATOM 5363 C C . HIS B 1 352 ? 74.611 1.398 37.312 1.00 18.96 369 HIS B C 1
ATOM 5364 O O . HIS B 1 352 ? 73.900 1.045 36.364 1.00 19.24 369 HIS B O 1
ATOM 5371 N N . HIS B 1 353 ? 75.077 2.636 37.433 1.00 16.55 370 HIS B N 1
ATOM 5372 C CA . HIS B 1 353 ? 74.707 3.648 36.436 1.00 15.11 370 HIS B CA 1
ATOM 5373 C C . HIS B 1 353 ? 75.271 3.304 35.068 1.00 14.49 370 HIS B C 1
ATOM 5374 O O . HIS B 1 353 ? 76.403 2.822 34.943 1.00 14.81 370 HIS B O 1
#

Solvent-accessible surface area: 24846 Å² total; per-residue (Å²): 109,108,52,65,10,30,4,112,106,10,53,128,44,0,84,36,0,1,22,2,0,20,11,1,32,72,23,123,98,34,27,0,0,0,0,0,0,3,0,32,0,51,47,68,18,29,21,35,10,4,64,96,0,137,105,48,12,41,59,12,0,0,0,0,0,0,0,0,0,23,0,99,64,114,26,88,83,7,49,56,0,1,30,39,37,3,2,24,13,0,37,30,3,35,153,66,11,0,0,0,0,0,0,0,16,0,0,0,0,16,59,91,1,0,67,27,108,45,78,6,82,36,105,60,0,102,103,0,28,64,56,87,32,84,25,0,129,51,0,32,34,0,0,38,71,0,0,82,2,0,59,80,0,19,109,123,23,2,0,0,0,0,0,1,0,1,14,0,0,0,46,65,10,1,0,0,2,49,48,141,43,89,116,34,110,66,2,12,44,2,0,61,82,0,1,63,38,0,13,79,35,0,12,98,97,61,34,0,31,0,1,0,1,0,0,0,0,10,4,64,42,68,40,13,46,48,0,32,9,21,63,65,42,0,4,0,0,0,0,0,1,41,15,83,72,6,71,78,20,83,4,22,108,75,0,19,82,50,139,35,23,1,0,0,0,7,0,0,5,111,84,93,72,63,62,8,31,0,31,92,0,4,55,0,0,64,123,103,6,50,111,0,0,0,0,0,1,20,12,79,95,74,0,1,22,83,27,115,23,10,59,52,0,3,110,32,63,32,4,0,4,57,45,62,0,78,104,70,155,51,47,24,91,63,57,131,151,57,38,0,15,2,41,101,10,56,117,52,0,68,66,2,1,30,3,0,21,14,0,34,46,23,123,96,37,25,0,0,0,0,0,1,4,0,34,0,140,78,74,32,47,54,61,25,5,68,123,10,134,100,56,11,56,63,14,0,0,0,1,0,0,0,0,0,18,0,94,65,144,29,88,83,6,53,58,0,1,27,34,77,5,1,40,59,0,40,53,4,35,174,87,9,0,0,0,0,0,0,0,12,0,0,0,0,17,64,94,5,0,68,25,105,45,77,6,79,36,98,63,0,100,98,0,28,64,55,85,29,84,30,0,129,51,0,40,33,0,0,39,70,0,0,79,1,0,61,77,0,18,106,118,21,2,0,0,0,0,0,0,0,1,15,0,0,1,48,61,9,2,0,1,2,56,51,132,39,106,108,41,115,69,1,14,28,5,1,62,66,0,0,31,40,0,15,31,34,0,14,51,98,59,32,0,30,0,2,0,1,0,0,0,0,12,4,73,39,70,41,14,47,49,0,31,6,17,57,26,5,0,4,0,0,0,0,1,1,52,19,130,74,3,87,71,19,92,6,14,111,87,0,18,84,48,139,40,25,1,0,0,0,6,1,4,74,148,54,37,35,34,95,0,2,68,0,0,66,133,114,9,43,110,0,0,0,0,0,6,64,95,178,30,27,43,50,0,8,115,28,69,34,4,0,3,52,45,67,1,79,104,70,143,63,23,28,101,69,62,111,143,72,115,108,84,144,164,226

GO terms:
  GO:0016985 mannan endo-1,4-beta-mannosidase activity (F, EXP)

Organism: Bacillus subtilis (strain 168) (NCBI:txid224308)

InterPro domains:
  IPR000805 Glycoside hydrolase family 26 [PR00739] (118-132)
  IPR000805 Glycoside hydrolase family 26 [PR00739] (185-202)
  IPR000805 Glycoside hydrolase family 26 [PR00739] (220-243)
  IPR000805 Glycoside hydrolase family 26 [PR00739] (256-268)
  IPR000805 Glycoside hydrolase family 26 [PTHR40079] (3-334)
  IPR016714 Mannan endo-1,4-beta-mannosidase B/E [PIRSF018168] (1-360)
  IPR017853 Glycoside hydrolase superfamily [SSF51445] (29-333)
  IPR022790 Glycosyl hydrolase family 26 domain [PF02156] (32-350)
  IPR022790 Glycosyl hydrolase family 26 domain [PS51764] (38-349)

CATH classification: 3.20.20.80

Nearest PDB structures (foldseek):
  3cbw-assembly1_A  TM=1.003E+00  e=4.151E-74  Bacillus subtilis
  2qha-assembly2_B  TM=9.996E-01  e=2.945E-70  unclassified
  3cbw-assembly2_B  TM=9.980E-01  e=1.094E-65  Bacillus subtilis
  7eet-assembly1_A  TM=9.877E-01  e=2.658E-44  Klebsiella oxytoca
  6ueh-assembly1_A  TM=7.799E-01  e=1.405E-19  metagenome

Radius of gyration: 27.08 Å; Cα contacts (8 Å, |Δi|>4): 1517; chains: 2; bounding box: 61×73×58 Å

Sequence (666 aa):
HTVSPVNPNAQQTTKTVMNWLAHLPNRTENRVLSGAFGGYSHDTFSMAEADRIRSSATGQSPAIYGCDYARGWLETANIEDSIDVSCNGDLMSYWKNGGIPQISLHLANPAFQSGHFKTPITNDQYKKILDSSTVEGKRLNAMLSKIADGLQELENQGVPPVLFRPLHEMNGEWFWWGLTSYNQKDNERISLYKQLYKKIYHYMTDTRGLDHLIWVYSSPDANRDFKTDDFYPGASYVDIVGLDAYFQDAYSINGYDQLTALNKPFAFTEVGPQTANGSFDYSLFINAIKQKYPKTIYFLAWNDEWSAAVNKGASSALYHDSWTLNKGEIWNGDSLTPIVETVSPVNPNAQQTTKTVMNWLAHLPNRTENRVLSGAFGGYSHDTFSMAEADRIRSATGQSPAIYGCDYARGWLETANIEDSIDVSCNGDLMMSYWKNGGIPQISLHLANPAFQSGHFKTPITNDQYKKILDSSTVEGKRLNAMLSKIADGLQELENQGVPVLFRPLHEMNGEWFWWGLTSYNQKDNERISSLYKQLYKKKIYHYMTDTRGLDHLIWVYSSPDANRDFKTDFYPGASYVDIVGLDAYFQDAYSSINGYDQLLTALNKPFAFTEVGPQFDYSLFINNAIKQKYPKTIYFLAWNKGASALYHDSWTLNKGEIWNGDSLTPIVEEGHHHHHH